Protein AF-0000000084809986 (afdb_homodimer)

Sequence (394 aa):
MKTVLFVLLDQFADWESAFLAPALRGGVMPGRPGRHAVRYATPGGVPVRSIGGMTLTPDCDTETLPDDCAGLILVGGMSWATPETERIVPLVREALSHGILVGAICNAASFLAAHGFLNGVRHTGNGLEMLREWGGANYTGEKLYQERQAVRDGNVVTANGSGYLEFTRECLLALEADTPEQIAASYAFNKHGFYQEMKTVLFVLLDQFADWESAFLAPALRGGVMPGRPGRHAVRYATPGGVPVRSIGGMTLTPDCDTETLPDDCAGLILVGGMSWATPETERIVPLVREALSHGILVGAICNAASFLAAHGFLNGVRHTGNGLEMLREWGGANYTGEKLYQERQAVRDGNVVTANGSGYLEFTRECLLALEADTPEQIAASYAFNKHGFYQE

Radius of gyration: 20.47 Å; Cα contacts (8 Å, |Δi|>4): 1001; chains: 2; bounding box: 41×59×49 Å

Foldseek 3Di:
DFEAEEEDEAQFAPLQCVQQQCCQCDNLDPPHHHDHHYFYEYAVQQWHAHVVGDTDRGPYYQQDDDPRHQYYEYTDGDPLLDPSVVSNVVVVVVCVVVQHAYEYEEVRVLSCQLQLVCQPWQWEEQDLVSSCVNNPVSHNNSVNYDPDQWDDGRRYIYGYPVSSLVSSLRNCVNSVRDDNVSSVVSSCCVVCHPDRD/DFEAEEEDEAQFAPLQCVQQQCCQCANLDPPHRHDHHYFYEYAVQQWHAHVVGDTDRGPYYQQDDDPRHQYYEYTDGDPLLDPSVVSNVVVVVVCVVVQHAYEYEEVRVLSCQLQLVCQPWQWEEQDLVSSCVNNPVSHNNSVNYDPDQWDDGRRYIYGYPVSSLVSSLRNCVNSVRDDNVSSVVSSCCVVCHPDRD

Structure (mmCIF, N/CA/C/O backbone):
data_AF-0000000084809986-model_v1
#
loop_
_entity.id
_entity.type
_entity.pdbx_description
1 polymer 'Transcriptional regulator containing an amidase domain and an AraC-type DNA-binding HTH domain'
#
loop_
_atom_site.group_PDB
_atom_site.id
_atom_site.type_symbol
_atom_site.label_atom_id
_atom_site.label_alt_id
_atom_site.label_comp_id
_atom_site.label_asym_id
_atom_site.label_entity_id
_atom_site.label_seq_id
_atom_site.pdbx_PDB_ins_code
_atom_site.Cartn_x
_atom_site.Cartn_y
_atom_site.Cartn_z
_atom_site.occupancy
_atom_site.B_iso_or_equiv
_atom_site.auth_seq_id
_atom_site.auth_comp_id
_atom_site.auth_asym_id
_atom_site.auth_atom_id
_atom_site.pdbx_PDB_model_num
ATOM 1 N N . MET A 1 1 ? -18.188 -16.516 5.375 1 89 1 MET A N 1
ATOM 2 C CA . MET A 1 1 ? -17.312 -15.672 4.562 1 89 1 MET A CA 1
ATOM 3 C C . MET A 1 1 ? -16 -16.391 4.25 1 89 1 MET A C 1
ATOM 5 O O . MET A 1 1 ? -15.352 -16.922 5.148 1 89 1 MET A O 1
ATOM 9 N N . LYS A 1 2 ? -15.664 -16.625 3.006 1 97.56 2 LYS A N 1
ATOM 10 C CA . LYS A 1 2 ? -14.469 -17.344 2.58 1 97.56 2 LYS A CA 1
ATOM 11 C C . LYS A 1 2 ? -13.219 -16.5 2.785 1 97.56 2 LYS A C 1
ATOM 13 O O . LYS A 1 2 ? -13.297 -15.281 2.867 1 97.56 2 LYS A O 1
ATOM 18 N N . THR A 1 3 ? -12.117 -17.234 2.926 1 98.69 3 THR A N 1
ATOM 19 C CA . THR A 1 3 ? -10.867 -16.578 3.287 1 98.69 3 THR A CA 1
ATOM 20 C C . THR A 1 3 ? -9.953 -16.453 2.07 1 98.69 3 THR A C 1
ATOM 22 O O . THR A 1 3 ? -9.836 -17.391 1.275 1 98.69 3 THR A O 1
ATOM 25 N N . VAL A 1 4 ? -9.43 -15.273 1.895 1 98.88 4 VAL A N 1
ATOM 26 C CA . VAL A 1 4 ? -8.305 -15.094 0.981 1 98.88 4 VAL A CA 1
ATOM 27 C C . VAL A 1 4 ? -7.008 -14.984 1.775 1 98.88 4 VAL A C 1
ATOM 29 O O . VAL A 1 4 ? -6.875 -14.133 2.654 1 98.88 4 VAL A O 1
ATOM 32 N N . LEU A 1 5 ? -6.078 -15.859 1.506 1 98.88 5 LEU A N 1
ATOM 33 C CA . LEU A 1 5 ? -4.797 -15.938 2.197 1 98.88 5 LEU A CA 1
ATOM 34 C C . LEU A 1 5 ? -3.713 -15.188 1.429 1 98.88 5 LEU A C 1
ATOM 36 O O . LEU A 1 5 ? -3.449 -15.5 0.264 1 98.88 5 LEU A O 1
ATOM 40 N N . PHE A 1 6 ? -3.162 -14.227 2.062 1 98.94 6 PHE A N 1
ATOM 41 C CA . PHE A 1 6 ? -2.031 -13.492 1.506 1 98.94 6 PHE A CA 1
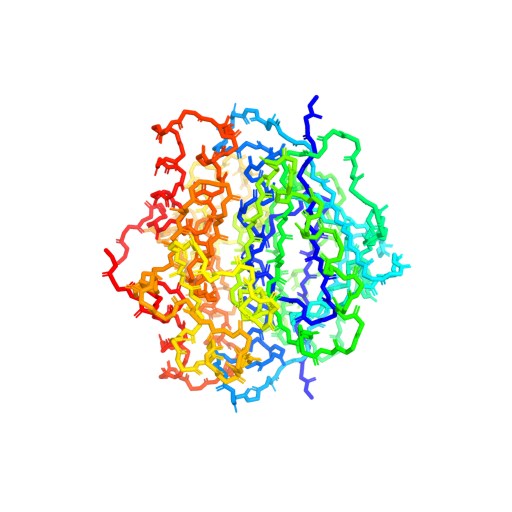ATOM 42 C C . PHE A 1 6 ? -0.715 -14.023 2.055 1 98.94 6 PHE A C 1
ATOM 44 O O . PHE A 1 6 ? -0.51 -14.055 3.271 1 98.94 6 PHE A O 1
ATOM 51 N N . VAL A 1 7 ? 0.161 -14.406 1.181 1 98.88 7 VAL A N 1
ATOM 52 C CA . VAL A 1 7 ? 1.485 -14.875 1.567 1 98.88 7 VAL A CA 1
ATOM 53 C C . VAL A 1 7 ? 2.498 -13.742 1.441 1 98.88 7 VAL A C 1
ATOM 55 O O . VAL A 1 7 ? 2.654 -13.156 0.366 1 98.88 7 VAL A O 1
ATOM 58 N N . LEU A 1 8 ? 3.107 -13.469 2.521 1 98.62 8 LEU A N 1
ATOM 59 C CA . LEU A 1 8 ? 4.148 -12.445 2.576 1 98.62 8 LEU A CA 1
ATOM 60 C C . LEU A 1 8 ? 5.488 -13.055 2.971 1 98.62 8 LEU A C 1
ATOM 62 O O . LEU A 1 8 ? 5.547 -13.914 3.848 1 98.62 8 LEU A O 1
ATOM 66 N N . LEU A 1 9 ? 6.543 -12.609 2.297 1 98.56 9 LEU A N 1
ATOM 67 C CA . LEU A 1 9 ? 7.914 -12.93 2.668 1 98.56 9 LEU A CA 1
ATOM 68 C C . LEU A 1 9 ? 8.633 -11.695 3.201 1 98.56 9 LEU A C 1
ATOM 70 O O . LEU A 1 9 ? 8.133 -10.578 3.082 1 98.56 9 LEU A O 1
ATOM 74 N N . ASP A 1 10 ? 9.797 -11.914 3.832 1 98.31 10 ASP A N 1
ATOM 75 C CA . ASP A 1 10 ? 10.617 -10.766 4.195 1 98.31 10 ASP A CA 1
ATOM 76 C C . ASP A 1 10 ? 10.898 -9.883 2.982 1 98.31 10 ASP A C 1
ATOM 78 O O . ASP A 1 10 ? 11.102 -10.383 1.876 1 98.31 10 ASP A O 1
ATOM 82 N N . GLN A 1 11 ? 10.852 -8.555 3.186 1 98 11 GLN A N 1
ATOM 83 C CA . GLN A 1 11 ? 11.031 -7.566 2.129 1 98 11 GLN A CA 1
ATOM 84 C C . GLN A 1 11 ? 9.93 -7.672 1.082 1 98 11 GLN A C 1
ATOM 86 O O . GLN A 1 11 ? 10.195 -7.578 -0.119 1 98 11 GLN A O 1
ATOM 91 N N . PHE A 1 12 ? 8.695 -7.926 1.554 1 98.69 12 PHE A N 1
ATOM 92 C CA . PHE A 1 12 ? 7.582 -7.906 0.615 1 98.69 12 PHE A CA 1
ATOM 93 C C . PHE A 1 12 ? 7.301 -6.484 0.142 1 98.69 12 PHE A C 1
ATOM 95 O O . PHE A 1 12 ? 7.637 -5.516 0.828 1 98.69 12 PHE A O 1
ATOM 102 N N . ALA A 1 13 ? 6.77 -6.367 -1.04 1 98.69 13 ALA A N 1
ATOM 103 C CA . ALA A 1 13 ? 6.426 -5.078 -1.636 1 98.69 13 ALA A CA 1
ATOM 104 C C . ALA A 1 13 ? 5.168 -4.496 -1 1 98.69 13 ALA A C 1
ATOM 106 O O . ALA A 1 13 ? 4.078 -5.055 -1.142 1 98.69 13 ALA A O 1
ATOM 107 N N . ASP A 1 14 ? 5.207 -3.361 -0.423 1 98.81 14 ASP A N 1
ATOM 108 C CA . ASP A 1 14 ? 4.16 -2.73 0.376 1 98.81 14 ASP A CA 1
ATOM 109 C C . ASP A 1 14 ? 2.9 -2.496 -0.454 1 98.81 14 ASP A C 1
ATOM 111 O O . ASP A 1 14 ? 1.783 -2.627 0.052 1 98.81 14 ASP A O 1
ATOM 115 N N . TRP A 1 15 ? 3.023 -2.209 -1.727 1 98.75 15 TRP A N 1
ATOM 116 C CA . TRP A 1 15 ? 1.929 -1.678 -2.531 1 98.75 15 TRP A CA 1
ATOM 117 C C . TRP A 1 15 ? 1.142 -2.805 -3.191 1 98.75 15 TRP A C 1
ATOM 119 O O . TRP A 1 15 ? 0.031 -2.59 -3.684 1 98.75 15 TRP A O 1
ATOM 129 N N . GLU A 1 16 ? 1.655 -3.969 -3.117 1 98.88 16 GLU A N 1
ATOM 130 C CA . GLU A 1 16 ? 1.11 -5.016 -3.975 1 98.88 16 GLU A CA 1
ATOM 131 C C . GLU A 1 16 ? -0.103 -5.68 -3.332 1 98.88 16 GLU A C 1
ATOM 133 O O . GLU A 1 16 ? -0.884 -6.352 -4.012 1 98.88 16 GLU A O 1
ATOM 138 N N . SER A 1 17 ? -0.303 -5.586 -2.068 1 98.81 17 SER A N 1
ATOM 139 C CA . SER A 1 17 ? -1.526 -6.051 -1.424 1 98.81 17 SER A CA 1
ATOM 140 C C . SER A 1 17 ? -2.404 -4.883 -0.991 1 98.81 17 SER A C 1
ATOM 142 O O . SER A 1 17 ? -3.545 -5.078 -0.567 1 98.81 17 SER A O 1
ATOM 144 N N . ALA A 1 18 ? -1.941 -3.715 -1.15 1 98.81 18 ALA A N 1
ATOM 145 C CA . ALA A 1 18 ? -2.432 -2.541 -0.435 1 98.81 18 ALA A CA 1
ATOM 146 C C . ALA A 1 18 ? -3.828 -2.148 -0.915 1 98.81 18 ALA A C 1
ATOM 148 O O . ALA A 1 18 ? -4.551 -1.428 -0.222 1 98.81 18 ALA A O 1
ATOM 149 N N . PHE A 1 19 ? -4.223 -2.555 -2.104 1 98.75 19 PHE A N 1
ATOM 150 C CA . PHE A 1 19 ? -5.543 -2.221 -2.629 1 98.75 19 PHE A CA 1
ATOM 151 C C . PHE A 1 19 ? -6.461 -3.436 -2.602 1 98.75 19 PHE A C 1
ATOM 153 O O . PHE A 1 19 ? -7.648 -3.314 -2.297 1 98.75 19 PHE A O 1
ATOM 160 N N . LEU A 1 20 ? -5.867 -4.578 -2.867 1 98.88 20 LEU A N 1
ATOM 161 C CA . LEU A 1 20 ? -6.668 -5.793 -2.951 1 98.88 20 LEU A CA 1
ATOM 162 C C . LEU A 1 20 ? -7.219 -6.18 -1.582 1 98.88 20 LEU A C 1
ATOM 164 O O . LEU A 1 20 ? -8.414 -6.441 -1.44 1 98.88 20 LEU A O 1
ATOM 168 N N . ALA A 1 21 ? -6.383 -6.164 -0.554 1 98.88 21 ALA A N 1
ATOM 169 C CA . ALA A 1 21 ? -6.793 -6.621 0.772 1 98.88 21 ALA A CA 1
ATOM 170 C C . ALA A 1 21 ? -7.902 -5.734 1.338 1 98.88 21 ALA A C 1
ATOM 172 O O . ALA A 1 21 ? -8.945 -6.234 1.759 1 98.88 21 ALA A O 1
ATOM 173 N N . PRO A 1 22 ? -7.762 -4.391 1.326 1 98.62 22 PRO A N 1
ATOM 174 C CA . PRO A 1 22 ? -8.859 -3.551 1.816 1 98.62 22 PRO A CA 1
ATOM 175 C C . PRO A 1 22 ? -10.148 -3.74 1.021 1 98.62 22 PRO A C 1
ATOM 177 O O . PRO A 1 22 ? -11.242 -3.688 1.589 1 98.62 22 PRO A O 1
ATOM 180 N N . ALA A 1 23 ? -10.039 -3.893 -0.293 1 98.62 23 ALA A N 1
ATOM 181 C CA . ALA A 1 23 ? -11.234 -4.09 -1.104 1 98.62 23 ALA A CA 1
ATOM 182 C C . ALA A 1 23 ? -11.969 -5.363 -0.7 1 98.62 23 ALA A C 1
ATOM 184 O O . ALA A 1 23 ? -13.203 -5.383 -0.628 1 98.62 23 ALA A O 1
ATOM 185 N N . LEU A 1 24 ? -11.234 -6.426 -0.451 1 98.69 24 LEU A N 1
ATOM 186 C CA . LEU A 1 24 ? -11.812 -7.707 -0.061 1 98.69 24 LEU A CA 1
ATOM 187 C C . LEU A 1 24 ? -12.461 -7.613 1.318 1 98.69 24 LEU A C 1
ATOM 189 O O . LEU A 1 24 ? -13.57 -8.094 1.521 1 98.69 24 LEU A O 1
ATOM 193 N N . ARG A 1 25 ? -11.75 -6.984 2.221 1 97.44 25 ARG A N 1
ATOM 194 C CA . ARG A 1 25 ? -12.141 -6.973 3.627 1 97.44 25 ARG A CA 1
ATOM 195 C C . ARG A 1 25 ? -13.148 -5.863 3.908 1 97.44 25 ARG A C 1
ATOM 197 O O . ARG A 1 25 ? -14.117 -6.074 4.641 1 97.44 25 ARG A O 1
ATOM 204 N N . GLY A 1 26 ? -12.914 -4.719 3.328 1 96 26 GLY A N 1
ATOM 205 C CA . GLY A 1 26 ? -13.703 -3.537 3.658 1 96 26 GLY A CA 1
ATOM 206 C C . GLY A 1 26 ? -14.695 -3.158 2.576 1 96 26 GLY A C 1
ATOM 207 O O . GLY A 1 26 ? -15.531 -2.275 2.775 1 96 26 GLY A O 1
ATOM 208 N N . GLY A 1 27 ? -14.586 -3.787 1.438 1 96.94 27 GLY A N 1
ATOM 209 C CA . GLY A 1 27 ? -15.422 -3.455 0.298 1 96.94 27 GLY A CA 1
ATOM 210 C C . GLY A 1 27 ? -14.68 -2.713 -0.796 1 96.94 27 GLY A C 1
ATOM 211 O O . GLY A 1 27 ? -13.703 -2.016 -0.525 1 96.94 27 GLY A O 1
ATOM 212 N N . VAL A 1 28 ? -15.164 -2.826 -2.041 1 96 28 VAL A N 1
ATOM 213 C CA . VAL A 1 28 ? -14.484 -2.301 -3.219 1 96 28 VAL A CA 1
ATOM 214 C C . VAL A 1 28 ? -14.617 -0.782 -3.262 1 96 28 VAL A C 1
ATOM 216 O O . VAL A 1 28 ? -13.758 -0.089 -3.809 1 96 28 VAL A O 1
ATOM 219 N N . MET A 1 29 ? -15.719 -0.261 -2.676 1 89.38 29 MET A N 1
ATOM 220 C CA . MET A 1 29 ? -15.977 1.172 -2.561 1 89.38 29 MET A CA 1
ATOM 221 C C . MET A 1 29 ? -16.562 1.511 -1.199 1 89.38 29 MET A C 1
ATOM 223 O O . MET A 1 29 ? -17.156 0.649 -0.543 1 89.38 29 MET A O 1
ATOM 227 N N . PRO A 1 30 ? -16.328 2.82 -0.795 1 83.38 30 PRO A N 1
ATOM 228 C CA . PRO A 1 30 ? -16.969 3.209 0.46 1 83.38 30 PRO A CA 1
ATOM 229 C C . PRO A 1 30 ? -18.453 2.854 0.496 1 83.38 30 PRO A C 1
ATOM 231 O O . PRO A 1 30 ? -19.156 3.035 -0.499 1 83.38 30 PRO A O 1
ATOM 234 N N . GLY A 1 31 ? -18.891 2.346 1.603 1 85 31 GLY A N 1
ATOM 235 C CA . GLY A 1 31 ? -20.297 2.008 1.792 1 85 31 GLY A CA 1
ATOM 236 C C . GLY A 1 31 ? -20.625 0.591 1.365 1 85 31 GLY A C 1
ATOM 237 O O . GLY A 1 31 ? -21.703 0.085 1.668 1 85 31 GLY A O 1
ATOM 238 N N . ARG A 1 32 ? -19.781 -0.079 0.62 1 88.69 32 ARG A N 1
ATOM 239 C CA . ARG A 1 32 ? -19.984 -1.47 0.222 1 88.69 32 ARG A CA 1
ATOM 240 C C . ARG A 1 32 ? -19.375 -2.422 1.253 1 88.69 32 ARG A C 1
ATOM 242 O O . ARG A 1 32 ? -18.359 -2.119 1.866 1 88.69 32 ARG A O 1
ATOM 249 N N . PRO A 1 33 ? -20.031 -3.484 1.39 1 91.81 33 PRO A N 1
ATOM 250 C CA . PRO A 1 33 ? -19.516 -4.426 2.387 1 91.81 33 PRO A CA 1
ATOM 251 C C . PRO A 1 33 ? -18.328 -5.238 1.872 1 91.81 33 PRO A C 1
ATOM 253 O O . PRO A 1 33 ? -18.25 -5.527 0.676 1 91.81 33 PRO A O 1
ATOM 256 N N . GLY A 1 34 ? -17.484 -5.613 2.787 1 94.81 34 GLY A N 1
ATOM 257 C CA . GLY A 1 34 ? -16.484 -6.625 2.473 1 94.81 34 GLY A CA 1
ATOM 258 C C . GLY A 1 34 ? -17.078 -8.016 2.322 1 94.81 34 GLY A C 1
ATOM 259 O O . GLY A 1 34 ? -18.031 -8.367 3.014 1 94.81 34 GLY A O 1
ATOM 260 N N . ARG A 1 35 ? -16.453 -8.773 1.407 1 95.94 35 ARG A N 1
ATOM 261 C CA . ARG A 1 35 ? -17.094 -10.062 1.11 1 95.94 35 ARG A CA 1
ATOM 262 C C . ARG A 1 35 ? -16.141 -11.219 1.425 1 95.94 35 ARG A C 1
ATOM 264 O O . ARG A 1 35 ? -16.5 -12.383 1.225 1 95.94 35 ARG A O 1
ATOM 271 N N . HIS A 1 36 ? -14.992 -10.945 1.875 1 98.38 36 HIS A N 1
ATOM 272 C CA . HIS A 1 36 ? -14.008 -11.977 2.184 1 98.38 36 HIS A CA 1
ATOM 273 C C . HIS A 1 36 ? -13.273 -11.672 3.486 1 98.38 36 HIS A C 1
ATOM 275 O O . HIS A 1 36 ? -13.125 -10.508 3.859 1 98.38 36 HIS A O 1
ATOM 281 N N . ALA A 1 37 ? -12.969 -12.727 4.184 1 98.25 37 ALA A N 1
ATOM 282 C CA . ALA A 1 37 ? -11.938 -12.594 5.215 1 98.25 37 ALA A CA 1
ATOM 283 C C . ALA A 1 37 ? -10.547 -12.562 4.598 1 98.25 37 ALA A C 1
ATOM 285 O O . ALA A 1 37 ? -10.312 -13.148 3.531 1 98.25 37 ALA A O 1
ATOM 286 N N . VAL A 1 38 ? -9.695 -11.844 5.246 1 98.69 38 VAL A N 1
ATOM 287 C CA . VAL A 1 38 ? -8.312 -11.758 4.797 1 98.69 38 VAL A CA 1
ATOM 288 C C . VAL A 1 38 ? -7.379 -12.242 5.906 1 98.69 38 VAL A C 1
ATOM 290 O O . VAL A 1 38 ? -7.535 -11.867 7.066 1 98.69 38 VAL A O 1
ATOM 293 N N . ARG A 1 39 ? -6.477 -13.094 5.594 1 98.69 39 ARG A N 1
ATOM 294 C CA . ARG A 1 39 ? -5.418 -13.531 6.496 1 98.69 39 ARG A CA 1
ATOM 295 C C . ARG A 1 39 ? -4.047 -13.398 5.84 1 98.69 39 ARG A C 1
ATOM 297 O O . ARG A 1 39 ? -3.912 -13.594 4.629 1 98.69 39 ARG A O 1
ATOM 304 N N . TYR A 1 40 ? -3.131 -13.125 6.672 1 98.88 40 TYR A N 1
ATOM 305 C CA . TYR A 1 40 ? -1.747 -13.031 6.223 1 98.88 40 TYR A CA 1
ATOM 306 C C . TYR A 1 40 ? -0.919 -14.188 6.762 1 98.88 40 TYR A C 1
ATOM 308 O O . TYR A 1 40 ? -0.954 -14.484 7.957 1 98.88 40 TYR A O 1
ATOM 316 N N . ALA A 1 41 ? -0.232 -14.82 5.887 1 98.69 41 ALA A N 1
ATOM 317 C CA . ALA A 1 41 ? 0.63 -15.945 6.242 1 98.69 41 ALA A CA 1
ATOM 318 C C . ALA A 1 41 ? 2.086 -15.656 5.883 1 98.69 41 ALA A C 1
ATOM 320 O O . ALA A 1 41 ? 2.367 -15.047 4.848 1 98.69 41 ALA A O 1
ATOM 321 N N . THR A 1 42 ? 2.975 -16.031 6.707 1 98.06 42 THR A N 1
ATOM 322 C CA . THR A 1 42 ? 4.41 -15.984 6.445 1 98.06 42 THR A CA 1
ATOM 323 C C . THR A 1 42 ? 5.055 -17.344 6.715 1 98.06 42 THR A C 1
ATOM 325 O O . THR A 1 42 ? 4.508 -18.156 7.465 1 98.06 42 THR A O 1
ATOM 328 N N . PRO A 1 43 ? 6.234 -17.594 5.992 1 95.81 43 PRO A N 1
ATOM 329 C CA . PRO A 1 43 ? 6.938 -18.844 6.328 1 95.81 43 PRO A CA 1
ATOM 330 C C . PRO A 1 43 ? 7.27 -18.938 7.816 1 95.81 43 PRO A C 1
ATOM 332 O O . PRO A 1 43 ? 7.895 -18.047 8.375 1 95.81 43 PRO A O 1
ATOM 335 N N . GLY A 1 44 ? 6.812 -20.031 8.469 1 95.12 44 GLY A N 1
ATOM 336 C CA . GLY A 1 44 ? 7.078 -20.25 9.883 1 95.12 44 GLY A CA 1
ATOM 337 C C . GLY A 1 44 ? 6.184 -19.422 10.789 1 95.12 44 GLY A C 1
ATOM 338 O O . GLY A 1 44 ? 6.289 -19.5 12.016 1 95.12 44 GLY A O 1
ATOM 339 N N . GLY A 1 45 ? 5.301 -18.641 10.297 1 97.25 45 GLY A N 1
ATOM 340 C CA . GLY A 1 45 ? 4.383 -17.844 11.102 1 97.25 45 GLY A CA 1
ATOM 341 C C . GLY A 1 45 ? 5.082 -16.781 11.922 1 97.25 45 GLY A C 1
ATOM 342 O O . GLY A 1 45 ? 4.641 -16.453 13.023 1 97.25 45 GLY A O 1
ATOM 343 N N . VAL A 1 46 ? 6.211 -16.266 11.391 1 97.81 46 VAL A N 1
ATOM 344 C CA . VAL A 1 46 ? 6.98 -15.266 12.125 1 97.81 46 VAL A CA 1
ATOM 345 C C . VAL A 1 46 ? 6.805 -13.898 11.469 1 97.81 46 VAL A C 1
ATOM 347 O O . VAL A 1 46 ? 6.488 -13.805 10.281 1 97.81 46 VAL A O 1
ATOM 350 N N . PRO A 1 47 ? 6.973 -12.844 12.219 1 98.69 47 PRO A N 1
ATOM 351 C CA . PRO A 1 47 ? 6.863 -11.5 11.641 1 98.69 47 PRO A CA 1
ATOM 352 C C . PRO A 1 47 ? 7.863 -11.266 10.508 1 98.69 47 PRO A C 1
ATOM 354 O O . PRO A 1 47 ? 8.984 -11.789 10.547 1 98.69 47 PRO A O 1
ATOM 357 N N . VAL A 1 48 ? 7.469 -10.531 9.516 1 98.62 48 VAL A N 1
ATOM 358 C CA . VAL A 1 48 ? 8.344 -10.133 8.422 1 98.62 48 VAL A CA 1
ATOM 359 C C . VAL A 1 48 ? 8.305 -8.617 8.25 1 98.62 48 VAL A C 1
ATOM 361 O O . VAL A 1 48 ? 7.391 -7.953 8.742 1 98.62 48 VAL A O 1
ATOM 364 N N . ARG A 1 49 ? 9.305 -8.094 7.609 1 98.69 49 ARG A N 1
ATOM 365 C CA . ARG A 1 49 ? 9.422 -6.656 7.375 1 98.69 49 ARG A CA 1
ATOM 366 C C . ARG A 1 49 ? 9.305 -6.336 5.891 1 98.69 49 ARG A C 1
ATOM 368 O O . ARG A 1 49 ? 9.891 -7.02 5.051 1 98.69 49 ARG A O 1
ATOM 375 N N . SER A 1 50 ? 8.484 -5.344 5.516 1 98.75 50 SER A N 1
ATOM 376 C CA . SER A 1 50 ? 8.281 -4.941 4.125 1 98.75 50 SER A CA 1
ATOM 377 C C . SER A 1 50 ? 9.477 -4.164 3.592 1 98.75 50 SER A C 1
ATOM 379 O O . SER A 1 50 ? 10.391 -3.824 4.348 1 98.75 50 SER A O 1
ATOM 381 N N . ILE A 1 51 ? 9.523 -3.896 2.307 1 98.12 51 ILE A N 1
ATOM 382 C CA . ILE A 1 51 ? 10.523 -3.029 1.689 1 98.12 51 ILE A CA 1
ATOM 383 C C . ILE A 1 51 ? 10.492 -1.654 2.354 1 98.12 51 ILE A C 1
ATOM 385 O O . ILE A 1 51 ? 11.539 -1.062 2.615 1 98.12 51 ILE A O 1
ATOM 389 N N . GLY A 1 52 ? 9.281 -1.153 2.691 1 98.38 52 GLY A N 1
ATOM 390 C CA . GLY A 1 52 ? 9.102 0.144 3.322 1 98.38 52 GLY A CA 1
ATOM 391 C C . GLY A 1 52 ? 9.398 0.132 4.809 1 98.38 52 GLY A C 1
ATOM 392 O O . GLY A 1 52 ? 9.32 1.168 5.473 1 98.38 52 GLY A O 1
ATOM 393 N N . GLY A 1 53 ? 9.641 -1.002 5.367 1 98.62 53 GLY A N 1
ATOM 394 C CA . GLY A 1 53 ? 10.086 -1.08 6.746 1 98.62 53 GLY A CA 1
ATOM 395 C C . GLY A 1 53 ? 8.977 -1.432 7.715 1 98.62 53 GLY A C 1
ATOM 396 O O . GLY A 1 53 ? 9.172 -1.392 8.93 1 98.62 53 GLY A O 1
ATOM 397 N N . MET A 1 54 ? 7.828 -1.723 7.25 1 98.62 54 MET A N 1
ATOM 398 C CA . MET A 1 54 ? 6.719 -2.117 8.117 1 98.62 54 MET A CA 1
ATOM 399 C C . MET A 1 54 ? 6.906 -3.541 8.625 1 98.62 54 MET A C 1
ATOM 401 O O . MET A 1 54 ? 7.152 -4.461 7.84 1 98.62 54 MET A O 1
ATOM 405 N N . THR A 1 55 ? 6.824 -3.73 9.914 1 98.81 55 THR A N 1
ATOM 406 C CA . THR A 1 55 ? 6.855 -5.07 10.484 1 98.81 55 THR A CA 1
ATOM 407 C C . THR A 1 55 ? 5.445 -5.641 10.609 1 98.81 55 THR A C 1
ATOM 409 O O . THR A 1 55 ? 4.605 -5.094 11.328 1 98.81 55 THR A O 1
ATOM 412 N N . LEU A 1 56 ? 5.203 -6.727 9.938 1 98.75 56 LEU A N 1
ATOM 413 C CA . LEU A 1 56 ? 3.893 -7.371 9.906 1 98.75 56 LEU A CA 1
ATOM 414 C C . LEU A 1 56 ? 3.883 -8.633 10.766 1 98.75 56 LEU A C 1
ATOM 416 O O . LEU A 1 56 ? 4.766 -9.484 10.641 1 98.75 56 LEU A O 1
ATOM 420 N N . THR A 1 57 ? 2.928 -8.711 11.656 1 98.75 57 THR A N 1
ATOM 421 C CA . THR A 1 57 ? 2.641 -9.945 12.383 1 98.75 57 THR A CA 1
ATOM 422 C C . THR A 1 57 ? 1.64 -10.805 11.617 1 98.75 57 THR A C 1
ATOM 424 O O . THR A 1 57 ? 0.502 -10.391 11.391 1 98.75 57 THR A O 1
ATOM 427 N N . PRO A 1 58 ? 2.066 -12.008 11.266 1 98.62 58 PRO A N 1
ATOM 428 C CA . PRO A 1 58 ? 1.155 -12.828 10.469 1 98.62 58 PRO A CA 1
ATOM 429 C C . PRO A 1 58 ? 0.042 -13.461 11.297 1 98.62 58 PRO A C 1
ATOM 431 O O . PRO A 1 58 ? 0.148 -13.523 12.531 1 98.62 58 PRO A O 1
ATOM 434 N N . ASP A 1 59 ? -1.031 -13.852 10.648 1 98.56 59 ASP A N 1
ATOM 435 C CA . ASP A 1 59 ? -2.131 -14.578 11.273 1 98.56 59 ASP A CA 1
ATOM 436 C C . ASP A 1 59 ? -1.801 -16.062 11.414 1 98.56 59 ASP A C 1
ATOM 438 O O . ASP A 1 59 ? -2.314 -16.734 12.305 1 98.56 59 ASP A O 1
ATOM 442 N N . CYS A 1 60 ? -0.985 -16.562 10.539 1 98 60 CYS A N 1
ATOM 443 C CA . CYS A 1 60 ? -0.67 -17.984 10.5 1 98 60 CYS A CA 1
ATOM 444 C C . CYS A 1 60 ? 0.592 -18.234 9.688 1 98 60 CYS A C 1
ATOM 446 O O . CYS A 1 60 ? 1.269 -17.297 9.266 1 98 60 CYS A O 1
ATOM 448 N N . ASP A 1 61 ? 0.964 -19.5 9.617 1 97.25 61 ASP A N 1
ATOM 449 C CA . ASP A 1 61 ? 2.098 -19.891 8.789 1 97.25 61 ASP A CA 1
ATOM 450 C C . ASP A 1 61 ? 1.638 -20.328 7.398 1 97.25 61 ASP A C 1
ATOM 452 O O . ASP A 1 61 ? 0.462 -20.172 7.055 1 97.25 61 ASP A O 1
ATOM 456 N N . THR A 1 62 ? 2.531 -20.703 6.57 1 96.62 62 THR A N 1
ATOM 457 C CA . THR A 1 62 ? 2.246 -21.062 5.188 1 96.62 62 THR A CA 1
ATOM 458 C C . THR A 1 62 ? 2.18 -22.578 5.023 1 96.62 62 THR A C 1
ATOM 460 O O . THR A 1 62 ? 2.615 -23.125 4.004 1 96.62 62 THR A O 1
ATOM 463 N N . GLU A 1 63 ? 1.766 -23.297 5.984 1 94.69 63 GLU A N 1
ATOM 464 C CA . GLU A 1 63 ? 1.818 -24.75 5.926 1 94.69 63 GLU A CA 1
ATOM 465 C C . GLU A 1 63 ? 0.527 -25.328 5.352 1 94.69 63 GLU A C 1
ATOM 467 O O . GLU A 1 63 ? 0.545 -26.375 4.699 1 94.69 63 GLU A O 1
ATOM 472 N N . THR A 1 64 ? -0.542 -24.672 5.691 1 94.81 64 THR A N 1
ATOM 473 C CA . THR A 1 64 ? -1.833 -25.219 5.289 1 94.81 64 THR A CA 1
ATOM 474 C C . THR A 1 64 ? -2.756 -24.109 4.785 1 94.81 64 THR A C 1
ATOM 476 O O . THR A 1 64 ? -2.699 -22.984 5.266 1 94.81 64 THR A O 1
ATOM 479 N N . LEU A 1 65 ? -3.527 -24.453 3.758 1 97.31 65 LEU A N 1
ATOM 480 C CA . LEU A 1 65 ? -4.613 -23.578 3.342 1 97.31 65 LEU A CA 1
ATOM 481 C C . LEU A 1 65 ? -5.762 -23.609 4.344 1 97.31 65 LEU A C 1
ATOM 483 O O . LEU A 1 65 ? -6.078 -24.672 4.887 1 97.31 65 LEU A O 1
ATOM 487 N N . PRO A 1 66 ? -6.316 -22.453 4.57 1 96.94 66 PRO A N 1
ATOM 488 C CA . PRO A 1 66 ? -7.566 -22.516 5.328 1 96.94 66 PRO A CA 1
ATOM 489 C C . PRO A 1 66 ? -8.617 -23.406 4.668 1 96.94 66 PRO A C 1
ATOM 491 O O . PRO A 1 66 ? -8.688 -23.469 3.439 1 96.94 66 PRO A O 1
ATOM 494 N N . ASP A 1 67 ? -9.5 -23.984 5.449 1 96 67 ASP A N 1
ATOM 495 C CA . ASP A 1 67 ? -10.539 -24.875 4.938 1 96 67 ASP A CA 1
ATOM 496 C C . ASP A 1 67 ? -11.477 -24.125 3.996 1 96 67 ASP A C 1
ATOM 498 O O . ASP A 1 67 ? -11.992 -24.703 3.035 1 96 67 ASP A O 1
ATOM 502 N N . ASP A 1 68 ? -11.672 -22.922 4.266 1 97.75 68 ASP A N 1
ATOM 503 C CA . ASP A 1 68 ? -12.594 -22.109 3.479 1 97.75 68 ASP A CA 1
ATOM 504 C C . ASP A 1 68 ? -11.852 -21.188 2.521 1 97.75 68 ASP A C 1
ATOM 506 O O . ASP A 1 68 ? -12.336 -20.109 2.182 1 97.75 68 ASP A O 1
ATOM 510 N N . CYS A 1 69 ? -10.688 -21.594 2.072 1 98.56 69 CYS A N 1
ATOM 511 C CA . CYS A 1 69 ? -9.844 -20.734 1.257 1 98.56 69 CYS A CA 1
ATOM 512 C C . CYS A 1 69 ? -10.453 -20.5 -0.118 1 98.56 69 CYS A C 1
ATOM 514 O O . CYS A 1 69 ? -10.734 -21.453 -0.846 1 98.56 69 CYS A O 1
ATOM 516 N N . ALA A 1 70 ? -10.625 -19.203 -0.416 1 98.75 70 ALA A N 1
ATOM 517 C CA . ALA A 1 70 ? -11.172 -18.828 -1.717 1 98.75 70 ALA A CA 1
ATOM 518 C C . ALA A 1 70 ? -10.07 -18.328 -2.65 1 98.75 70 ALA A C 1
ATOM 520 O O . ALA A 1 70 ? -10.25 -18.312 -3.871 1 98.75 70 ALA A O 1
ATOM 521 N N . GLY A 1 71 ? -9 -17.922 -2.104 1 98.88 71 GLY A N 1
ATOM 522 C CA . GLY A 1 71 ? -7.891 -17.375 -2.875 1 98.88 71 GLY A CA 1
ATOM 523 C C . GLY A 1 71 ? -6.566 -17.422 -2.137 1 98.88 71 GLY A C 1
ATOM 524 O O . GLY A 1 71 ? -6.523 -17.266 -0.914 1 98.88 71 GLY A O 1
ATOM 525 N N . LEU A 1 72 ? -5.543 -17.719 -2.828 1 98.94 72 LEU A N 1
ATOM 526 C CA . LEU A 1 72 ? -4.148 -17.641 -2.404 1 98.94 72 LEU A CA 1
ATOM 527 C C . LEU A 1 72 ? -3.404 -16.547 -3.176 1 98.94 72 LEU A C 1
ATOM 529 O O . LEU A 1 72 ? -3.205 -16.672 -4.387 1 98.94 72 LEU A O 1
ATOM 533 N N . ILE A 1 73 ? -3.061 -15.5 -2.49 1 99 73 ILE A N 1
ATOM 534 C CA . ILE A 1 73 ? -2.385 -14.367 -3.115 1 99 73 ILE A CA 1
ATOM 535 C C . ILE A 1 73 ? -0.915 -14.359 -2.701 1 99 73 ILE A C 1
ATOM 537 O O . ILE A 1 73 ? -0.598 -14.273 -1.513 1 99 73 ILE A O 1
ATOM 541 N N . LEU A 1 74 ? -0.039 -14.484 -3.674 1 98.94 74 LEU A N 1
ATOM 542 C CA . LEU A 1 74 ? 1.401 -14.383 -3.465 1 98.94 74 LEU A CA 1
ATOM 543 C C . LEU A 1 74 ? 1.897 -12.969 -3.76 1 98.94 74 LEU A C 1
ATOM 545 O O . LEU A 1 74 ? 1.93 -12.547 -4.918 1 98.94 74 LEU A O 1
ATOM 549 N N . VAL A 1 75 ? 2.252 -12.258 -2.68 1 98.94 75 VAL A N 1
ATOM 550 C CA . VAL A 1 75 ? 2.688 -10.875 -2.773 1 98.94 75 VAL A CA 1
ATOM 551 C C . VAL A 1 75 ? 4.176 -10.82 -3.115 1 98.94 75 VAL A C 1
ATOM 553 O O . VAL A 1 75 ? 4.988 -11.5 -2.49 1 98.94 75 VAL A O 1
ATOM 556 N N . GLY A 1 76 ? 4.551 -10.023 -4.098 1 98.75 76 GLY A N 1
ATOM 557 C CA . GLY A 1 76 ? 5.938 -9.938 -4.535 1 98.75 76 GLY A CA 1
ATOM 558 C C . GLY A 1 76 ? 6.859 -9.359 -3.477 1 98.75 76 GLY A C 1
ATOM 559 O O . GLY A 1 76 ? 6.453 -9.164 -2.33 1 98.75 76 GLY A O 1
ATOM 560 N N . GLY A 1 77 ? 8.047 -9.125 -3.865 1 97.88 77 GLY A N 1
ATOM 561 C CA . GLY A 1 77 ? 9.109 -8.656 -2.99 1 97.88 77 GLY A CA 1
ATOM 562 C C . GLY A 1 77 ? 10.477 -9.211 -3.369 1 97.88 77 GLY A C 1
ATOM 563 O O . GLY A 1 77 ? 10.695 -9.602 -4.516 1 97.88 77 GLY A O 1
ATOM 564 N N . MET A 1 78 ? 11.352 -9.234 -2.389 1 97.06 78 MET A N 1
ATOM 565 C CA . MET A 1 78 ? 12.75 -9.461 -2.723 1 97.06 78 MET A CA 1
ATOM 566 C C . MET A 1 78 ? 13.203 -10.844 -2.277 1 97.06 78 MET A C 1
ATOM 568 O O . MET A 1 78 ? 14.359 -11.219 -2.475 1 97.06 78 MET A O 1
ATOM 572 N N . SER A 1 79 ? 12.297 -11.625 -1.768 1 98.12 79 SER A N 1
ATOM 573 C CA . SER A 1 79 ? 12.773 -12.828 -1.091 1 98.12 79 SER A CA 1
ATOM 574 C C . SER A 1 79 ? 12.242 -14.086 -1.758 1 98.12 79 SER A C 1
ATOM 576 O O . SER A 1 79 ? 12.312 -15.18 -1.182 1 98.12 79 SER A O 1
ATOM 578 N N . TRP A 1 80 ? 11.742 -14.008 -2.973 1 98.19 80 TRP A N 1
ATOM 579 C CA . TRP A 1 80 ? 11.078 -15.148 -3.604 1 98.19 80 TRP A CA 1
ATOM 580 C C . TRP A 1 80 ? 12.094 -16.109 -4.199 1 98.19 80 TRP A C 1
ATOM 582 O O . TRP A 1 80 ? 11.742 -17.219 -4.598 1 98.19 80 TRP A O 1
ATOM 592 N N . ALA A 1 81 ? 13.398 -15.758 -4.219 1 95.56 81 ALA A N 1
ATOM 593 C CA . ALA A 1 81 ? 14.43 -16.656 -4.73 1 95.56 81 ALA A CA 1
ATOM 594 C C . ALA A 1 81 ? 15.172 -17.344 -3.588 1 95.56 81 ALA A C 1
ATOM 596 O O . ALA A 1 81 ? 16.234 -17.922 -3.795 1 95.56 81 ALA A O 1
ATOM 597 N N . THR A 1 82 ? 14.617 -17.297 -2.414 1 95.25 82 THR A N 1
ATOM 598 C CA . THR A 1 82 ? 15.266 -17.906 -1.259 1 95.25 82 THR A CA 1
ATOM 599 C C . THR A 1 82 ? 14.766 -19.344 -1.062 1 95.25 82 THR A C 1
ATOM 601 O O . THR A 1 82 ? 13.648 -19.672 -1.441 1 95.25 82 THR A O 1
ATOM 604 N N . PRO A 1 83 ? 15.539 -20.203 -0.39 1 92 83 PRO A N 1
ATOM 605 C CA . PRO A 1 83 ? 15.18 -21.609 -0.205 1 92 83 PRO A CA 1
ATOM 606 C C . PRO A 1 83 ? 13.891 -21.781 0.592 1 92 83 PRO A C 1
ATOM 608 O O . PRO A 1 83 ? 13.172 -22.766 0.398 1 92 83 PRO A O 1
ATOM 611 N N . GLU A 1 84 ? 13.586 -20.844 1.404 1 90.81 84 GLU A N 1
ATOM 612 C CA . GLU A 1 84 ? 12.414 -20.969 2.27 1 90.81 84 GLU A CA 1
ATOM 613 C C . GLU A 1 84 ? 11.125 -20.953 1.458 1 90.81 84 GLU A C 1
ATOM 615 O O . GLU A 1 84 ? 10.086 -21.422 1.932 1 90.81 84 GLU A O 1
ATOM 620 N N . THR A 1 85 ? 11.203 -20.5 0.242 1 94.44 85 THR A N 1
ATOM 621 C CA . THR A 1 85 ? 9.992 -20.375 -0.567 1 94.44 85 THR A CA 1
ATOM 622 C C . THR A 1 85 ? 9.539 -21.734 -1.081 1 94.44 85 THR A C 1
ATOM 624 O O . THR A 1 85 ? 8.398 -21.891 -1.524 1 94.44 85 THR A O 1
ATOM 627 N N . GLU A 1 86 ? 10.43 -22.75 -1.006 1 94 86 GLU A N 1
ATOM 628 C CA . GLU A 1 86 ? 10.047 -24.094 -1.432 1 94 86 GLU A CA 1
ATOM 629 C C . GLU A 1 86 ? 8.867 -24.625 -0.618 1 94 86 GLU A C 1
ATOM 631 O O . GLU A 1 86 ? 8.078 -25.422 -1.11 1 94 86 GLU A O 1
ATOM 636 N N . ARG A 1 87 ? 8.711 -24.062 0.565 1 92.31 87 ARG A N 1
ATOM 637 C CA . ARG A 1 87 ? 7.609 -24.453 1.438 1 92.31 87 ARG A CA 1
ATOM 638 C C . ARG A 1 87 ? 6.273 -23.984 0.874 1 92.31 87 ARG A C 1
ATOM 640 O O . ARG A 1 87 ? 5.219 -24.469 1.275 1 92.31 87 ARG A O 1
ATOM 647 N N . ILE A 1 88 ? 6.293 -23.109 -0.047 1 97.12 88 ILE A N 1
ATOM 648 C CA . ILE A 1 88 ? 5.086 -22.516 -0.599 1 97.12 88 ILE A CA 1
ATOM 649 C C . ILE A 1 88 ? 4.586 -23.344 -1.779 1 97.12 88 ILE A C 1
ATOM 651 O O . ILE A 1 88 ? 3.41 -23.281 -2.141 1 97.12 88 ILE A O 1
ATOM 655 N N . VAL A 1 89 ? 5.438 -24.188 -2.389 1 97.56 89 VAL A N 1
ATOM 656 C CA . VAL A 1 89 ? 5.137 -24.938 -3.6 1 97.56 89 VAL A CA 1
ATOM 657 C C . VAL A 1 89 ? 3.939 -25.859 -3.352 1 97.56 89 VAL A C 1
ATOM 659 O O . VAL A 1 89 ? 2.969 -25.844 -4.113 1 97.56 89 VAL A O 1
ATOM 662 N N . PRO A 1 90 ? 3.939 -26.641 -2.23 1 97.44 90 PRO A N 1
ATOM 663 C CA . PRO A 1 90 ? 2.777 -27.516 -2 1 97.44 90 PRO A CA 1
ATOM 664 C C . PRO A 1 90 ? 1.484 -26.719 -1.816 1 97.44 90 PRO A C 1
ATOM 666 O O . PRO A 1 90 ? 0.407 -27.188 -2.184 1 97.44 90 PRO A O 1
ATOM 669 N N . LEU A 1 91 ? 1.562 -25.562 -1.209 1 97.94 91 LEU A N 1
ATOM 670 C CA . LEU A 1 91 ? 0.401 -24.719 -0.999 1 97.94 91 LEU A CA 1
ATOM 671 C C . LEU A 1 91 ? -0.204 -24.281 -2.33 1 97.94 91 LEU A C 1
ATOM 673 O O . LEU A 1 91 ? -1.424 -24.328 -2.506 1 97.94 91 LEU A O 1
ATOM 677 N N . VAL A 1 92 ? 0.619 -23.859 -3.277 1 98.69 92 VAL A N 1
ATOM 678 C CA . VAL A 1 92 ? 0.187 -23.422 -4.602 1 98.69 92 VAL A CA 1
ATOM 679 C C . VAL A 1 92 ? -0.438 -24.594 -5.352 1 98.69 92 VAL A C 1
ATOM 681 O O . VAL A 1 92 ? -1.511 -24.469 -5.945 1 98.69 92 VAL A O 1
ATOM 684 N N . ARG A 1 93 ? 0.22 -25.719 -5.32 1 98.38 93 ARG A N 1
ATOM 685 C CA . ARG A 1 93 ? -0.281 -26.906 -5.996 1 98.38 93 ARG A CA 1
ATOM 686 C C . ARG A 1 93 ? -1.665 -27.297 -5.477 1 98.38 93 ARG A C 1
ATOM 688 O O . ARG A 1 93 ? -2.561 -27.609 -6.266 1 98.38 93 ARG A O 1
ATOM 695 N N . GLU A 1 94 ? -1.768 -27.281 -4.168 1 98.38 94 GLU A N 1
ATOM 696 C CA . GLU A 1 94 ? -3.051 -27.609 -3.553 1 98.38 94 GLU A CA 1
ATOM 697 C C . GLU A 1 94 ? -4.133 -26.625 -3.982 1 98.38 94 GLU A C 1
ATOM 699 O O . GLU A 1 94 ? -5.246 -27.031 -4.336 1 98.38 94 GLU A O 1
ATOM 704 N N . ALA A 1 95 ? -3.869 -25.359 -3.932 1 98.75 95 ALA A N 1
ATOM 705 C CA . ALA A 1 95 ? -4.836 -24.344 -4.328 1 98.75 95 ALA A CA 1
ATOM 706 C C . ALA A 1 95 ? -5.297 -24.547 -5.766 1 98.75 95 ALA A C 1
ATOM 708 O O . ALA A 1 95 ? -6.496 -24.562 -6.047 1 98.75 95 ALA A O 1
ATOM 709 N N . LEU A 1 96 ? -4.348 -24.766 -6.656 1 98.38 96 LEU A N 1
ATOM 710 C CA . LEU A 1 96 ? -4.664 -24.953 -8.062 1 98.38 96 LEU A CA 1
ATOM 711 C C . LEU A 1 96 ? -5.516 -26.203 -8.266 1 98.38 96 LEU A C 1
ATOM 713 O O . LEU A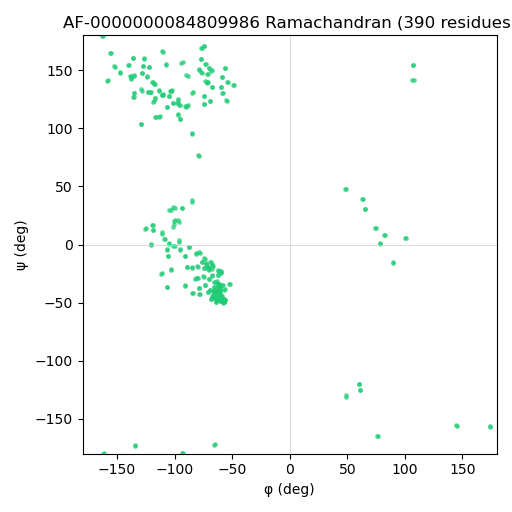 1 96 ? -6.48 -26.188 -9.039 1 98.38 96 LEU A O 1
ATOM 717 N N . SER A 1 97 ? -5.18 -27.234 -7.543 1 97.62 97 SER A N 1
ATOM 718 C CA . SER A 1 97 ? -5.898 -28.5 -7.695 1 97.62 97 SER A CA 1
ATOM 719 C C . SER A 1 97 ? -7.336 -28.375 -7.203 1 97.62 97 SER A C 1
ATOM 721 O O . SER A 1 97 ? -8.219 -29.094 -7.672 1 97.62 97 SER A O 1
ATOM 723 N N . HIS A 1 98 ? -7.582 -27.484 -6.312 1 97.69 98 HIS A N 1
ATOM 724 C CA . HIS A 1 98 ? -8.914 -27.312 -5.738 1 97.69 98 HIS A CA 1
ATOM 725 C C . HIS A 1 98 ? -9.68 -26.203 -6.441 1 97.69 98 HIS A C 1
ATOM 727 O O . HIS A 1 98 ? -10.781 -25.844 -6.035 1 97.69 98 HIS A O 1
ATOM 733 N N . GLY A 1 99 ? -9.086 -25.625 -7.438 1 97.81 99 GLY A N 1
ATOM 734 C CA . GLY A 1 99 ? -9.742 -24.562 -8.172 1 97.81 99 GLY A CA 1
ATOM 735 C C . GLY A 1 99 ? -9.773 -23.25 -7.41 1 97.81 99 GLY A C 1
ATOM 736 O O . GLY A 1 99 ? -10.578 -22.375 -7.715 1 97.81 99 GLY A O 1
ATOM 737 N N . ILE A 1 100 ? -8.969 -23.172 -6.363 1 98.75 100 ILE A N 1
ATOM 738 C CA . ILE A 1 100 ? -8.82 -21.953 -5.586 1 98.75 100 ILE A CA 1
ATOM 739 C C . ILE A 1 100 ? -8.039 -20.922 -6.398 1 98.75 100 ILE A C 1
ATOM 741 O O . ILE A 1 100 ? -7.082 -21.266 -7.098 1 98.75 100 ILE A O 1
ATOM 745 N N . LEU A 1 101 ? -8.461 -19.625 -6.344 1 98.94 101 LEU A N 1
ATOM 746 C CA . LEU A 1 101 ? -7.746 -18.562 -7.043 1 98.94 101 LEU A CA 1
ATOM 747 C C . LEU A 1 101 ? -6.297 -18.5 -6.574 1 98.94 101 LEU A C 1
ATOM 749 O O . LEU A 1 101 ? -6.027 -18.5 -5.371 1 98.94 101 LEU A O 1
ATOM 753 N N . VAL A 1 102 ? -5.398 -18.469 -7.516 1 98.94 102 VAL A N 1
ATOM 754 C CA . VAL A 1 102 ? -3.998 -18.188 -7.223 1 98.94 102 VAL A CA 1
ATOM 755 C C . VAL A 1 102 ? -3.574 -16.891 -7.922 1 98.94 102 VAL A C 1
ATOM 757 O O . VAL A 1 102 ? -3.561 -16.828 -9.156 1 98.94 102 VAL A O 1
ATOM 760 N N . GLY A 1 103 ? -3.354 -15.883 -7.152 1 98.94 103 GLY A N 1
ATOM 761 C CA . GLY A 1 103 ? -2.791 -14.633 -7.645 1 98.94 103 GLY A CA 1
ATOM 762 C C . GLY A 1 103 ? -1.319 -14.477 -7.312 1 98.94 103 GLY A C 1
ATOM 763 O O . GLY A 1 103 ? -0.899 -14.734 -6.184 1 98.94 103 GLY A O 1
ATOM 764 N N . ALA A 1 104 ? -0.505 -14.102 -8.25 1 98.94 104 ALA A N 1
ATOM 765 C CA . ALA A 1 104 ? 0.925 -13.867 -8.062 1 98.94 104 ALA A CA 1
ATOM 766 C C . ALA A 1 104 ? 1.367 -12.586 -8.773 1 98.94 104 ALA A C 1
ATOM 768 O O . ALA A 1 104 ? 1.129 -12.422 -9.969 1 98.94 104 ALA A O 1
ATOM 769 N N . ILE A 1 105 ? 2 -11.734 -8.047 1 98.94 105 ILE A N 1
ATOM 770 C CA . ILE A 1 105 ? 2.404 -10.453 -8.609 1 98.94 105 ILE A CA 1
ATOM 771 C C . ILE A 1 105 ? 3.91 -10.266 -8.445 1 98.94 105 ILE A C 1
ATOM 773 O O . ILE A 1 105 ? 4.477 -10.648 -7.414 1 98.94 105 ILE A O 1
ATOM 777 N N . CYS A 1 106 ? 4.59 -9.586 -9.484 1 98.62 106 CYS A N 1
ATOM 778 C CA . CYS A 1 106 ? 6.004 -9.234 -9.438 1 98.62 106 CYS A CA 1
ATOM 779 C C . CYS A 1 106 ? 6.871 -10.484 -9.312 1 98.62 106 CYS A C 1
ATOM 781 O O . CYS A 1 106 ? 6.758 -11.406 -10.125 1 98.62 106 CYS A O 1
ATOM 783 N N . ASN A 1 107 ? 7.723 -10.578 -8.328 1 98.69 107 ASN A N 1
ATOM 784 C CA . ASN A 1 107 ? 8.641 -11.703 -8.219 1 98.69 107 ASN A CA 1
ATOM 785 C C . ASN A 1 107 ? 7.902 -12.984 -7.816 1 98.69 107 ASN A C 1
ATOM 787 O O . ASN A 1 107 ? 8.414 -14.086 -8.016 1 98.69 107 ASN A O 1
ATOM 791 N N . ALA A 1 108 ? 6.75 -12.883 -7.293 1 98.88 108 ALA A N 1
ATOM 792 C CA . ALA A 1 108 ? 5.945 -14.07 -7.023 1 98.88 108 ALA A CA 1
ATOM 793 C C . ALA A 1 108 ? 5.539 -14.766 -8.32 1 98.88 108 ALA A C 1
ATOM 795 O O . ALA A 1 108 ? 5.438 -16 -8.367 1 98.88 108 ALA A O 1
ATOM 796 N N . ALA A 1 109 ? 5.266 -13.969 -9.359 1 98.88 109 ALA A N 1
ATOM 797 C CA . ALA A 1 109 ? 5 -14.555 -10.672 1 98.88 109 ALA A CA 1
ATOM 798 C C . ALA A 1 109 ? 6.223 -15.312 -11.188 1 98.88 109 ALA A C 1
ATOM 800 O O . ALA A 1 109 ? 6.094 -16.406 -11.758 1 98.88 109 ALA A O 1
ATOM 801 N N . SER A 1 110 ? 7.418 -14.742 -10.977 1 98.75 110 SER A N 1
ATOM 802 C CA . SER A 1 110 ? 8.641 -15.422 -11.383 1 98.75 110 SER A CA 1
ATOM 803 C C . SER A 1 110 ? 8.82 -16.734 -10.625 1 98.75 110 SER A C 1
ATOM 805 O O . SER A 1 110 ? 9.297 -17.719 -11.195 1 98.75 110 SER A O 1
ATOM 807 N N . PHE A 1 111 ? 8.445 -16.719 -9.344 1 98.81 111 PHE A N 1
ATOM 808 C CA . PHE A 1 111 ? 8.461 -17.938 -8.547 1 98.81 111 PHE A CA 1
ATOM 809 C C . PHE A 1 111 ? 7.555 -19 -9.148 1 98.81 111 PHE A C 1
ATOM 811 O O . PHE A 1 111 ? 7.934 -20.172 -9.242 1 98.81 111 PHE A O 1
ATOM 818 N N . LEU A 1 112 ? 6.312 -18.625 -9.602 1 98.81 112 LEU A N 1
ATOM 819 C CA . LEU A 1 112 ? 5.41 -19.578 -10.258 1 98.81 112 LEU A CA 1
ATOM 820 C C . LEU A 1 112 ? 6.035 -20.141 -11.531 1 98.81 112 LEU A C 1
ATOM 822 O O . LEU A 1 112 ? 5.934 -21.328 -11.797 1 98.81 112 LEU A O 1
ATOM 826 N N . ALA A 1 113 ? 6.684 -19.25 -12.281 1 98.69 113 ALA A N 1
ATOM 827 C CA . ALA A 1 113 ? 7.359 -19.688 -13.508 1 98.69 113 ALA A CA 1
ATOM 828 C C . ALA A 1 113 ? 8.453 -20.719 -13.195 1 98.69 113 ALA A C 1
ATOM 830 O O . ALA A 1 113 ? 8.562 -21.734 -13.867 1 98.69 113 ALA A O 1
ATOM 831 N N . ALA A 1 114 ? 9.234 -20.484 -12.188 1 98.38 114 ALA A N 1
ATOM 832 C CA . ALA A 1 114 ? 10.352 -21.328 -11.805 1 98.38 114 ALA A CA 1
ATOM 833 C C . ALA A 1 114 ? 9.875 -22.75 -11.477 1 98.38 114 ALA A C 1
ATOM 835 O O . ALA A 1 114 ? 10.641 -23.719 -11.602 1 98.38 114 ALA A O 1
ATOM 836 N N . HIS A 1 115 ? 8.633 -22.875 -11.102 1 98.44 115 HIS A N 1
ATOM 837 C CA . HIS A 1 115 ? 8.125 -24.188 -10.68 1 98.44 115 HIS A CA 1
ATOM 838 C C . HIS A 1 115 ? 7.125 -24.734 -11.688 1 98.44 115 HIS A C 1
ATOM 840 O O . HIS A 1 115 ? 6.375 -25.672 -11.375 1 98.44 115 HIS A O 1
ATOM 846 N N . GLY A 1 116 ? 7.02 -24.094 -12.852 1 98.5 116 GLY A N 1
ATOM 847 C CA . GLY A 1 116 ? 6.27 -24.641 -13.969 1 98.5 116 GLY A CA 1
ATOM 848 C C . GLY A 1 116 ? 4.777 -24.391 -13.867 1 98.5 116 GLY A C 1
ATOM 849 O O . GLY A 1 116 ? 4 -24.891 -14.688 1 98.5 116 GLY A O 1
ATOM 850 N N . PHE A 1 117 ? 4.328 -23.562 -12.883 1 98.69 117 PHE A N 1
ATOM 851 C CA . PHE A 1 117 ? 2.904 -23.359 -12.633 1 98.69 117 PHE A CA 1
ATOM 852 C C . PHE A 1 117 ? 2.287 -22.484 -13.719 1 98.69 117 PHE A C 1
ATOM 854 O O . PHE A 1 117 ? 1.063 -22.391 -13.828 1 98.69 117 PHE A O 1
ATOM 861 N N . LEU A 1 118 ? 3.125 -21.828 -14.57 1 98.75 118 LEU A N 1
ATOM 862 C CA . LEU A 1 118 ? 2.609 -20.891 -15.562 1 98.75 118 LEU A CA 1
ATOM 863 C C . LEU A 1 118 ? 2.641 -21.516 -16.953 1 98.75 118 LEU A C 1
ATOM 865 O O . LEU A 1 118 ? 2.207 -20.891 -17.922 1 98.75 118 LEU A O 1
ATOM 869 N N . ASN A 1 119 ? 3.09 -22.75 -17.109 1 98.75 119 ASN A N 1
ATOM 870 C CA . ASN A 1 119 ? 3.395 -23.344 -18.422 1 98.75 119 ASN A CA 1
ATOM 871 C C . ASN A 1 119 ? 2.125 -23.609 -19.219 1 98.75 119 ASN A C 1
ATOM 873 O O . ASN A 1 119 ? 2.176 -23.703 -20.453 1 98.75 119 ASN A O 1
ATOM 877 N N . GLY A 1 120 ? 1.012 -23.688 -18.594 1 98.5 120 GLY A N 1
ATOM 878 C CA . GLY A 1 120 ? -0.216 -24.016 -19.297 1 98.5 120 GLY A CA 1
ATOM 879 C C . GLY A 1 120 ? -1.266 -22.922 -19.219 1 98.5 120 GLY A C 1
ATOM 880 O O . GLY A 1 120 ? -2.428 -23.156 -19.562 1 98.5 120 GLY A O 1
ATOM 881 N N . VAL A 1 121 ? -0.883 -21.75 -18.781 1 98.81 121 VAL A N 1
ATOM 882 C CA . VAL A 1 121 ? -1.867 -20.703 -18.594 1 98.81 121 VAL A CA 1
ATOM 883 C C . VAL A 1 121 ? -1.327 -19.391 -19.156 1 98.81 121 VAL A C 1
ATOM 885 O O . VAL A 1 121 ? -0.122 -19.125 -19.109 1 98.81 121 VAL A O 1
ATOM 888 N N . ARG A 1 122 ? -2.244 -18.531 -19.734 1 98.94 122 ARG A N 1
ATOM 889 C CA . ARG A 1 122 ? -1.842 -17.156 -20.062 1 98.94 122 ARG A CA 1
ATOM 890 C C . ARG A 1 122 ? -1.39 -16.422 -18.812 1 98.94 122 ARG A C 1
ATOM 892 O O . ARG A 1 122 ? -1.996 -16.562 -17.75 1 98.94 122 ARG A O 1
ATOM 899 N N . HIS A 1 123 ? -0.287 -15.727 -18.953 1 98.94 123 HIS A N 1
ATOM 900 C CA . HIS A 1 123 ? 0.295 -15.086 -17.781 1 98.94 123 HIS A CA 1
ATOM 901 C C . HIS A 1 123 ? 1.151 -13.883 -18.172 1 98.94 123 HIS A C 1
ATOM 903 O O . HIS A 1 123 ? 1.39 -13.656 -19.359 1 98.94 123 HIS A O 1
ATOM 909 N N . THR A 1 124 ? 1.481 -13.039 -17.234 1 98.88 124 THR A N 1
ATOM 910 C CA . THR A 1 124 ? 2.465 -11.969 -17.328 1 98.88 124 THR A CA 1
ATOM 911 C C . THR A 1 124 ? 3.373 -11.945 -16.109 1 98.88 124 THR A C 1
ATOM 913 O O . THR A 1 124 ? 3.43 -12.922 -15.359 1 98.88 124 THR A O 1
ATOM 916 N N . GLY A 1 125 ? 4.211 -11 -15.938 1 98.44 125 GLY A N 1
ATOM 917 C CA . GLY A 1 125 ? 5.199 -10.805 -14.891 1 98.44 125 GLY A CA 1
ATOM 918 C C . GLY A 1 125 ? 6.109 -9.617 -15.141 1 98.44 125 GLY A C 1
ATOM 919 O O . GLY A 1 125 ? 5.738 -8.688 -15.867 1 98.44 125 GLY A O 1
ATOM 920 N N . ASN A 1 126 ? 7.27 -9.695 -14.508 1 97.81 126 ASN A N 1
ATOM 921 C CA . ASN A 1 126 ? 8.203 -8.578 -14.617 1 97.81 126 ASN A CA 1
ATOM 922 C C . ASN A 1 126 ? 9.062 -8.688 -15.867 1 97.81 126 ASN A C 1
ATOM 924 O O . ASN A 1 126 ? 10.258 -8.391 -15.836 1 97.81 126 ASN A O 1
ATOM 928 N N . GLY A 1 127 ? 8.453 -9.148 -16.953 1 97.94 127 GLY A N 1
ATOM 929 C CA . GLY A 1 127 ? 9.172 -9.32 -18.203 1 97.94 127 GLY A CA 1
ATOM 930 C C . GLY A 1 127 ? 9.461 -10.773 -18.531 1 97.94 127 GLY A C 1
ATOM 931 O O . GLY A 1 127 ? 9.758 -11.57 -17.641 1 97.94 127 GLY A O 1
ATOM 932 N N . LEU A 1 128 ? 9.352 -11.078 -19.812 1 98.19 128 LEU A N 1
ATOM 933 C CA . LEU A 1 128 ? 9.562 -12.445 -20.281 1 98.19 128 LEU A CA 1
ATOM 934 C C . LEU A 1 128 ? 10.977 -12.914 -19.969 1 98.19 128 LEU A C 1
ATOM 936 O O . LEU A 1 128 ? 11.18 -14.062 -19.562 1 98.19 128 LEU A O 1
ATOM 940 N N . GLU A 1 129 ? 11.922 -12.047 -20.062 1 98.19 129 GLU A N 1
ATOM 941 C CA . GLU A 1 129 ? 13.312 -12.398 -19.812 1 98.19 129 GLU A CA 1
ATOM 942 C C . GLU A 1 129 ? 13.523 -12.812 -18.359 1 98.19 129 GLU A C 1
ATOM 944 O O . GLU A 1 129 ? 14.273 -13.758 -18.078 1 98.19 129 GLU A O 1
ATOM 949 N N . MET A 1 130 ? 12.914 -12.148 -17.484 1 97.88 130 MET A N 1
ATOM 950 C CA . MET A 1 130 ? 13.039 -12.5 -16.078 1 97.88 130 MET A CA 1
ATOM 951 C C . MET A 1 130 ? 12.422 -13.859 -15.789 1 97.88 130 MET A C 1
ATOM 953 O O . MET A 1 130 ? 12.977 -14.664 -15.039 1 97.88 130 MET A O 1
ATOM 957 N N . LEU A 1 131 ? 11.242 -14.094 -16.391 1 98.5 131 LEU A N 1
ATOM 958 C CA . LEU A 1 131 ? 10.617 -15.398 -16.219 1 98.5 131 LEU A CA 1
ATOM 959 C C . LEU A 1 131 ? 11.508 -16.5 -16.766 1 98.5 131 LEU A C 1
ATOM 961 O O . LEU A 1 131 ? 11.625 -17.578 -16.156 1 98.5 131 LEU A O 1
ATOM 965 N N . ARG A 1 132 ? 12.164 -16.25 -17.812 1 98.25 132 ARG A N 1
ATOM 966 C CA . ARG A 1 132 ? 13.102 -17.219 -18.391 1 98.25 132 ARG A CA 1
ATOM 967 C C . ARG A 1 132 ? 14.281 -17.453 -17.453 1 98.25 132 ARG A C 1
ATOM 969 O O . ARG A 1 132 ? 14.68 -18.609 -17.234 1 98.25 132 ARG A O 1
ATOM 976 N N . GLU A 1 133 ? 14.766 -16.375 -16.984 1 98.12 133 GLU A N 1
ATOM 977 C CA . GLU A 1 133 ? 15.922 -16.469 -16.094 1 98.12 133 GLU A CA 1
ATOM 978 C C . GLU A 1 133 ? 15.586 -17.25 -14.828 1 98.12 133 GLU A C 1
ATOM 980 O O . GLU A 1 133 ? 16.328 -18.156 -14.43 1 98.12 133 GLU A O 1
ATOM 985 N N . TRP A 1 134 ? 14.5 -17.016 -14.219 1 97.5 134 TRP A N 1
ATOM 986 C CA . TRP A 1 134 ? 14.086 -17.688 -12.992 1 97.5 134 TRP A CA 1
ATOM 987 C C . TRP A 1 134 ? 13.703 -19.141 -13.273 1 97.5 134 TRP A C 1
ATOM 989 O O . TRP A 1 134 ? 14.031 -20.031 -12.492 1 97.5 134 TRP A O 1
ATOM 999 N N . GLY A 1 135 ? 13.016 -19.312 -14.367 1 97.5 135 GLY A N 1
ATOM 1000 C CA . GLY A 1 135 ? 12.406 -20.609 -14.648 1 97.5 135 GLY A CA 1
ATOM 1001 C C . GLY A 1 135 ? 13.367 -21.609 -15.25 1 97.5 135 GLY A C 1
ATOM 1002 O O . GLY A 1 135 ? 13.188 -22.812 -15.109 1 97.5 135 GLY A O 1
ATOM 1003 N N . GLY A 1 136 ? 14.367 -21.062 -15.984 1 97 136 GLY A N 1
ATOM 1004 C CA . GLY A 1 136 ? 15.219 -21.969 -16.719 1 97 136 GLY A CA 1
ATOM 1005 C C . GLY A 1 136 ? 14.438 -22.984 -17.531 1 97 136 GLY A C 1
ATOM 1006 O O . GLY A 1 136 ? 13.531 -22.625 -18.281 1 97 136 GLY A O 1
ATOM 1007 N N . ALA A 1 137 ? 14.828 -24.297 -17.391 1 97.38 137 ALA A N 1
ATOM 1008 C CA . ALA A 1 137 ? 14.203 -25.375 -18.156 1 97.38 137 ALA A CA 1
ATOM 1009 C C . ALA A 1 137 ? 12.789 -25.672 -17.641 1 97.38 137 ALA A C 1
ATOM 1011 O O . ALA A 1 137 ? 11.984 -26.281 -18.344 1 97.38 137 ALA A O 1
ATOM 1012 N N . ASN A 1 138 ? 12.477 -25.219 -16.484 1 97.88 138 ASN A N 1
ATOM 1013 C CA . ASN A 1 138 ? 11.172 -25.484 -15.891 1 97.88 138 ASN A CA 1
ATOM 1014 C C . ASN A 1 138 ? 10.102 -24.547 -16.453 1 97.88 138 ASN A C 1
ATOM 1016 O O . ASN A 1 138 ? 8.906 -24.797 -16.281 1 97.88 138 ASN A O 1
ATOM 1020 N N . TYR A 1 139 ? 10.492 -23.484 -17.031 1 98.56 139 TYR A N 1
ATOM 1021 C CA . TYR A 1 139 ? 9.555 -22.547 -17.641 1 98.56 139 TYR A CA 1
ATOM 1022 C C . TYR A 1 139 ? 9.43 -22.797 -19.141 1 98.56 139 TYR A C 1
ATOM 1024 O O . TYR A 1 139 ? 10.344 -22.469 -19.906 1 98.56 139 TYR A O 1
ATOM 1032 N N . THR A 1 140 ? 8.258 -23.281 -19.547 1 98.62 140 THR A N 1
ATOM 1033 C CA . THR A 1 140 ? 8.023 -23.594 -20.938 1 98.62 140 THR A CA 1
ATOM 1034 C C . THR A 1 140 ? 6.789 -22.875 -21.469 1 98.62 140 THR A C 1
ATOM 1036 O O . THR A 1 140 ? 6.238 -23.234 -22.5 1 98.62 140 THR A O 1
ATOM 1039 N N . GLY A 1 141 ? 6.34 -21.922 -20.719 1 98.19 141 GLY A N 1
ATOM 1040 C CA . GLY A 1 141 ? 5.078 -21.281 -21.047 1 98.19 141 GLY A CA 1
ATOM 1041 C C . GLY A 1 141 ? 5.258 -19.984 -21.812 1 98.19 141 GLY A C 1
ATOM 1042 O O . GLY A 1 141 ? 4.348 -19.156 -21.875 1 98.19 141 GLY A O 1
ATOM 1043 N N . GLU A 1 142 ? 6.379 -19.734 -22.484 1 98.25 142 GLU A N 1
ATOM 1044 C CA . GLU A 1 142 ? 6.715 -18.453 -23.109 1 98.25 142 GLU A CA 1
ATOM 1045 C C . GLU A 1 142 ? 5.66 -18.062 -24.141 1 98.25 142 GLU A C 1
ATOM 1047 O O . GLU A 1 142 ? 5.359 -16.875 -24.297 1 98.25 142 GLU A O 1
ATOM 1052 N N . LYS A 1 143 ? 5.082 -18.953 -24.844 1 98.31 143 LYS A N 1
ATOM 1053 C CA . LYS A 1 143 ? 4.121 -18.656 -25.891 1 98.31 143 LYS A CA 1
ATOM 1054 C C . LYS A 1 143 ? 2.832 -18.078 -25.328 1 98.31 143 LYS A C 1
ATOM 1056 O O . LYS A 1 143 ? 2.039 -17.469 -26.047 1 98.31 143 LYS A O 1
ATOM 1061 N N . LEU A 1 144 ? 2.57 -18.25 -24.062 1 98.81 144 LEU A N 1
ATOM 1062 C CA . LEU A 1 144 ? 1.34 -17.797 -23.406 1 98.81 144 LEU A CA 1
ATOM 1063 C C . LEU A 1 144 ? 1.575 -16.516 -22.641 1 98.81 144 LEU A C 1
ATOM 1065 O O . LEU A 1 144 ? 0.645 -15.961 -22.047 1 98.81 144 LEU A O 1
ATOM 1069 N N . TYR A 1 145 ? 2.826 -16.016 -22.641 1 98.69 145 TYR A N 1
ATOM 1070 C CA . TYR A 1 145 ? 3.146 -14.758 -21.984 1 98.69 145 TYR A CA 1
ATOM 1071 C C . TYR A 1 145 ? 2.488 -13.586 -22.688 1 98.69 145 TYR A C 1
ATOM 1073 O O . TYR A 1 145 ? 2.473 -13.531 -23.922 1 98.69 145 TYR A O 1
ATOM 1081 N N . GLN A 1 146 ? 1.904 -12.68 -21.938 1 98.56 146 GLN A N 1
ATOM 1082 C CA . GLN A 1 146 ? 1.292 -11.477 -22.484 1 98.56 146 GLN A CA 1
ATOM 1083 C C . GLN A 1 146 ? 1.892 -10.219 -21.859 1 98.56 146 GLN A C 1
ATOM 1085 O O . GLN A 1 146 ? 2.031 -10.133 -20.641 1 98.56 146 GLN A O 1
ATOM 1090 N N . GLU A 1 147 ? 2.271 -9.266 -22.688 1 97.62 147 GLU A N 1
ATOM 1091 C CA . GLU A 1 147 ? 2.783 -7.98 -22.234 1 97.62 147 GLU A CA 1
ATOM 1092 C C . GLU A 1 147 ? 1.648 -7.059 -21.797 1 97.62 147 GLU A C 1
ATOM 1094 O O . GLU A 1 147 ? 1.267 -6.148 -22.531 1 97.62 147 GLU A O 1
ATOM 1099 N N . ARG A 1 148 ? 1.128 -7.316 -20.641 1 98.19 148 ARG A N 1
ATOM 1100 C CA . ARG A 1 148 ? 0.052 -6.582 -19.984 1 98.19 148 ARG A CA 1
ATOM 1101 C C . ARG A 1 148 ? 0.361 -6.359 -18.516 1 98.19 148 ARG A C 1
ATOM 1103 O O . ARG A 1 148 ? 1.222 -7.039 -17.953 1 98.19 148 ARG A O 1
ATOM 1110 N N . GLN A 1 149 ? -0.322 -5.402 -17.969 1 98.5 149 GLN A N 1
ATOM 1111 C CA . GLN A 1 149 ? -0.116 -5.137 -16.547 1 98.5 149 GLN A CA 1
ATOM 1112 C C . GLN A 1 149 ? -0.52 -6.34 -15.703 1 98.5 149 GLN A C 1
ATOM 1114 O O . GLN A 1 149 ? 0.161 -6.676 -14.734 1 98.5 149 GLN A O 1
ATOM 1119 N N . ALA A 1 150 ? -1.585 -6.953 -16 1 98.81 150 ALA A N 1
ATOM 1120 C CA . ALA A 1 150 ? -2.109 -8.141 -15.336 1 98.81 150 ALA A CA 1
ATOM 1121 C C . ALA A 1 150 ? -2.846 -9.047 -16.312 1 98.81 150 ALA A C 1
ATOM 1123 O O . ALA A 1 150 ? -3.422 -8.562 -17.297 1 98.81 150 ALA A O 1
ATOM 1124 N N . VAL A 1 151 ? -2.803 -10.297 -16.094 1 98.88 151 VAL A N 1
ATOM 1125 C CA . VAL A 1 151 ? -3.463 -11.297 -16.922 1 98.88 151 VAL A CA 1
ATOM 1126 C C . VAL A 1 151 ? -4.18 -12.32 -16.047 1 98.88 151 VAL A C 1
ATOM 1128 O O . VAL A 1 151 ? -3.611 -12.812 -15.07 1 98.88 151 VAL A O 1
ATOM 1131 N N . ARG A 1 152 ? -5.426 -12.609 -16.312 1 98.88 152 ARG A N 1
ATOM 1132 C CA . ARG A 1 152 ? -6.168 -13.695 -15.664 1 98.88 152 ARG A CA 1
ATOM 1133 C C . ARG A 1 152 ? -6.465 -14.812 -16.656 1 98.88 152 ARG A C 1
ATOM 1135 O O . ARG A 1 152 ? -6.91 -14.555 -17.781 1 98.88 152 ARG A O 1
ATOM 1142 N N . ASP A 1 153 ? -6.148 -15.961 -16.297 1 98.88 153 ASP A N 1
ATOM 1143 C CA . ASP A 1 153 ? -6.551 -17.172 -17.016 1 98.88 153 ASP A CA 1
ATOM 1144 C C . ASP A 1 153 ? -7.18 -18.188 -16.062 1 98.88 153 ASP A C 1
ATOM 1146 O O . ASP A 1 153 ? -6.473 -18.875 -15.328 1 98.88 153 ASP A O 1
ATOM 1150 N N . GLY A 1 154 ? -8.516 -18.281 -16.125 1 97.69 154 GLY A N 1
ATOM 1151 C CA . GLY A 1 154 ? -9.203 -19.094 -15.141 1 97.69 154 GLY A CA 1
ATOM 1152 C C . GLY A 1 154 ? -8.977 -18.609 -13.719 1 97.69 154 GLY A C 1
ATOM 1153 O O . GLY A 1 154 ? -9.273 -17.453 -13.391 1 97.69 154 GLY A O 1
ATOM 1154 N N . ASN A 1 155 ? -8.398 -19.531 -12.922 1 98.12 155 ASN A N 1
ATOM 1155 C CA . ASN A 1 155 ? -8.203 -19.203 -11.508 1 98.12 155 ASN A CA 1
ATOM 1156 C C . ASN A 1 155 ? -6.77 -18.766 -11.234 1 98.12 155 ASN A C 1
ATOM 1158 O O . ASN A 1 155 ? -6.309 -18.797 -10.094 1 98.12 155 ASN A O 1
ATOM 1162 N N . VAL A 1 156 ? -6.055 -18.344 -12.219 1 98.94 156 VAL A N 1
ATOM 1163 C CA . VAL A 1 156 ? -4.699 -17.844 -12.047 1 98.94 156 VAL A CA 1
ATOM 1164 C C . VAL A 1 156 ? -4.637 -16.375 -12.492 1 98.94 156 VAL A C 1
ATOM 1166 O O . VAL A 1 156 ? -5.066 -16.047 -13.602 1 98.94 156 VAL A O 1
ATOM 1169 N N . VAL A 1 157 ? -4.238 -15.516 -11.641 1 99 157 VAL A N 1
ATOM 1170 C CA . VAL A 1 157 ? -4 -14.109 -11.961 1 99 157 VAL A CA 1
ATOM 1171 C C . VAL A 1 157 ? -2.525 -13.773 -11.75 1 99 157 VAL A C 1
ATOM 1173 O O . VAL A 1 157 ? -1.957 -14.086 -10.695 1 99 157 VAL A O 1
ATOM 1176 N N . THR A 1 158 ? -1.848 -13.227 -12.742 1 98.94 158 THR A N 1
ATOM 1177 C CA . THR A 1 158 ? -0.472 -12.758 -12.633 1 98.94 158 THR A CA 1
ATOM 1178 C C . THR A 1 158 ? -0.375 -11.281 -12.992 1 98.94 158 THR A C 1
ATOM 1180 O O . THR A 1 158 ? -1.198 -10.766 -13.75 1 98.94 158 THR A O 1
ATOM 1183 N N . ALA A 1 159 ? 0.554 -10.586 -12.477 1 98.88 159 ALA A N 1
ATOM 1184 C CA . ALA A 1 159 ? 0.804 -9.188 -12.789 1 98.88 159 ALA A CA 1
ATOM 1185 C C . ALA A 1 159 ? 2.277 -8.836 -12.594 1 98.88 159 ALA A C 1
ATOM 1187 O O . ALA A 1 159 ? 3 -9.531 -11.883 1 98.88 159 ALA A O 1
ATOM 1188 N N . ASN A 1 160 ? 2.738 -7.836 -13.336 1 98.5 160 ASN A N 1
ATOM 1189 C CA . ASN A 1 160 ? 4.027 -7.23 -13.031 1 98.5 160 ASN A CA 1
ATOM 1190 C C . ASN A 1 160 ? 3.938 -6.301 -11.82 1 98.5 160 ASN A C 1
ATOM 1192 O O . ASN A 1 160 ? 2.84 -5.992 -11.352 1 98.5 160 ASN A O 1
ATOM 1196 N N . GLY A 1 161 ? 5.09 -5.867 -11.312 1 98 161 GLY A N 1
ATOM 1197 C CA . GLY A 1 161 ? 5.156 -5.113 -10.07 1 98 161 GLY A CA 1
ATOM 1198 C C . GLY A 1 161 ? 4.414 -3.789 -10.133 1 98 161 GLY A C 1
ATOM 1199 O O . GLY A 1 161 ? 4.016 -3.248 -9.102 1 98 161 GLY A O 1
ATOM 1200 N N . SER A 1 162 ? 4.203 -3.223 -11.336 1 97.38 162 SER A N 1
ATOM 1201 C CA . SER A 1 162 ? 3.51 -1.948 -11.5 1 97.38 162 SER A CA 1
ATOM 1202 C C . SER A 1 162 ? 2.029 -2.158 -11.789 1 97.38 162 SER A C 1
ATOM 1204 O O . SER A 1 162 ? 1.267 -1.194 -11.883 1 97.38 162 SER A O 1
ATOM 1206 N N . GLY A 1 163 ? 1.619 -3.393 -11.93 1 98.31 163 GLY A N 1
ATOM 1207 C CA . GLY A 1 163 ? 0.245 -3.709 -12.281 1 98.31 163 GLY A CA 1
ATOM 1208 C C . GLY A 1 163 ? -0.638 -3.965 -11.078 1 98.31 163 GLY A C 1
ATOM 1209 O O . GLY A 1 163 ? -1.541 -4.801 -11.125 1 98.31 163 GLY A O 1
ATOM 1210 N N . TYR A 1 164 ? -0.382 -3.312 -9.938 1 98.69 164 TYR A N 1
ATOM 1211 C CA . TYR A 1 164 ? -1.024 -3.615 -8.664 1 98.69 164 TYR A CA 1
ATOM 1212 C C . TYR A 1 164 ? -2.516 -3.307 -8.719 1 98.69 164 TYR A C 1
ATOM 1214 O O . TYR A 1 164 ? -3.322 -3.992 -8.086 1 98.69 164 TYR A O 1
ATOM 1222 N N . LEU A 1 165 ? -2.98 -2.266 -9.516 1 98.5 165 LEU A N 1
ATOM 1223 C CA . LEU A 1 165 ? -4.41 -1.983 -9.617 1 98.5 165 LEU A CA 1
ATOM 1224 C C . LEU A 1 165 ? -5.094 -2.971 -10.562 1 98.5 165 LEU A C 1
ATOM 1226 O O . LEU A 1 165 ? -6.199 -3.434 -10.281 1 98.5 165 LEU A O 1
ATOM 1230 N N . GLU A 1 166 ? -4.465 -3.266 -11.688 1 98.69 166 GLU A N 1
ATOM 1231 C CA . GLU A 1 166 ? -4.992 -4.27 -12.609 1 98.69 166 GLU A CA 1
ATOM 1232 C C . GLU A 1 166 ? -5.055 -5.645 -11.945 1 98.69 166 GLU A C 1
ATOM 1234 O O . GLU A 1 166 ? -6.016 -6.391 -12.141 1 98.69 166 GLU A O 1
ATOM 1239 N N . PHE A 1 167 ? -3.977 -5.949 -11.188 1 98.94 167 PHE A N 1
ATOM 1240 C CA . PHE A 1 167 ? -3.963 -7.176 -10.398 1 98.94 167 PHE A CA 1
ATOM 1241 C C . PHE A 1 167 ? -5.16 -7.23 -9.461 1 98.94 167 PHE A C 1
ATOM 1243 O O . PHE A 1 167 ? -5.859 -8.242 -9.391 1 98.94 167 PHE A O 1
ATOM 1250 N N . THR A 1 168 ? -5.395 -6.137 -8.75 1 98.94 168 THR A N 1
ATOM 1251 C CA . THR A 1 168 ? -6.531 -6.012 -7.844 1 98.94 168 THR A CA 1
ATOM 1252 C C . THR A 1 168 ? -7.844 -6.254 -8.586 1 98.94 168 THR A C 1
ATOM 1254 O O . THR A 1 168 ? -8.664 -7.07 -8.156 1 98.94 168 THR A O 1
ATOM 1257 N N . ARG A 1 169 ? -8.016 -5.59 -9.695 1 98.75 169 ARG A N 1
ATOM 1258 C CA . ARG A 1 169 ? -9.234 -5.707 -10.492 1 98.75 169 ARG A CA 1
ATOM 1259 C C . ARG A 1 169 ? -9.484 -7.156 -10.891 1 98.75 169 ARG A C 1
ATOM 1261 O O . ARG A 1 169 ? -10.57 -7.688 -10.672 1 98.75 169 ARG A O 1
ATOM 1268 N N . GLU A 1 170 ? -8.477 -7.844 -11.43 1 98.88 170 GLU A N 1
ATOM 1269 C CA . GLU A 1 170 ? -8.633 -9.211 -11.922 1 98.88 170 GLU A CA 1
ATOM 1270 C C . GLU A 1 170 ? -8.93 -10.18 -10.773 1 98.88 170 GLU A C 1
ATOM 1272 O O . GLU A 1 170 ? -9.742 -11.102 -10.93 1 98.88 170 GLU A O 1
ATOM 1277 N N . CYS A 1 171 ? -8.273 -9.992 -9.641 1 98.94 171 CYS A N 1
ATOM 1278 C CA . CYS A 1 171 ? -8.523 -10.859 -8.492 1 98.94 171 CYS A CA 1
ATOM 1279 C C . CYS A 1 171 ? -9.945 -10.672 -7.973 1 98.94 171 CYS A C 1
ATOM 1281 O O . CYS A 1 171 ? -10.625 -11.648 -7.652 1 98.94 171 CYS A O 1
ATOM 1283 N N . LEU A 1 172 ? -10.391 -9.414 -7.871 1 98.88 172 LEU A N 1
ATOM 1284 C CA . LEU A 1 172 ? -11.742 -9.141 -7.391 1 98.88 172 LEU A CA 1
ATOM 1285 C C . LEU A 1 172 ? -12.789 -9.75 -8.32 1 98.88 172 LEU A C 1
ATOM 1287 O O . LEU A 1 172 ? -13.797 -10.273 -7.855 1 98.88 172 LEU A O 1
ATOM 1291 N N . LEU A 1 173 ? -12.547 -9.617 -9.633 1 98.81 173 LEU A N 1
ATOM 1292 C CA . LEU A 1 173 ? -13.453 -10.219 -10.602 1 98.81 173 LEU A CA 1
ATOM 1293 C C . LEU A 1 173 ? -13.484 -11.734 -10.445 1 98.81 173 LEU A C 1
ATOM 1295 O O . LEU A 1 173 ? -14.555 -12.336 -10.422 1 98.81 173 LEU A O 1
ATOM 1299 N N . ALA A 1 174 ? -12.352 -12.352 -10.328 1 98.81 174 ALA A N 1
ATOM 1300 C CA . ALA A 1 174 ? -12.258 -13.805 -10.203 1 98.81 174 ALA A CA 1
ATOM 1301 C C . ALA A 1 174 ? -12.984 -14.297 -8.953 1 98.81 174 ALA A C 1
ATOM 1303 O O . ALA A 1 174 ? -13.609 -15.359 -8.969 1 98.81 174 ALA A O 1
ATOM 1304 N N . LEU A 1 175 ? -12.914 -13.508 -7.879 1 98.69 175 LEU A N 1
ATOM 1305 C CA . LEU A 1 175 ? -13.5 -13.883 -6.598 1 98.69 175 LEU A CA 1
ATOM 1306 C C . LEU A 1 175 ? -14.961 -13.461 -6.516 1 98.69 175 LEU A C 1
ATOM 1308 O O . LEU A 1 175 ? -15.625 -13.703 -5.508 1 98.69 175 LEU A O 1
ATOM 1312 N N . GLU A 1 176 ? -15.414 -12.797 -7.578 1 97.56 176 GLU A N 1
ATOM 1313 C CA . GLU A 1 176 ? -16.766 -12.242 -7.57 1 97.56 176 GLU A CA 1
ATOM 1314 C C . GLU A 1 176 ? -17.031 -11.461 -6.285 1 97.56 176 GLU A C 1
ATOM 1316 O O . GLU A 1 176 ? -18.062 -11.664 -5.633 1 97.56 176 GLU A O 1
ATOM 1321 N N . ALA A 1 177 ? -16.062 -10.609 -5.957 1 98.12 177 ALA A N 1
ATOM 1322 C CA . ALA A 1 177 ? -16.109 -9.883 -4.691 1 98.12 177 ALA A CA 1
ATOM 1323 C C . ALA A 1 177 ? -17.141 -8.766 -4.734 1 98.12 177 ALA A C 1
ATOM 1325 O O . ALA A 1 177 ? -17.516 -8.211 -3.697 1 98.12 177 ALA A O 1
ATOM 1326 N N . ASP A 1 178 ? -17.578 -8.281 -5.84 1 98.19 178 ASP A N 1
ATOM 1327 C CA . ASP A 1 178 ? -18.641 -7.312 -6.133 1 98.19 178 ASP A CA 1
ATOM 1328 C C . ASP A 1 178 ? -19.062 -7.406 -7.598 1 98.19 178 ASP A C 1
ATOM 1330 O O . ASP A 1 178 ? -18.594 -8.273 -8.336 1 98.19 178 ASP A O 1
ATOM 1334 N N . THR A 1 179 ? -20.016 -6.59 -8.016 1 97.5 179 THR A N 1
ATOM 1335 C CA . THR A 1 179 ? -20.391 -6.602 -9.422 1 97.5 179 THR A CA 1
ATOM 1336 C C . THR A 1 179 ? -19.25 -6.055 -10.281 1 97.5 179 THR A C 1
ATOM 1338 O O . THR A 1 179 ? -18.453 -5.246 -9.82 1 97.5 179 THR A O 1
ATOM 1341 N N . PRO A 1 180 ? -19.172 -6.566 -11.555 1 98.06 180 PRO A N 1
ATOM 1342 C CA . PRO A 1 180 ? -18.141 -6.051 -12.461 1 98.06 180 PRO A CA 1
ATOM 1343 C C . PRO A 1 180 ? -18.172 -4.531 -12.578 1 98.06 180 PRO A C 1
ATOM 1345 O O . PRO A 1 180 ? -17.109 -3.895 -12.695 1 98.06 180 PRO A O 1
ATOM 1348 N N . GLU A 1 181 ? -19.344 -3.963 -12.508 1 97.69 181 GLU A N 1
ATOM 1349 C CA . GLU A 1 181 ? -19.484 -2.514 -12.625 1 97.69 181 GLU A CA 1
ATOM 1350 C C . GLU A 1 181 ? -18.828 -1.798 -11.445 1 97.69 181 GLU A C 1
ATOM 1352 O O . GLU A 1 181 ? -18.141 -0.797 -11.617 1 97.69 181 GLU A O 1
ATOM 1357 N N . GLN A 1 182 ? -19.062 -2.307 -10.258 1 97.75 182 GLN A N 1
ATOM 1358 C CA . GLN A 1 182 ? -18.5 -1.696 -9.062 1 97.75 182 GLN A CA 1
ATOM 1359 C C . GLN A 1 182 ? -16.984 -1.885 -9.016 1 97.75 182 GLN A C 1
ATOM 1361 O O . GLN A 1 182 ? -16.266 -0.988 -8.586 1 97.75 182 GLN A O 1
ATOM 1366 N N . ILE A 1 183 ? -16.531 -3.039 -9.414 1 98.44 183 ILE A N 1
ATOM 1367 C CA . ILE A 1 183 ? -15.102 -3.312 -9.453 1 98.44 183 ILE A CA 1
ATOM 1368 C C . ILE A 1 183 ? -14.43 -2.375 -10.453 1 98.44 183 ILE A C 1
ATOM 1370 O O . ILE A 1 183 ? -13.359 -1.82 -10.172 1 98.44 183 ILE A O 1
ATOM 1374 N N . ALA A 1 184 ? -15.055 -2.162 -11.609 1 98 184 ALA A N 1
ATOM 1375 C CA . ALA A 1 184 ? -14.531 -1.229 -12.602 1 98 184 ALA A CA 1
ATOM 1376 C C . ALA A 1 184 ? -14.508 0.195 -12.062 1 98 184 ALA A C 1
ATOM 1378 O O . ALA A 1 184 ? -13.57 0.948 -12.312 1 98 184 ALA A O 1
ATOM 1379 N N . ALA A 1 185 ? -15.531 0.569 -11.344 1 97 185 ALA A N 1
ATOM 1380 C CA . ALA A 1 185 ? -15.602 1.899 -10.75 1 97 185 ALA A CA 1
ATOM 1381 C C . ALA A 1 185 ? -14.484 2.098 -9.727 1 97 185 ALA A C 1
ATOM 1383 O O . ALA A 1 185 ? -13.859 3.158 -9.68 1 97 185 ALA A O 1
ATOM 1384 N N . SER A 1 186 ? -14.273 1.079 -8.93 1 97.62 186 SER A N 1
ATOM 1385 C CA . SER A 1 186 ? -13.195 1.13 -7.945 1 97.62 186 SER A CA 1
ATOM 1386 C C . SER A 1 186 ? -11.836 1.272 -8.609 1 97.62 186 SER A C 1
ATOM 1388 O O . SER A 1 186 ? -11 2.064 -8.172 1 97.62 186 SER A O 1
ATOM 1390 N N . TYR A 1 187 ? -11.633 0.519 -9.641 1 97.75 187 TYR A N 1
ATOM 1391 C CA . TYR A 1 187 ? -10.398 0.611 -10.406 1 97.75 187 TYR A CA 1
ATOM 1392 C C . TYR A 1 187 ? -10.195 2.023 -10.945 1 97.75 187 TYR A C 1
ATOM 1394 O O . TYR A 1 187 ? -9.109 2.6 -10.797 1 97.75 187 TYR A O 1
ATOM 1402 N N . ALA A 1 188 ? -11.219 2.559 -11.562 1 96.06 188 ALA A N 1
ATOM 1403 C CA . ALA A 1 188 ? -11.133 3.896 -12.148 1 96.06 188 ALA A CA 1
ATOM 1404 C C . ALA A 1 188 ? -10.867 4.945 -11.07 1 96.06 188 ALA A C 1
ATOM 1406 O O . ALA A 1 188 ? -10.062 5.863 -11.273 1 96.06 188 ALA A O 1
ATOM 1407 N N . PHE A 1 189 ? -11.484 4.777 -9.977 1 95.88 189 PHE A N 1
ATOM 1408 C CA . PHE A 1 189 ? -11.312 5.719 -8.875 1 95.88 189 PHE A CA 1
ATOM 1409 C C . PHE A 1 189 ? -9.875 5.719 -8.375 1 95.88 189 PHE A C 1
ATOM 1411 O O . PHE A 1 189 ? -9.266 6.777 -8.195 1 95.88 189 PHE A O 1
ATOM 1418 N N . ASN A 1 190 ? -9.305 4.559 -8.141 1 96.81 190 ASN A N 1
ATOM 1419 C CA . ASN A 1 190 ? -7.949 4.457 -7.621 1 96.81 190 ASN A CA 1
ATOM 1420 C C . ASN A 1 190 ? -6.918 4.887 -8.664 1 96.81 190 ASN A C 1
ATOM 1422 O O . ASN A 1 190 ? -5.863 5.418 -8.312 1 96.81 190 ASN A O 1
ATOM 1426 N N . LYS A 1 191 ? -7.266 4.68 -9.922 1 95.12 191 LYS A N 1
ATOM 1427 C CA . LYS A 1 191 ? -6.348 4.98 -11.023 1 95.12 191 LYS A CA 1
ATOM 1428 C C . LYS A 1 191 ? -6.332 6.477 -11.328 1 95.12 191 LYS A C 1
ATOM 1430 O O . LYS A 1 191 ? -5.27 7.055 -11.57 1 95.12 191 LYS A O 1
ATOM 1435 N N . HIS A 1 192 ? -7.523 7.129 -11.234 1 94.25 192 HIS A N 1
ATOM 1436 C CA . HIS A 1 192 ? -7.617 8.5 -11.734 1 94.25 192 HIS A CA 1
ATOM 1437 C C . HIS A 1 192 ? -7.801 9.492 -10.586 1 94.25 192 HIS A C 1
ATOM 1439 O O . HIS A 1 192 ? -7.465 10.672 -10.727 1 94.25 192 HIS A O 1
ATOM 1445 N N . GLY A 1 193 ? -8.328 8.992 -9.531 1 94.56 193 GLY A N 1
ATOM 1446 C CA . GLY A 1 193 ? -8.461 9.812 -8.336 1 94.56 193 GLY A CA 1
ATOM 1447 C C . GLY A 1 193 ? -9.602 10.812 -8.43 1 94.56 193 GLY A C 1
ATOM 1448 O O . GLY A 1 193 ? -10.508 10.648 -9.242 1 94.56 193 GLY A O 1
ATOM 1449 N N . PHE A 1 194 ? -9.562 11.789 -7.504 1 92.94 194 PHE A N 1
ATOM 1450 C CA . PHE A 1 194 ? -10.602 12.805 -7.391 1 92.94 194 PHE A CA 1
ATOM 1451 C C . PHE A 1 194 ? -10.492 13.812 -8.531 1 92.94 194 PHE A C 1
ATOM 1453 O O . PHE A 1 194 ? -11.508 14.352 -8.984 1 92.94 194 PHE A O 1
ATOM 1460 N N . TYR A 1 195 ? -9.203 14 -8.836 1 91.38 195 TYR A N 1
ATOM 1461 C CA . TYR A 1 195 ? -8.961 15.055 -9.82 1 91.38 195 TYR A CA 1
ATOM 1462 C C . TYR A 1 195 ? -8.078 14.539 -10.953 1 91.38 195 TYR A C 1
ATOM 1464 O O . TYR A 1 195 ? -7.164 13.75 -10.727 1 91.38 195 TYR A O 1
ATOM 1472 N N . GLN A 1 196 ? -8.453 14.789 -12.211 1 77.06 196 GLN A N 1
ATOM 1473 C CA . GLN A 1 196 ? -7.609 14.414 -13.344 1 77.06 196 GLN A CA 1
ATOM 1474 C C . GLN A 1 196 ? -6.57 15.5 -13.633 1 77.06 196 GLN A C 1
ATOM 1476 O O . GLN A 1 196 ? -6.922 16.641 -13.906 1 77.06 196 GLN A O 1
ATOM 1481 N N . GLU A 1 197 ? -5.391 15.281 -13.062 1 61.84 197 GLU A N 1
ATOM 1482 C CA . GLU A 1 197 ? -4.344 16.266 -13.32 1 61.84 197 GLU A CA 1
ATOM 1483 C C . GLU A 1 197 ? -3.615 15.969 -14.625 1 61.84 197 GLU A C 1
ATOM 1485 O O . GLU A 1 197 ? -3.527 14.812 -15.047 1 61.84 197 GLU A O 1
ATOM 1490 N N . MET B 1 1 ? 21.797 9.398 8.43 1 89.12 1 MET B N 1
ATOM 1491 C CA . MET B 1 1 ? 20.547 9.297 7.68 1 89.12 1 MET B CA 1
ATOM 1492 C C . MET B 1 1 ? 19.359 9.758 8.523 1 89.12 1 MET B C 1
ATOM 1494 O O . MET B 1 1 ? 19.203 9.312 9.664 1 89.12 1 MET B O 1
ATOM 1498 N N . LYS B 1 2 ? 18.641 10.773 8.141 1 97.56 2 LYS B N 1
ATOM 1499 C CA . LYS B 1 2 ? 17.531 11.344 8.883 1 97.56 2 LYS B CA 1
ATOM 1500 C C . LYS B 1 2 ? 16.297 10.438 8.82 1 97.56 2 LYS B C 1
ATOM 1502 O O . LYS B 1 2 ? 16.188 9.602 7.918 1 97.56 2 LYS B O 1
ATOM 1507 N N . THR B 1 3 ? 15.477 10.609 9.844 1 98.69 3 THR B N 1
ATOM 1508 C CA . THR B 1 3 ? 14.344 9.703 10.008 1 98.69 3 THR B CA 1
ATOM 1509 C C . THR B 1 3 ? 13.047 10.375 9.555 1 98.69 3 THR B C 1
ATOM 1511 O O . THR B 1 3 ? 12.812 11.547 9.852 1 98.69 3 THR B O 1
ATOM 1514 N N . VAL B 1 4 ? 12.305 9.656 8.773 1 98.94 4 VAL B N 1
ATOM 1515 C CA . VAL B 1 4 ? 10.906 10.023 8.531 1 98.94 4 VAL B CA 1
ATOM 1516 C C . VAL B 1 4 ? 9.984 9.133 9.367 1 98.94 4 VAL B C 1
ATOM 1518 O O . VAL B 1 4 ? 10.039 7.91 9.273 1 98.94 4 VAL B O 1
ATOM 1521 N N . LEU B 1 5 ? 9.188 9.734 10.203 1 98.88 5 LEU B N 1
ATOM 1522 C CA . LEU B 1 5 ? 8.281 9.055 11.117 1 98.88 5 LEU B CA 1
ATOM 1523 C C . LEU B 1 5 ? 6.879 8.953 10.516 1 98.88 5 LEU B C 1
ATOM 1525 O O . LEU B 1 5 ? 6.266 9.977 10.188 1 98.88 5 LEU B O 1
ATOM 1529 N N . PHE B 1 6 ? 6.43 7.766 10.352 1 98.94 6 PHE B N 1
ATOM 1530 C CA . PHE B 1 6 ? 5.062 7.512 9.906 1 98.94 6 PHE B CA 1
ATOM 1531 C C . PHE B 1 6 ? 4.148 7.227 11.094 1 98.94 6 PHE B C 1
ATOM 1533 O O . PHE B 1 6 ? 4.41 6.309 11.875 1 98.94 6 PHE B O 1
ATOM 1540 N N . VAL B 1 7 ? 3.094 7.969 11.203 1 98.88 7 VAL B N 1
ATOM 1541 C CA . VAL B 1 7 ? 2.102 7.758 12.25 1 98.88 7 VAL B CA 1
ATOM 1542 C C . VAL B 1 7 ? 0.929 6.949 11.695 1 98.88 7 VAL B C 1
ATOM 1544 O O . VAL B 1 7 ? 0.293 7.352 10.719 1 98.88 7 VAL B O 1
ATOM 1547 N N . LEU B 1 8 ? 0.715 5.852 12.312 1 98.62 8 LEU B N 1
ATOM 1548 C CA . LEU B 1 8 ? -0.396 4.977 11.961 1 98.62 8 LEU B CA 1
ATOM 1549 C C . LEU B 1 8 ? -1.375 4.84 13.117 1 98.62 8 LEU B C 1
ATOM 1551 O O . LEU B 1 8 ? -0.962 4.73 14.273 1 98.62 8 LEU B O 1
ATOM 1555 N N . LEU B 1 9 ? -2.654 4.883 12.789 1 98.56 9 LEU B N 1
ATOM 1556 C CA . LEU B 1 9 ? -3.725 4.574 13.734 1 98.56 9 LEU B CA 1
ATOM 1557 C C . LEU B 1 9 ? -4.402 3.256 13.367 1 98.56 9 LEU B C 1
ATOM 1559 O O . LEU B 1 9 ? -4.176 2.715 12.281 1 98.56 9 LEU B O 1
ATOM 1563 N N . ASP B 1 10 ? -5.195 2.721 14.312 1 98.31 10 ASP B N 1
ATOM 1564 C CA . ASP B 1 10 ? -6.012 1.563 13.953 1 98.31 10 ASP B CA 1
ATOM 1565 C C . ASP B 1 10 ? -6.863 1.852 12.719 1 98.31 10 ASP B C 1
ATOM 1567 O O . ASP B 1 10 ? -7.371 2.963 12.555 1 98.31 10 ASP B O 1
ATOM 1571 N N . GLN B 1 11 ? -6.98 0.849 11.828 1 98.06 11 GLN B N 1
ATOM 1572 C CA . GLN B 1 11 ? -7.699 0.97 10.57 1 98.06 11 GLN B CA 1
ATOM 1573 C C . GLN B 1 11 ? -7.051 2.012 9.664 1 98.06 11 GLN B C 1
ATOM 1575 O O . GLN B 1 11 ? -7.746 2.799 9.016 1 98.06 11 GLN B O 1
ATOM 1580 N N . PHE B 1 12 ? -5.711 2.035 9.664 1 98.69 12 PHE B N 1
ATOM 1581 C CA . PHE B 1 12 ? -5.035 2.916 8.719 1 98.69 12 PHE B CA 1
ATOM 1582 C C . PHE B 1 12 ? -5.191 2.406 7.293 1 98.69 12 PHE B C 1
ATOM 1584 O O . PHE B 1 12 ? -5.422 1.215 7.074 1 98.69 12 PHE B O 1
ATOM 1591 N N . ALA B 1 13 ? -5.164 3.311 6.352 1 98.69 13 ALA B N 1
ATOM 1592 C CA . ALA B 1 13 ? -5.289 2.986 4.934 1 98.69 13 ALA B CA 1
ATOM 1593 C C . ALA B 1 13 ? -4.008 2.355 4.398 1 98.69 13 ALA B C 1
ATOM 1595 O O . ALA B 1 13 ? -2.963 3.01 4.34 1 98.69 13 ALA B O 1
ATOM 1596 N N . ASP B 1 14 ? -4.031 1.188 3.887 1 98.81 14 ASP B N 1
ATOM 1597 C CA . ASP B 1 14 ? -2.895 0.364 3.484 1 98.81 14 ASP B CA 1
ATOM 1598 C C . ASP B 1 14 ? -2.078 1.051 2.391 1 98.81 14 ASP B C 1
ATOM 1600 O O . ASP B 1 14 ? -0.851 0.945 2.365 1 98.81 14 ASP B O 1
ATOM 1604 N N . TRP B 1 15 ? -2.699 1.794 1.512 1 98.75 15 TRP B N 1
ATOM 1605 C CA . TRP B 1 15 ? -2.076 2.24 0.269 1 98.75 15 TRP B CA 1
ATOM 1606 C C . TRP B 1 15 ? -1.396 3.592 0.456 1 98.75 15 TRP B C 1
ATOM 1608 O O . TRP B 1 15 ? -0.59 4.008 -0.38 1 98.75 15 TRP B O 1
ATOM 1618 N N . GLU B 1 16 ? -1.637 4.199 1.555 1 98.88 16 GLU B N 1
ATOM 1619 C CA . GLU B 1 16 ? -1.263 5.605 1.659 1 98.88 16 GLU B CA 1
ATOM 1620 C C . GLU B 1 16 ? 0.198 5.762 2.07 1 98.88 16 GLU B C 1
ATOM 1622 O O . GLU B 1 16 ? 0.787 6.832 1.901 1 98.88 16 GLU B O 1
ATOM 1627 N N . SER B 1 17 ? 0.818 4.785 2.641 1 98.81 17 SER B N 1
ATOM 1628 C CA . SER B 1 17 ? 2.252 4.816 2.906 1 98.81 17 SER B CA 1
ATOM 1629 C C . SER B 1 17 ? 3.008 3.889 1.96 1 98.81 17 SER B C 1
ATOM 1631 O O . SER B 1 17 ? 4.242 3.891 1.933 1 98.81 17 SER B O 1
ATOM 1633 N N . ALA B 1 18 ? 2.318 3.188 1.168 1 98.81 18 ALA B N 1
ATOM 1634 C CA . ALA B 1 18 ? 2.82 1.979 0.516 1 98.81 18 ALA B CA 1
ATOM 1635 C C . ALA B 1 18 ? 3.857 2.322 -0.55 1 98.81 18 ALA B C 1
ATOM 1637 O O . ALA B 1 18 ? 4.633 1.461 -0.97 1 98.81 18 ALA B O 1
ATOM 1638 N N . PHE B 1 19 ? 3.867 3.541 -1.053 1 98.75 19 PHE B N 1
ATOM 1639 C CA . PHE B 1 19 ? 4.828 3.939 -2.074 1 98.75 19 PHE B CA 1
ATOM 1640 C C . PHE B 1 19 ? 5.891 4.863 -1.485 1 98.75 19 PHE B C 1
ATOM 1642 O O . PHE B 1 19 ? 7.066 4.762 -1.834 1 98.75 19 PHE B O 1
ATOM 1649 N N . LEU B 1 20 ? 5.449 5.699 -0.568 1 98.94 20 LEU B N 1
ATOM 1650 C CA . LEU B 1 20 ? 6.363 6.684 -0 1 98.94 20 LEU B CA 1
ATOM 1651 C C . LEU B 1 20 ? 7.43 6.004 0.853 1 98.94 20 LEU B C 1
ATOM 1653 O O . LEU B 1 20 ? 8.625 6.273 0.692 1 98.94 20 LEU B O 1
ATOM 1657 N N . ALA B 1 21 ? 7.035 5.082 1.719 1 98.88 21 ALA B N 1
ATOM 1658 C CA . ALA B 1 21 ? 7.969 4.457 2.65 1 98.88 21 ALA B CA 1
ATOM 1659 C C . ALA B 1 21 ? 9.031 3.654 1.904 1 98.88 21 ALA B C 1
ATOM 1661 O O . ALA B 1 21 ? 10.227 3.842 2.131 1 98.88 21 ALA B O 1
ATOM 1662 N N . PRO B 1 22 ? 8.664 2.775 0.94 1 98.62 22 PRO B N 1
ATOM 1663 C CA . PRO B 1 22 ? 9.695 2.057 0.188 1 98.62 22 PRO B CA 1
ATOM 1664 C C . PRO B 1 22 ? 10.625 2.994 -0.584 1 98.62 22 PRO B C 1
ATOM 1666 O O . PRO B 1 22 ? 11.82 2.723 -0.703 1 98.62 22 PRO B O 1
ATOM 1669 N N . ALA B 1 23 ? 10.078 4.051 -1.156 1 98.62 23 ALA B N 1
ATOM 1670 C CA . ALA B 1 23 ? 10.914 4.988 -1.9 1 98.62 23 ALA B CA 1
ATOM 1671 C C . ALA B 1 23 ? 11.961 5.637 -0.99 1 98.62 23 ALA B C 1
ATOM 1673 O O . ALA B 1 23 ? 13.117 5.809 -1.385 1 98.62 23 ALA B O 1
ATOM 1674 N N . LEU B 1 24 ? 11.555 6.008 0.21 1 98.69 24 LEU B N 1
ATOM 1675 C CA . LEU B 1 24 ? 12.453 6.641 1.17 1 98.69 24 LEU B CA 1
ATOM 1676 C C . LEU B 1 24 ? 13.523 5.664 1.64 1 98.69 24 LEU B C 1
ATOM 1678 O O . LEU B 1 24 ? 14.703 6.012 1.704 1 98.69 24 LEU B O 1
ATOM 1682 N N . ARG B 1 25 ? 13.086 4.465 1.938 1 97.5 25 ARG B N 1
ATOM 1683 C CA . ARG B 1 25 ? 13.945 3.473 2.576 1 97.5 25 ARG B CA 1
ATOM 1684 C C . ARG B 1 25 ? 14.781 2.725 1.541 1 97.5 25 ARG B C 1
ATOM 1686 O O . ARG B 1 25 ? 15.969 2.484 1.753 1 97.5 25 ARG B O 1
ATOM 1693 N N . GLY B 1 26 ? 14.164 2.381 0.448 1 96 26 GLY B N 1
ATOM 1694 C CA . GLY B 1 26 ? 14.797 1.513 -0.531 1 96 26 GLY B CA 1
ATOM 1695 C C . GLY B 1 26 ? 15.25 2.248 -1.777 1 96 26 GLY B C 1
ATOM 1696 O O . GLY B 1 26 ? 15.945 1.679 -2.621 1 96 26 GLY B O 1
ATOM 1697 N N . GLY B 1 27 ? 14.844 3.482 -1.91 1 96.94 27 GLY B N 1
ATOM 1698 C CA . GLY B 1 27 ? 15.141 4.266 -3.1 1 96.94 27 GLY B CA 1
ATOM 1699 C C . GLY B 1 27 ? 13.938 4.465 -3.998 1 96.94 27 GLY B C 1
ATOM 1700 O O . GLY B 1 27 ? 13.023 3.639 -4.016 1 96.94 27 GLY B O 1
ATOM 1701 N N . VAL B 1 28 ? 13.945 5.547 -4.789 1 96.06 28 VAL B N 1
ATOM 1702 C CA . VAL B 1 28 ? 12.797 5.953 -5.586 1 96.06 28 VAL B CA 1
ATOM 1703 C C . VAL B 1 28 ? 12.648 5.035 -6.797 1 96.06 28 VAL B C 1
ATOM 1705 O O . VAL B 1 28 ? 11.547 4.848 -7.316 1 96.06 28 VAL B O 1
ATOM 1708 N N . MET B 1 29 ? 13.781 4.453 -7.246 1 89.62 29 MET B N 1
ATOM 1709 C CA . MET B 1 29 ? 13.812 3.492 -8.344 1 89.62 29 MET B CA 1
ATOM 1710 C C . MET B 1 29 ? 14.805 2.369 -8.062 1 89.62 29 MET B C 1
ATOM 1712 O O . MET B 1 29 ? 15.734 2.539 -7.262 1 89.62 29 MET B O 1
ATOM 1716 N N . PRO B 1 30 ? 14.508 1.174 -8.719 1 83.5 30 PRO B N 1
ATOM 1717 C CA . PRO B 1 30 ? 15.492 0.104 -8.547 1 83.5 30 PRO B CA 1
ATOM 1718 C C . PRO B 1 30 ? 16.922 0.573 -8.797 1 83.5 30 PRO B C 1
ATOM 1720 O O . PRO B 1 30 ? 17.172 1.326 -9.742 1 83.5 30 PRO B O 1
ATOM 1723 N N . GLY B 1 31 ? 17.812 0.164 -7.969 1 85.12 31 GLY B N 1
ATOM 1724 C CA . GLY B 1 31 ? 19.219 0.491 -8.117 1 85.12 31 GLY B CA 1
ATOM 1725 C C . GLY B 1 31 ? 19.609 1.777 -7.414 1 85.12 31 GLY B C 1
ATOM 1726 O O . GLY B 1 31 ? 20.797 2.066 -7.25 1 85.12 31 GLY B O 1
ATOM 1727 N N . ARG B 1 32 ? 18.672 2.615 -7.035 1 88.69 32 ARG B N 1
ATOM 1728 C CA . ARG B 1 32 ? 18.938 3.84 -6.281 1 88.69 32 ARG B CA 1
ATOM 1729 C C . ARG B 1 32 ? 18.938 3.572 -4.781 1 88.69 32 ARG B C 1
ATOM 1731 O O . ARG B 1 32 ? 18.156 2.74 -4.297 1 88.69 32 ARG B O 1
ATOM 1738 N N . PRO B 1 33 ? 19.766 4.254 -4.129 1 91.94 33 PRO B N 1
ATOM 1739 C CA . PRO B 1 33 ? 19.812 4.023 -2.686 1 91.94 33 PRO B CA 1
ATOM 1740 C C . PRO B 1 33 ? 18.688 4.727 -1.938 1 91.94 33 PRO B C 1
ATOM 1742 O O . PRO B 1 33 ? 18.234 5.797 -2.355 1 91.94 33 PRO B O 1
ATOM 1745 N N . GLY B 1 34 ? 18.297 4.137 -0.843 1 94.81 34 GLY B N 1
ATOM 1746 C CA . GLY B 1 34 ? 17.453 4.855 0.096 1 94.81 34 GLY B CA 1
ATOM 1747 C C . GLY B 1 34 ? 18.188 5.961 0.834 1 94.81 34 GLY B C 1
ATOM 1748 O O . GLY B 1 34 ? 19.375 5.832 1.135 1 94.81 34 GLY B O 1
ATOM 1749 N N . ARG B 1 35 ? 17.422 7.023 1.114 1 95.88 35 ARG B N 1
ATOM 1750 C CA . ARG B 1 35 ? 18.125 8.18 1.673 1 95.88 35 ARG B CA 1
ATOM 1751 C C . ARG B 1 35 ? 17.578 8.531 3.053 1 95.88 35 ARG B C 1
ATOM 1753 O O . ARG B 1 35 ? 18.031 9.492 3.68 1 95.88 35 ARG B O 1
ATOM 1760 N N . HIS B 1 36 ? 16.625 7.828 3.529 1 98.44 36 HIS B N 1
ATOM 1761 C CA . HIS B 1 36 ? 16.016 8.094 4.828 1 98.44 36 HIS B CA 1
ATOM 1762 C C . HIS B 1 36 ? 15.758 6.801 5.594 1 98.44 36 HIS B C 1
ATOM 1764 O O . HIS B 1 36 ? 15.555 5.746 4.988 1 98.44 36 HIS B O 1
ATOM 1770 N N . ALA B 1 37 ? 15.922 6.91 6.883 1 98.25 37 ALA B N 1
ATOM 1771 C CA . ALA B 1 37 ? 15.328 5.879 7.727 1 98.25 37 ALA B CA 1
ATOM 1772 C C . ALA B 1 37 ? 13.82 6.078 7.863 1 98.25 37 ALA B C 1
ATOM 1774 O O . ALA B 1 37 ? 13.328 7.207 7.785 1 98.25 37 ALA B O 1
ATOM 177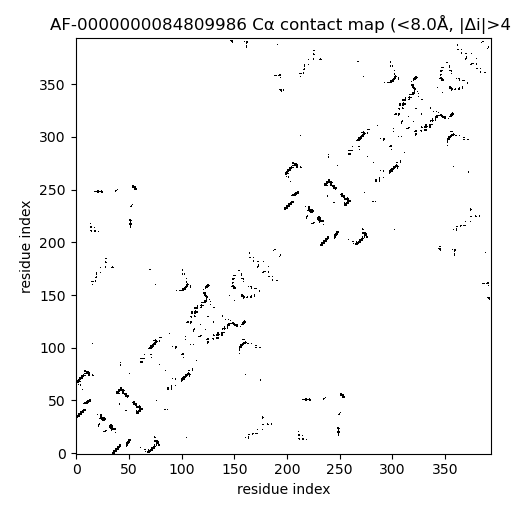5 N N . VAL B 1 38 ? 13.148 4.988 7.988 1 98.69 38 VAL B N 1
ATOM 1776 C CA . VAL B 1 38 ? 11.703 5.027 8.172 1 98.69 38 VAL B CA 1
ATOM 1777 C C . VAL B 1 38 ? 11.336 4.348 9.492 1 98.69 38 VAL B C 1
ATOM 1779 O O . VAL B 1 38 ? 11.836 3.266 9.805 1 98.69 38 VAL B O 1
ATOM 1782 N N . ARG B 1 39 ? 10.547 4.973 10.281 1 98.69 39 ARG B N 1
ATOM 1783 C CA . ARG B 1 39 ? 9.984 4.402 11.5 1 98.69 39 ARG B CA 1
ATOM 1784 C C . ARG B 1 39 ? 8.469 4.566 11.531 1 98.69 39 ARG B C 1
ATOM 1786 O O . ARG B 1 39 ? 7.938 5.57 11.047 1 98.69 39 ARG B O 1
ATOM 1793 N N . TYR B 1 40 ? 7.875 3.605 12.125 1 98.88 40 TYR B N 1
ATOM 1794 C CA . TYR B 1 40 ? 6.43 3.643 12.305 1 98.88 40 TYR B CA 1
ATOM 1795 C C . TYR B 1 40 ? 6.066 3.844 13.773 1 98.88 40 TYR B C 1
ATOM 1797 O O . TYR B 1 40 ? 6.578 3.141 14.641 1 98.88 40 TYR B O 1
ATOM 1805 N N . ALA B 1 41 ? 5.234 4.793 14.008 1 98.69 41 ALA B N 1
ATOM 1806 C CA . ALA B 1 41 ? 4.766 5.098 15.352 1 98.69 41 ALA B CA 1
ATOM 1807 C C . ALA B 1 41 ? 3.252 4.93 15.461 1 98.69 41 ALA B C 1
ATOM 1809 O O . ALA B 1 41 ? 2.516 5.258 14.531 1 98.69 41 ALA B O 1
ATOM 1810 N N . THR B 1 42 ? 2.795 4.398 16.531 1 98.06 42 THR B N 1
ATOM 1811 C CA . THR B 1 42 ? 1.378 4.316 16.859 1 98.06 42 THR B CA 1
ATOM 1812 C C . THR B 1 42 ? 1.12 4.879 18.25 1 98.06 42 THR B C 1
ATOM 1814 O O . THR B 1 42 ? 2.031 4.938 19.078 1 98.06 42 THR B O 1
ATOM 1817 N N . PRO B 1 43 ? -0.172 5.383 18.469 1 95.81 43 PRO B N 1
ATOM 1818 C CA . PRO B 1 43 ? -0.483 5.805 19.828 1 95.81 43 PRO B CA 1
ATOM 1819 C C . PRO B 1 43 ? -0.229 4.703 20.859 1 95.81 43 PRO B C 1
ATOM 1821 O O . PRO B 1 43 ? -0.755 3.598 20.734 1 95.81 43 PRO B O 1
ATOM 1824 N N . GLY B 1 44 ? 0.613 4.98 21.875 1 95.19 44 GLY B N 1
ATOM 1825 C CA . GLY B 1 44 ? 0.918 4.02 22.922 1 95.19 44 GLY B CA 1
ATOM 1826 C C . GLY B 1 44 ? 1.921 2.967 22.484 1 95.19 44 GLY B C 1
ATOM 1827 O O . GLY B 1 44 ? 2.289 2.092 23.281 1 95.19 44 GLY B O 1
ATOM 1828 N N . GLY B 1 45 ? 2.408 2.998 21.328 1 97.25 45 GLY B N 1
ATOM 1829 C CA . GLY B 1 45 ? 3.398 2.049 20.844 1 97.25 45 GLY B CA 1
ATOM 1830 C C . GLY B 1 45 ? 2.873 0.629 20.75 1 97.25 45 GLY B C 1
ATOM 1831 O O . GLY B 1 45 ? 3.617 -0.329 20.984 1 97.25 45 GLY B O 1
ATOM 1832 N N . VAL B 1 46 ? 1.566 0.499 20.484 1 97.81 46 VAL B N 1
ATOM 1833 C CA . VAL B 1 46 ? 0.953 -0.824 20.422 1 97.81 46 VAL B CA 1
ATOM 1834 C C . VAL B 1 46 ? 0.638 -1.186 18.969 1 97.81 46 VAL B C 1
ATOM 1836 O O . VAL B 1 46 ? 0.487 -0.303 18.125 1 97.81 46 VAL B O 1
ATOM 1839 N N . PRO B 1 47 ? 0.567 -2.455 18.672 1 98.75 47 PRO B N 1
ATOM 1840 C CA . PRO B 1 47 ? 0.222 -2.863 17.312 1 98.75 47 PRO B CA 1
ATOM 1841 C C . PRO B 1 47 ? -1.142 -2.342 16.859 1 98.75 47 PRO B C 1
ATOM 1843 O O . PRO B 1 47 ? -2.059 -2.227 17.672 1 98.75 47 PRO B O 1
ATOM 1846 N N . VAL B 1 48 ? -1.263 -2.008 15.617 1 98.62 48 VAL B N 1
ATOM 1847 C CA . VAL B 1 48 ? -2.529 -1.594 15.023 1 98.62 48 VAL B CA 1
ATOM 1848 C C . VAL B 1 48 ? -2.814 -2.434 13.781 1 98.62 48 VAL B C 1
ATOM 1850 O O . VAL B 1 48 ? -1.911 -3.072 13.234 1 98.62 48 VAL B O 1
ATOM 1853 N N . ARG B 1 49 ? -4.051 -2.467 13.391 1 98.69 49 ARG B N 1
ATOM 1854 C CA 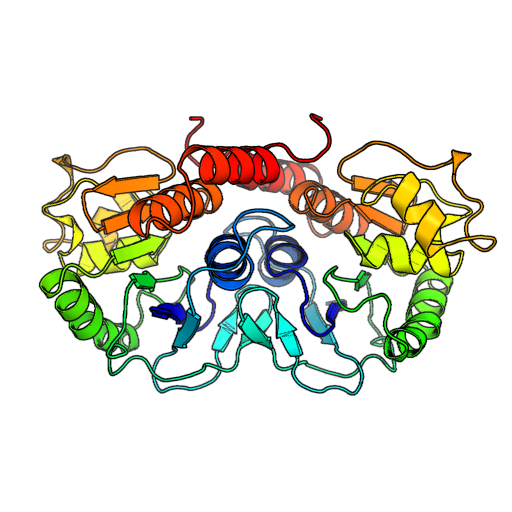. ARG B 1 49 ? -4.484 -3.236 12.227 1 98.69 49 ARG B CA 1
ATOM 1855 C C . ARG B 1 49 ? -4.973 -2.318 11.109 1 98.69 49 ARG B C 1
ATOM 1857 O O . ARG B 1 49 ? -5.695 -1.354 11.367 1 98.69 49 ARG B O 1
ATOM 1864 N N . SER B 1 50 ? -4.531 -2.537 9.875 1 98.75 50 SER B N 1
ATOM 1865 C CA . SER B 1 50 ? -4.918 -1.724 8.727 1 98.75 50 SER B CA 1
ATOM 1866 C C . SER B 1 50 ? -6.344 -2.033 8.281 1 98.75 50 SER B C 1
ATOM 1868 O O . SER B 1 50 ? -6.965 -2.971 8.781 1 98.75 50 SER B O 1
ATOM 1870 N N . ILE B 1 51 ? -6.895 -1.258 7.375 1 98.06 51 ILE B N 1
ATOM 1871 C CA . ILE B 1 51 ? -8.18 -1.527 6.75 1 98.06 51 ILE B CA 1
ATOM 1872 C C . ILE B 1 51 ? -8.156 -2.9 6.082 1 98.06 51 ILE B C 1
ATOM 1874 O O . ILE B 1 51 ? -9.125 -3.66 6.172 1 98.06 51 ILE B O 1
ATOM 1878 N N . GLY B 1 52 ? -7.016 -3.266 5.449 1 98.38 52 GLY B N 1
ATOM 1879 C CA . GLY B 1 52 ? -6.848 -4.543 4.77 1 98.38 52 GLY B CA 1
ATOM 1880 C C . GLY B 1 52 ? -6.582 -5.691 5.723 1 98.38 52 GLY B C 1
ATOM 1881 O O . GLY B 1 52 ? -6.461 -6.844 5.293 1 98.38 52 GLY B O 1
ATOM 1882 N N . GLY B 1 53 ? -6.395 -5.426 6.969 1 98.62 53 GLY B N 1
ATOM 1883 C CA . GLY B 1 53 ? -6.293 -6.48 7.965 1 98.62 53 GLY B CA 1
ATOM 1884 C C . GLY B 1 53 ? -4.863 -6.785 8.367 1 98.62 53 GLY B C 1
ATOM 1885 O O . GLY B 1 53 ? -4.605 -7.754 9.086 1 98.62 53 GLY B O 1
ATOM 1886 N N . MET B 1 54 ? -3.928 -6.051 7.906 1 98.62 54 MET B N 1
ATOM 1887 C CA . MET B 1 54 ? -2.531 -6.254 8.281 1 98.62 54 MET B CA 1
ATOM 1888 C C . MET B 1 54 ? -2.266 -5.75 9.695 1 98.62 54 MET B C 1
ATOM 1890 O O . MET B 1 54 ? -2.609 -4.613 10.023 1 98.62 54 MET B O 1
ATOM 1894 N N . THR B 1 55 ? -1.696 -6.566 10.523 1 98.81 55 THR B N 1
ATOM 1895 C CA . THR B 1 55 ? -1.284 -6.141 11.859 1 98.81 55 THR B CA 1
ATOM 1896 C C . THR B 1 55 ? 0.149 -5.617 11.836 1 98.81 55 THR B C 1
ATOM 1898 O O . THR B 1 55 ? 1.083 -6.359 11.531 1 98.81 55 THR B O 1
ATOM 1901 N N . LEU B 1 56 ? 0.315 -4.379 12.18 1 98.75 56 LEU B N 1
ATOM 1902 C CA . LEU B 1 56 ? 1.613 -3.715 12.172 1 98.75 56 LEU B CA 1
ATOM 1903 C C . LEU B 1 56 ? 2.15 -3.549 13.594 1 98.75 56 LEU B C 1
ATOM 1905 O O . LEU B 1 56 ? 1.441 -3.062 14.477 1 98.75 56 LEU B O 1
ATOM 1909 N N . THR B 1 57 ? 3.359 -3.986 13.812 1 98.81 57 THR B N 1
ATOM 1910 C CA . THR B 1 57 ? 4.098 -3.693 15.031 1 98.81 57 THR B CA 1
ATOM 1911 C C . THR B 1 57 ? 4.887 -2.395 14.891 1 98.81 57 THR B C 1
ATOM 1913 O O . THR B 1 57 ? 5.777 -2.295 14.039 1 98.81 57 THR B O 1
ATOM 1916 N N . PRO B 1 58 ? 4.57 -1.433 15.742 1 98.62 58 PRO B N 1
ATOM 1917 C CA . PRO B 1 58 ? 5.258 -0.15 15.578 1 98.62 58 PRO B CA 1
ATOM 1918 C C . PRO B 1 58 ? 6.688 -0.176 16.109 1 98.62 58 PRO B C 1
ATOM 1920 O O . PRO B 1 58 ? 7.043 -1.066 16.891 1 98.62 58 PRO B O 1
ATOM 1923 N N . ASP B 1 59 ? 7.508 0.747 15.648 1 98.56 59 ASP B N 1
ATOM 1924 C CA . ASP B 1 59 ? 8.867 0.935 16.141 1 98.56 59 ASP B CA 1
ATOM 1925 C C . ASP B 1 59 ? 8.867 1.727 17.453 1 98.56 59 ASP B C 1
ATOM 1927 O O . ASP B 1 59 ? 9.781 1.581 18.266 1 98.56 59 ASP B O 1
ATOM 1931 N N . CYS B 1 60 ? 7.895 2.566 17.625 1 98 60 CYS B N 1
ATOM 1932 C CA . CYS B 1 60 ? 7.836 3.455 18.781 1 98 60 CYS B CA 1
ATOM 1933 C C . CYS B 1 60 ? 6.43 4.008 18.984 1 98 60 CYS B C 1
ATOM 1935 O O . CYS B 1 60 ? 5.496 3.596 18.281 1 98 60 CYS B O 1
ATOM 1937 N N . ASP B 1 61 ? 6.273 4.805 20 1 97.25 61 ASP B N 1
ATOM 1938 C CA . ASP B 1 61 ? 5.004 5.488 20.25 1 97.25 61 ASP B CA 1
ATOM 1939 C C . ASP B 1 61 ? 5 6.879 19.609 1 97.25 61 ASP B C 1
ATOM 1941 O O . ASP B 1 61 ? 5.93 7.242 18.891 1 97.25 61 ASP B O 1
ATOM 1945 N N . THR B 1 62 ? 3.943 7.586 19.766 1 96.62 62 THR B N 1
ATOM 1946 C CA . THR B 1 62 ? 3.77 8.898 19.141 1 96.62 62 THR B CA 1
ATOM 1947 C C . THR B 1 62 ? 4.031 10.008 20.156 1 96.62 62 THR B C 1
ATOM 1949 O O . THR B 1 62 ? 3.369 11.047 20.141 1 96.62 62 THR B O 1
ATOM 1952 N N . GLU B 1 63 ? 4.887 9.828 21.094 1 94.75 63 GLU B N 1
ATOM 1953 C CA . GLU B 1 63 ? 5.066 10.805 22.156 1 94.75 63 GLU B CA 1
ATOM 1954 C C . GLU B 1 63 ? 6.141 11.82 21.812 1 94.75 63 GLU B C 1
ATOM 1956 O O . GLU B 1 63 ? 6.07 12.977 22.234 1 94.75 63 GLU B O 1
ATOM 1961 N N . THR B 1 64 ? 7.129 11.328 21.125 1 94.88 64 THR B N 1
ATOM 1962 C CA . THR B 1 64 ? 8.266 12.203 20.844 1 94.88 64 THR B CA 1
ATOM 1963 C C . THR B 1 64 ? 8.742 12.031 19.406 1 94.88 64 THR B C 1
ATOM 1965 O O . THR B 1 64 ? 8.664 10.93 18.844 1 94.88 64 THR B O 1
ATOM 1968 N N . LEU B 1 65 ? 9.148 13.148 18.812 1 97.38 65 LEU B N 1
ATOM 1969 C CA . LEU B 1 65 ? 9.836 13.078 17.531 1 97.38 65 LEU B CA 1
ATOM 1970 C C . LEU B 1 65 ? 11.258 12.562 17.703 1 97.38 65 LEU B C 1
ATOM 1972 O O . LEU B 1 65 ? 11.93 12.898 18.688 1 97.38 65 LEU B O 1
ATOM 1976 N N . PRO B 1 66 ? 11.648 11.742 16.766 1 97 66 PRO B N 1
ATOM 1977 C CA . PRO B 1 66 ? 13.086 11.43 16.781 1 97 66 PRO B CA 1
ATOM 1978 C C . PRO B 1 66 ? 13.961 12.68 16.703 1 97 66 PRO B C 1
ATOM 1980 O O . PRO B 1 66 ? 13.586 13.648 16.031 1 97 66 PRO B O 1
ATOM 1983 N N . ASP B 1 67 ? 15.156 12.617 17.25 1 96.12 67 ASP B N 1
ATOM 1984 C CA . ASP B 1 67 ? 16.078 13.758 17.25 1 96.12 67 ASP B CA 1
ATOM 1985 C C . ASP B 1 67 ? 16.469 14.141 15.828 1 96.12 67 ASP B C 1
ATOM 1987 O O . ASP B 1 67 ? 16.688 15.32 15.531 1 96.12 67 ASP B O 1
ATOM 1991 N N . ASP B 1 68 ? 16.516 13.18 15 1 97.81 68 ASP B N 1
ATOM 1992 C CA . ASP B 1 68 ? 16.953 13.406 13.625 1 97.81 68 ASP B CA 1
ATOM 1993 C C . ASP B 1 68 ? 15.758 13.398 12.672 1 97.81 68 ASP B C 1
ATOM 1995 O O . ASP B 1 68 ? 15.891 13.039 11.5 1 97.81 68 ASP B O 1
ATOM 1999 N N . CYS B 1 69 ? 14.602 13.797 13.141 1 98.56 69 CYS B N 1
ATOM 2000 C CA . CYS B 1 69 ? 13.383 13.711 12.352 1 98.56 69 CYS B CA 1
ATOM 2001 C C . CYS B 1 69 ? 13.414 14.695 11.188 1 98.56 69 CYS B C 1
ATOM 2003 O O . CYS B 1 69 ? 13.57 15.898 11.398 1 98.56 69 CYS B O 1
ATOM 2005 N N . ALA B 1 70 ? 13.234 14.109 9.984 1 98.75 70 ALA B N 1
ATOM 2006 C CA . ALA B 1 70 ? 13.195 14.938 8.781 1 98.75 70 ALA B CA 1
ATOM 2007 C C . ALA B 1 70 ? 11.766 15.125 8.289 1 98.75 70 ALA B C 1
ATOM 2009 O O . ALA B 1 70 ? 11.484 16.062 7.527 1 98.75 70 ALA B O 1
ATOM 2010 N N . GLY B 1 71 ? 10.914 14.258 8.664 1 98.88 71 GLY B N 1
ATOM 2011 C CA . GLY B 1 71 ? 9.531 14.289 8.234 1 98.88 71 GLY B CA 1
ATOM 2012 C C . GLY B 1 71 ? 8.594 13.547 9.164 1 98.88 71 GLY B C 1
ATOM 2013 O O . GLY B 1 71 ? 8.969 12.523 9.742 1 98.88 71 GLY B O 1
ATOM 2014 N N . LEU B 1 72 ? 7.445 14.07 9.352 1 98.94 72 LEU B N 1
ATOM 2015 C CA . LEU B 1 72 ? 6.309 13.469 10.039 1 98.94 72 LEU B CA 1
ATOM 2016 C C . LEU B 1 72 ? 5.16 13.211 9.07 1 98.94 72 LEU B C 1
ATOM 2018 O O . LEU B 1 72 ? 4.562 14.156 8.555 1 98.94 72 LEU B O 1
ATOM 2022 N N . ILE B 1 73 ? 4.914 11.969 8.797 1 99 73 ILE B N 1
ATOM 2023 C CA . ILE B 1 73 ? 3.871 11.586 7.852 1 99 73 ILE B CA 1
ATOM 2024 C C . ILE B 1 73 ? 2.674 11.016 8.602 1 99 73 ILE B C 1
ATOM 2026 O O . ILE B 1 73 ? 2.801 10.016 9.32 1 99 73 ILE B O 1
ATOM 2030 N N . LEU B 1 74 ? 1.541 11.68 8.469 1 98.94 74 LEU B N 1
ATOM 2031 C CA . LEU B 1 74 ? 0.281 11.211 9.031 1 98.94 74 LEU B CA 1
ATOM 2032 C C . LEU B 1 74 ? -0.526 10.438 7.996 1 98.94 74 LEU B C 1
ATOM 2034 O O . LEU B 1 74 ? -1.045 11.023 7.043 1 98.94 74 LEU B O 1
ATOM 2038 N N . VAL B 1 75 ? -0.596 9.117 8.195 1 98.94 75 VAL B N 1
ATOM 2039 C CA . VAL B 1 75 ? -1.269 8.219 7.266 1 98.94 75 VAL B CA 1
ATOM 2040 C C . VAL B 1 75 ? -2.764 8.172 7.574 1 98.94 75 VAL B C 1
ATOM 2042 O O . VAL B 1 75 ? -3.16 7.996 8.727 1 98.94 75 VAL B O 1
ATOM 2045 N N . GLY B 1 76 ? -3.6 8.344 6.574 1 98.75 76 GLY B N 1
ATOM 2046 C CA . GLY B 1 76 ? -5.043 8.367 6.77 1 98.75 76 GLY B CA 1
ATOM 2047 C C . GLY B 1 76 ? -5.602 7.043 7.258 1 98.75 76 GLY B C 1
ATOM 2048 O O . GLY B 1 76 ? -4.844 6.133 7.602 1 98.75 76 GLY B O 1
ATOM 2049 N N . GLY B 1 77 ? -6.875 6.977 7.281 1 97.94 77 GLY B N 1
ATOM 2050 C CA . GLY B 1 77 ? -7.617 5.84 7.805 1 97.94 77 GLY B CA 1
ATOM 2051 C C . GLY B 1 77 ? -8.906 6.234 8.5 1 97.94 77 GLY B C 1
ATOM 2052 O O . GLY B 1 77 ? -9.461 7.305 8.234 1 97.94 77 GLY B O 1
ATOM 2053 N N . MET B 1 78 ? -9.344 5.371 9.398 1 97.12 78 MET B N 1
ATOM 2054 C CA . MET B 1 78 ? -10.711 5.516 9.883 1 97.12 78 MET B CA 1
ATOM 2055 C C . MET B 1 78 ? -10.727 6.004 11.328 1 97.12 78 MET B C 1
ATOM 2057 O O . MET B 1 78 ? -11.789 6.191 11.914 1 97.12 78 MET B O 1
ATOM 2061 N N . SER B 1 79 ? -9.57 6.293 11.859 1 98.12 79 SER B N 1
ATOM 2062 C CA . SER B 1 79 ? -9.562 6.477 13.305 1 98.12 79 SER B CA 1
ATOM 2063 C C . SER B 1 79 ? -9.094 7.879 13.68 1 98.12 79 SER B C 1
ATOM 2065 O O . SER B 1 79 ? -8.758 8.133 14.844 1 98.12 79 SER B O 1
ATOM 2067 N N . TRP B 1 80 ? -9.086 8.812 12.766 1 98.19 80 TRP B N 1
ATOM 2068 C CA . TRP B 1 80 ? -8.508 10.125 13.023 1 98.19 80 TRP B CA 1
ATOM 2069 C C . TRP B 1 80 ? -9.484 11.016 13.781 1 98.19 80 TRP B C 1
ATOM 2071 O O . TRP B 1 80 ? -9.109 12.086 14.266 1 98.19 80 TRP B O 1
ATOM 2081 N N . ALA B 1 81 ? -10.75 10.586 13.961 1 95.69 81 ALA B N 1
ATOM 2082 C CA . ALA B 1 81 ? -11.719 11.367 14.727 1 95.69 81 ALA B CA 1
ATOM 2083 C C . ALA B 1 81 ? -11.883 10.82 16.141 1 95.69 81 ALA B C 1
ATOM 2085 O O . ALA B 1 81 ? -12.852 11.133 16.828 1 95.69 81 ALA B O 1
ATOM 2086 N N . THR B 1 82 ? -10.945 10.031 16.578 1 95.31 82 THR B N 1
ATOM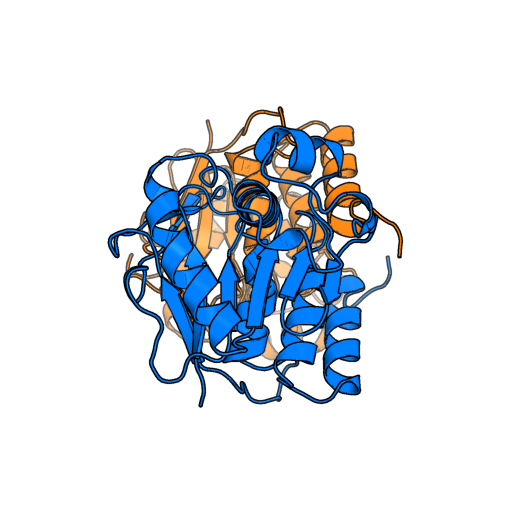 2087 C CA . THR B 1 82 ? -11.016 9.453 17.906 1 95.31 82 THR B CA 1
ATOM 2088 C C . THR B 1 82 ? -10.242 10.305 18.906 1 95.31 82 THR B C 1
ATOM 2090 O O . THR B 1 82 ? -9.297 11 18.547 1 95.31 82 THR B O 1
ATOM 2093 N N . PRO B 1 83 ? -10.562 10.227 20.188 1 92 83 PRO B N 1
ATOM 2094 C CA . PRO B 1 83 ? -9.922 11.062 21.219 1 92 83 PRO B CA 1
ATOM 2095 C C . PRO B 1 83 ? -8.422 10.805 21.344 1 92 83 PRO B C 1
ATOM 2097 O O . PRO B 1 83 ? -7.664 11.711 21.703 1 92 83 PRO B O 1
ATOM 2100 N N . GLU B 1 84 ? -8.016 9.648 20.984 1 90.69 84 GLU B N 1
ATOM 2101 C CA . GLU B 1 84 ? -6.609 9.281 21.141 1 90.69 84 GLU B CA 1
ATOM 2102 C C . GLU B 1 84 ? -5.715 10.102 20.219 1 90.69 84 GLU B C 1
ATOM 2104 O O . GLU B 1 84 ? -4.512 10.227 20.453 1 90.69 84 GLU B O 1
ATOM 2109 N N . THR B 1 85 ? -6.305 10.695 19.219 1 94.5 85 THR B N 1
ATOM 2110 C CA . THR B 1 85 ? -5.512 11.422 18.234 1 94.5 85 THR B CA 1
ATOM 2111 C C . THR B 1 85 ? -5.047 12.766 18.797 1 94.5 85 THR B C 1
ATOM 2113 O O . THR B 1 85 ? -4.133 13.391 18.25 1 94.5 85 THR B O 1
ATOM 2116 N N . GLU B 1 86 ? -5.652 13.211 19.906 1 94.06 86 GLU B N 1
ATOM 2117 C CA . GLU B 1 86 ? -5.23 14.461 20.531 1 94.06 86 GLU B CA 1
ATOM 2118 C C . GLU B 1 86 ? -3.764 14.398 20.953 1 94.06 86 GLU B C 1
ATOM 2120 O O . GLU B 1 86 ? -3.078 15.422 20.984 1 94.06 86 GLU B O 1
ATOM 2125 N N . ARG B 1 87 ? -3.293 13.188 21.156 1 92.38 87 ARG B N 1
ATOM 2126 C CA . ARG B 1 87 ? -1.9 12.977 21.531 1 92.38 87 ARG B CA 1
ATOM 2127 C C . ARG B 1 87 ? -0.96 13.32 20.375 1 92.38 87 ARG B C 1
ATOM 2129 O O . ARG B 1 87 ? 0.238 13.516 20.594 1 92.38 87 ARG B O 1
ATOM 2136 N N . ILE B 1 88 ? -1.456 13.438 19.219 1 97.12 88 ILE B N 1
ATOM 2137 C CA . ILE B 1 88 ? -0.652 13.672 18.031 1 97.12 88 ILE B CA 1
ATOM 2138 C C . ILE B 1 88 ? -0.477 15.172 17.812 1 97.12 88 ILE B C 1
ATOM 2140 O O . ILE B 1 88 ? 0.461 15.594 17.125 1 97.12 88 ILE B O 1
ATOM 2144 N N . VAL B 1 89 ? -1.333 16.016 18.406 1 97.62 89 VAL B N 1
ATOM 2145 C CA . VAL B 1 89 ? -1.36 17.469 18.172 1 97.62 89 VAL B CA 1
ATOM 2146 C C . VAL B 1 89 ? -0.016 18.078 18.562 1 97.62 89 VAL B C 1
ATOM 2148 O O . VAL B 1 89 ? 0.596 18.797 17.781 1 97.62 89 VAL B O 1
ATOM 2151 N N . PRO B 1 90 ? 0.528 17.75 19.781 1 97.5 90 PRO B N 1
ATOM 2152 C CA . PRO B 1 90 ? 1.825 18.328 20.141 1 97.5 90 PRO B CA 1
ATOM 2153 C C . PRO B 1 90 ? 2.941 17.906 19.188 1 97.5 90 PRO B C 1
ATOM 2155 O O . PRO B 1 90 ? 3.879 18.672 18.953 1 97.5 90 PRO B O 1
ATOM 2158 N N . LEU B 1 91 ? 2.883 16.703 18.688 1 97.94 91 LEU B N 1
ATOM 2159 C CA . LEU B 1 91 ? 3.875 16.188 17.75 1 97.94 91 LEU B CA 1
ATOM 2160 C C . LEU B 1 91 ? 3.875 17.016 16.469 1 97.94 91 LEU B C 1
ATOM 2162 O O . LEU B 1 91 ? 4.938 17.375 15.961 1 97.94 91 LEU B O 1
ATOM 2166 N N . VAL B 1 92 ? 2.707 17.297 15.922 1 98.69 92 VAL B N 1
ATOM 2167 C CA . VAL B 1 92 ? 2.549 18.078 14.703 1 98.69 92 VAL B CA 1
ATOM 2168 C C . VAL B 1 92 ? 3.057 19.5 14.93 1 98.69 92 VAL B C 1
ATOM 2170 O O . VAL B 1 92 ? 3.805 20.047 14.109 1 98.69 92 VAL B O 1
ATOM 2173 N N . ARG B 1 93 ? 2.656 20.094 16.016 1 98.38 93 ARG B N 1
ATOM 2174 C CA . ARG B 1 93 ? 3.08 21.438 16.344 1 98.38 93 ARG B CA 1
ATOM 2175 C C . ARG B 1 93 ? 4.598 21.547 16.422 1 98.38 93 ARG B C 1
ATOM 2177 O O . ARG B 1 93 ? 5.191 22.484 15.898 1 98.38 93 ARG B O 1
ATOM 2184 N N . GLU B 1 94 ? 5.172 20.578 17.125 1 98.38 94 GLU B N 1
ATOM 2185 C CA . GLU B 1 94 ? 6.629 20.547 17.25 1 98.38 94 GLU B CA 1
ATOM 2186 C C . GLU B 1 94 ? 7.297 20.422 15.883 1 98.38 94 GLU B C 1
ATOM 2188 O O . GLU B 1 94 ? 8.258 21.125 15.586 1 98.38 94 GLU B O 1
ATOM 2193 N N . ALA B 1 95 ? 6.848 19.531 15.055 1 98.75 95 ALA B N 1
ATOM 2194 C CA . ALA B 1 95 ? 7.414 19.328 13.727 1 98.75 95 ALA B CA 1
ATOM 2195 C C . ALA B 1 95 ? 7.355 20.625 12.906 1 98.75 95 ALA B C 1
ATOM 2197 O O . ALA B 1 95 ? 8.359 21.047 12.328 1 98.75 95 ALA B O 1
ATOM 2198 N N . LEU B 1 96 ? 6.203 21.25 12.914 1 98.44 96 LEU B N 1
ATOM 2199 C CA . LEU B 1 96 ? 6.016 22.484 12.148 1 98.44 96 LEU B CA 1
ATOM 2200 C C . LEU B 1 96 ? 6.938 23.578 12.656 1 98.44 96 LEU B C 1
ATOM 2202 O O . LEU B 1 96 ? 7.539 24.312 11.867 1 98.44 96 LEU B O 1
ATOM 2206 N N . SER B 1 97 ? 7.07 23.641 13.953 1 97.62 97 SER B N 1
ATOM 2207 C CA . SER B 1 97 ? 7.891 24.688 14.555 1 97.62 97 SER B CA 1
ATOM 2208 C C . SER B 1 97 ? 9.367 24.5 14.219 1 97.62 97 SER B C 1
ATOM 2210 O O . SER B 1 97 ? 10.133 25.469 14.18 1 97.62 97 SER B O 1
ATOM 2212 N N . HIS B 1 98 ? 9.766 23.297 13.969 1 97.75 98 HIS B N 1
ATOM 2213 C CA . HIS B 1 98 ? 11.164 23 13.68 1 97.75 98 HIS B CA 1
ATOM 2214 C C . HIS B 1 98 ? 11.414 22.938 12.172 1 97.75 98 HIS B C 1
ATOM 2216 O O . HIS B 1 98 ? 12.516 22.594 11.734 1 97.75 98 HIS B O 1
ATOM 2222 N N . GLY B 1 99 ? 10.414 23.219 11.398 1 97.88 99 GLY B N 1
ATOM 2223 C CA . GLY B 1 99 ? 10.562 23.188 9.953 1 97.88 99 GLY B CA 1
ATOM 2224 C C . GLY B 1 99 ? 10.633 21.781 9.391 1 97.88 99 GLY B C 1
ATOM 2225 O O . GLY B 1 99 ? 11.109 21.578 8.273 1 97.88 99 GLY B O 1
ATOM 2226 N N . ILE B 1 100 ? 10.266 20.812 10.211 1 98.75 100 ILE B N 1
ATOM 2227 C CA . ILE B 1 100 ? 10.195 19.422 9.789 1 98.75 100 ILE B CA 1
ATOM 2228 C C . ILE B 1 100 ? 9.008 19.234 8.844 1 98.75 100 ILE B C 1
ATOM 2230 O O . ILE B 1 100 ? 7.941 19.812 9.055 1 98.75 100 ILE B O 1
ATOM 2234 N N . LEU B 1 101 ? 9.188 18.422 7.77 1 98.94 101 LEU B N 1
ATOM 2235 C CA . LEU B 1 101 ? 8.094 18.141 6.848 1 98.94 101 LEU B CA 1
ATOM 2236 C C . LEU B 1 101 ? 6.922 17.5 7.578 1 98.94 101 LEU B C 1
ATOM 2238 O O . LEU B 1 101 ? 7.109 16.547 8.352 1 98.94 101 LEU B O 1
ATOM 2242 N N . VAL B 1 102 ? 5.754 18.031 7.355 1 98.94 102 VAL B N 1
ATOM 2243 C CA . VAL B 1 102 ? 4.527 17.391 7.812 1 98.94 102 VAL B CA 1
ATOM 2244 C C . VAL B 1 102 ? 3.666 17 6.609 1 98.94 102 VAL B C 1
ATOM 2246 O O . VAL B 1 102 ? 3.199 17.875 5.871 1 98.94 102 VAL B O 1
ATOM 2249 N N . GLY B 1 103 ? 3.559 15.742 6.367 1 98.94 103 GLY B N 1
ATOM 2250 C CA . GLY B 1 103 ? 2.65 15.211 5.367 1 98.94 103 GLY B CA 1
ATOM 2251 C C . GLY B 1 103 ? 1.393 14.609 5.961 1 98.94 103 GLY B C 1
ATOM 2252 O O . GLY B 1 103 ? 1.46 13.859 6.938 1 98.94 103 GLY B O 1
ATOM 2253 N N . ALA B 1 104 ? 0.246 14.93 5.457 1 98.94 104 ALA B N 1
ATOM 2254 C CA . ALA B 1 104 ? -1.039 14.391 5.902 1 98.94 104 ALA B CA 1
ATOM 2255 C C . ALA B 1 104 ? -1.919 14.016 4.715 1 98.94 104 ALA B C 1
ATOM 2257 O O . ALA B 1 104 ? -2.168 14.844 3.834 1 98.94 104 ALA B O 1
ATOM 2258 N N . ILE B 1 105 ? -2.379 12.82 4.707 1 98.94 105 ILE B N 1
ATOM 2259 C CA . ILE B 1 105 ? -3.176 12.344 3.582 1 98.94 105 ILE B CA 1
ATOM 2260 C C . ILE B 1 105 ? -4.527 11.836 4.082 1 98.94 105 ILE B C 1
ATOM 2262 O O . ILE B 1 105 ? -4.609 11.219 5.148 1 98.94 105 ILE B O 1
ATOM 2266 N N . CYS B 1 106 ? -5.641 12.062 3.242 1 98.62 106 CYS B N 1
ATOM 2267 C CA . CYS B 1 106 ? -6.98 11.562 3.52 1 98.62 106 CYS B CA 1
ATOM 2268 C C . CYS B 1 106 ? -7.512 12.117 4.836 1 98.62 106 CYS B C 1
ATOM 2270 O O . CYS B 1 106 ? -7.535 13.336 5.035 1 98.62 106 CYS B O 1
ATOM 2272 N N . ASN B 1 107 ? -7.922 11.297 5.762 1 98.69 107 ASN B N 1
ATOM 2273 C CA . ASN B 1 107 ? -8.523 11.781 6.996 1 98.69 107 ASN B CA 1
ATOM 2274 C C . ASN B 1 107 ? -7.484 12.43 7.91 1 98.69 107 ASN B C 1
ATOM 2276 O O . ASN B 1 107 ? -7.832 13.203 8.805 1 98.69 107 ASN B O 1
ATOM 2280 N N . ALA B 1 108 ? -6.262 12.172 7.711 1 98.88 108 ALA B N 1
ATOM 2281 C CA . ALA B 1 108 ? -5.223 12.875 8.461 1 98.88 108 ALA B CA 1
ATOM 2282 C C . ALA B 1 108 ? -5.199 14.359 8.109 1 98.88 108 ALA B C 1
ATOM 2284 O O . ALA B 1 108 ? -4.906 15.203 8.961 1 98.88 108 ALA B O 1
ATOM 2285 N N . ALA B 1 109 ? -5.461 14.664 6.828 1 98.88 109 ALA B N 1
ATOM 2286 C CA . ALA B 1 109 ? -5.59 16.062 6.438 1 98.88 109 ALA B CA 1
ATOM 2287 C C . ALA B 1 109 ? -6.766 16.734 7.152 1 98.88 109 ALA B C 1
ATOM 2289 O O . ALA B 1 109 ? -6.664 17.875 7.598 1 98.88 109 ALA B O 1
ATOM 2290 N N . SER B 1 110 ? -7.879 16 7.273 1 98.75 110 SER B N 1
ATOM 2291 C CA . SER B 1 110 ? -9.031 16.516 8 1 98.75 110 SER B CA 1
ATOM 2292 C C . SER B 1 110 ? -8.695 16.781 9.461 1 98.75 110 SER B C 1
ATOM 2294 O O . SER B 1 110 ? -9.164 17.75 10.055 1 98.75 110 SER B O 1
ATOM 2296 N N . PHE B 1 111 ? -7.895 15.883 10.039 1 98.81 111 PHE B N 1
ATOM 2297 C CA . PHE B 1 111 ? -7.41 16.062 11.398 1 98.81 111 PHE B CA 1
ATOM 2298 C C . PHE B 1 111 ? -6.613 17.359 11.523 1 98.81 111 PHE B C 1
ATOM 2300 O O . PHE B 1 111 ? -6.793 18.109 12.477 1 98.81 111 PHE B O 1
ATOM 2307 N N . LEU B 1 112 ? -5.703 17.672 10.539 1 98.81 112 LEU B N 1
ATOM 2308 C CA . LEU B 1 112 ? -4.953 18.922 10.555 1 98.81 112 LEU B CA 1
ATOM 2309 C C . LEU B 1 112 ? -5.891 20.125 10.484 1 98.81 112 LEU B C 1
ATOM 2311 O O . LEU B 1 112 ? -5.691 21.109 11.188 1 98.81 112 LEU B O 1
ATOM 2315 N N . ALA B 1 113 ? -6.91 20 9.648 1 98.69 113 ALA B N 1
ATOM 2316 C CA . ALA B 1 113 ? -7.895 21.078 9.539 1 98.69 113 ALA B CA 1
ATOM 2317 C C . ALA B 1 113 ? -8.609 21.312 10.867 1 98.69 113 ALA B C 1
ATOM 2319 O O . ALA B 1 113 ? -8.781 22.453 11.297 1 98.69 113 ALA B O 1
ATOM 2320 N N . ALA B 1 114 ? -8.992 20.281 11.539 1 98.38 114 ALA B N 1
ATOM 2321 C CA . ALA B 1 114 ? -9.734 20.359 12.789 1 98.38 114 ALA B CA 1
ATOM 2322 C C . ALA B 1 114 ? -8.938 21.094 13.859 1 98.38 114 ALA B C 1
ATOM 2324 O O . ALA B 1 114 ? -9.516 21.688 14.781 1 98.38 114 ALA B O 1
ATOM 2325 N N . HIS B 1 115 ? -7.637 21.125 13.719 1 98.44 115 HIS B N 1
ATOM 2326 C CA . HIS B 1 115 ? -6.793 21.734 14.734 1 98.44 115 HIS B CA 1
ATOM 2327 C C . HIS B 1 115 ? -6.148 23.016 14.227 1 98.44 115 HIS B C 1
ATOM 2329 O O . HIS B 1 115 ? -5.195 23.516 14.828 1 98.44 115 HIS B O 1
ATOM 2335 N N . GLY B 1 116 ? -6.578 23.484 13.062 1 98.5 116 GLY B N 1
ATOM 2336 C CA . GLY B 1 116 ? -6.207 24.812 12.57 1 98.5 116 GLY B CA 1
ATOM 2337 C C . GLY B 1 116 ? -4.848 24.828 11.891 1 98.5 116 GLY B C 1
ATOM 2338 O O . GLY B 1 116 ? -4.348 25.891 11.531 1 98.5 116 GLY B O 1
ATOM 2339 N N . PHE B 1 117 ? -4.227 23.641 11.664 1 98.69 117 PHE B N 1
ATOM 2340 C CA . PHE B 1 117 ? -2.867 23.578 11.133 1 98.69 117 PHE B CA 1
ATOM 2341 C C . PHE B 1 117 ? -2.848 23.922 9.648 1 98.69 117 PHE B C 1
ATOM 2343 O O . PHE B 1 117 ? -1.782 24.172 9.078 1 98.69 117 PHE B O 1
ATOM 2350 N N . LEU B 1 118 ? -4.031 23.984 8.992 1 98.75 118 LEU B N 1
ATOM 2351 C CA . LEU B 1 118 ? -4.082 24.203 7.555 1 98.75 118 LEU B CA 1
ATOM 2352 C C . LEU B 1 118 ? -4.508 25.641 7.246 1 98.75 118 LEU B C 1
ATOM 2354 O O . LEU B 1 118 ? -4.57 26.031 6.082 1 98.75 118 LEU B O 1
ATOM 2358 N N . ASN B 1 119 ? -4.75 26.484 8.242 1 98.75 119 ASN B N 1
ATOM 2359 C CA . ASN B 1 119 ? -5.395 27.781 8.062 1 98.75 119 ASN B CA 1
ATOM 2360 C C . ASN B 1 119 ? -4.477 28.766 7.352 1 98.75 119 ASN B C 1
ATOM 2362 O O . ASN B 1 119 ? -4.945 29.734 6.754 1 98.75 119 ASN B O 1
ATOM 2366 N N . GLY B 1 120 ? -3.211 28.547 7.355 1 98.5 120 GLY B N 1
ATOM 2367 C CA . GLY B 1 120 ? -2.279 29.5 6.773 1 98.5 120 GLY B CA 1
ATOM 2368 C C . GLY B 1 120 ? -1.481 28.922 5.617 1 98.5 120 GLY B C 1
ATOM 2369 O O . GLY B 1 120 ? -0.502 29.516 5.172 1 98.5 120 GLY B O 1
ATOM 2370 N N . VAL B 1 121 ? -1.888 27.766 5.133 1 98.81 121 VAL B N 1
ATOM 2371 C CA . VAL B 1 121 ? -1.103 27.109 4.09 1 98.81 121 VAL B CA 1
ATOM 2372 C C . VAL B 1 121 ? -2.029 26.594 2.99 1 98.81 121 VAL B C 1
ATOM 2374 O O . VAL B 1 121 ? -3.158 26.188 3.266 1 98.81 121 VAL B O 1
ATOM 2377 N N . ARG B 1 122 ? -1.549 26.641 1.697 1 98.94 122 ARG B N 1
ATOM 2378 C CA . ARG B 1 122 ? -2.271 25.938 0.645 1 98.94 122 ARG B CA 1
ATOM 2379 C C . ARG B 1 122 ? -2.361 24.453 0.951 1 98.94 122 ARG B C 1
ATOM 2381 O O . ARG B 1 122 ? -1.396 23.844 1.429 1 98.94 122 ARG B O 1
ATOM 2388 N N . HIS B 1 123 ? -3.537 23.906 0.748 1 98.94 123 HIS B N 1
ATOM 2389 C CA . HIS B 1 123 ? -3.756 22.516 1.136 1 98.94 123 HIS B CA 1
ATOM 2390 C C . HIS B 1 123 ? -4.895 21.891 0.334 1 98.94 123 HIS B C 1
ATOM 2392 O O . HIS B 1 123 ? -5.586 22.594 -0.412 1 98.94 123 HIS B O 1
ATOM 2398 N N . THR B 1 124 ? -5.012 20.609 0.353 1 98.88 124 THR B N 1
ATOM 2399 C CA . THR B 1 124 ? -6.137 19.812 -0.144 1 98.88 124 THR B CA 1
ATOM 2400 C C . THR B 1 124 ? -6.523 18.734 0.858 1 98.88 124 THR B C 1
ATOM 2402 O O . THR B 1 124 ? -6.129 18.797 2.023 1 98.88 124 THR B O 1
ATOM 2405 N N . GLY B 1 125 ? -7.395 17.859 0.549 1 98.44 125 GLY B N 1
ATOM 2406 C CA . GLY B 1 125 ? -7.949 16.766 1.342 1 98.44 125 GLY B CA 1
ATOM 2407 C C . GLY B 1 125 ? -9.078 16.031 0.644 1 98.44 125 GLY B C 1
ATOM 2408 O O . GLY B 1 125 ? -9.172 16.047 -0.586 1 98.44 125 GLY B O 1
ATOM 2409 N N . ASN B 1 126 ? -9.898 15.406 1.481 1 97.88 126 ASN B N 1
ATOM 2410 C CA . ASN B 1 126 ? -10.977 14.602 0.922 1 97.88 126 ASN B CA 1
ATOM 2411 C C . ASN B 1 126 ? -12.203 15.461 0.603 1 97.88 126 ASN B C 1
ATOM 2413 O O . ASN B 1 126 ? -13.336 15.023 0.802 1 97.88 126 ASN B O 1
ATOM 2417 N N . GLY B 1 127 ? -11.961 16.672 0.151 1 97.94 127 GLY B N 1
ATOM 2418 C CA . GLY B 1 127 ? -13.047 17.594 -0.165 1 97.94 127 GLY B CA 1
ATOM 2419 C C . GLY B 1 127 ? -13.18 18.719 0.833 1 97.94 127 GLY B C 1
ATOM 2420 O O . GLY B 1 127 ? -13 18.516 2.037 1 97.94 127 GLY B O 1
ATOM 2421 N N . LEU B 1 128 ? -13.484 19.891 0.293 1 98.19 128 LEU B N 1
ATOM 2422 C CA . LEU B 1 128 ? -13.609 21.078 1.127 1 98.19 128 LEU B CA 1
ATOM 2423 C C . LEU B 1 128 ? -14.711 20.922 2.164 1 98.19 128 LEU B C 1
ATOM 2425 O O . LEU B 1 128 ? -14.555 21.312 3.318 1 98.19 128 LEU B O 1
ATOM 2429 N N . GLU B 1 129 ? -15.758 20.266 1.813 1 98.19 129 GLU B N 1
ATOM 2430 C CA . GLU B 1 129 ? -16.891 20.078 2.719 1 98.19 129 GLU B CA 1
ATOM 2431 C C . GLU B 1 129 ? -16.484 19.219 3.92 1 98.19 129 GLU B C 1
ATOM 2433 O O . GLU B 1 129 ? -16.906 19.484 5.047 1 98.19 129 GLU B O 1
ATOM 2438 N N . MET B 1 130 ? -15.727 18.234 3.686 1 97.88 130 MET B N 1
ATOM 2439 C CA . MET B 1 130 ? -15.273 17.391 4.785 1 97.88 130 MET B CA 1
ATOM 2440 C C . MET B 1 130 ? -14.367 18.172 5.734 1 97.88 130 MET B C 1
ATOM 2442 O O . MET B 1 130 ? -14.461 18.031 6.953 1 97.88 130 MET B O 1
ATOM 2446 N N . LEU B 1 131 ? -13.461 18.969 5.152 1 98.5 131 LEU B N 1
ATOM 2447 C CA . LEU B 1 131 ? -12.594 19.781 5.992 1 98.5 131 LEU B CA 1
ATOM 2448 C C . LEU B 1 131 ? -13.422 20.75 6.836 1 98.5 131 LEU B C 1
ATOM 2450 O O . LEU B 1 131 ? -13.117 20.969 8.016 1 98.5 131 LEU B O 1
ATOM 2454 N N . ARG B 1 132 ? -14.445 21.266 6.293 1 98.31 132 ARG B N 1
ATOM 2455 C CA . ARG B 1 132 ? -15.344 22.156 7.023 1 98.31 132 ARG B CA 1
ATOM 2456 C C . ARG B 1 132 ? -16.047 21.406 8.156 1 98.31 132 ARG B C 1
ATOM 2458 O O . ARG B 1 132 ? -16.141 21.922 9.273 1 98.31 132 ARG B O 1
ATOM 2465 N N . GLU B 1 133 ? -16.5 20.281 7.789 1 98.19 133 GLU B N 1
ATOM 2466 C CA . GLU B 1 133 ? -17.219 19.484 8.781 1 98.19 133 GLU B CA 1
ATOM 2467 C C . GLU B 1 133 ? -16.312 19.094 9.945 1 98.19 133 GLU B C 1
ATOM 2469 O O . GLU B 1 133 ? -16.703 19.25 11.109 1 98.19 133 GLU B O 1
ATOM 2474 N N . TRP B 1 134 ? -15.148 18.672 9.719 1 97.56 134 TRP B N 1
ATOM 2475 C CA . TRP B 1 134 ? -14.211 18.25 10.758 1 97.56 134 TRP B CA 1
ATOM 2476 C C . TRP B 1 134 ? -13.703 19.469 11.547 1 97.56 134 TRP B C 1
ATOM 2478 O O . TRP B 1 134 ? -13.562 19.406 12.766 1 97.56 134 TRP B O 1
ATOM 2488 N N . GLY B 1 135 ? -13.445 20.516 10.812 1 97.5 135 GLY B N 1
ATOM 2489 C CA . GLY B 1 135 ? -12.758 21.656 11.406 1 97.5 135 GLY B CA 1
ATOM 2490 C C . GLY B 1 135 ? -13.688 22.578 12.164 1 97.5 135 GLY B C 1
ATOM 2491 O O . GLY B 1 135 ? -13.266 23.297 13.078 1 97.5 135 GLY B O 1
ATOM 2492 N N . GLY B 1 136 ? -14.969 22.609 11.695 1 97 136 GLY B N 1
ATOM 2493 C CA . GLY B 1 136 ? -15.859 23.609 12.266 1 97 136 GLY B CA 1
ATOM 2494 C C . GLY B 1 136 ? -15.258 25 12.297 1 97 136 GLY B C 1
ATOM 2495 O O . GLY B 1 136 ? -14.75 25.484 11.273 1 97 136 GLY B O 1
ATOM 2496 N N . ALA B 1 137 ? -15.328 25.656 13.508 1 97.38 137 ALA B N 1
ATOM 2497 C CA . ALA B 1 137 ? -14.844 27.031 13.664 1 97.38 137 ALA B CA 1
ATOM 2498 C C . ALA B 1 137 ? -13.32 27.078 13.648 1 97.38 137 ALA B C 1
ATOM 2500 O O . ALA B 1 137 ? -12.734 28.141 13.43 1 97.38 137 ALA B O 1
ATOM 2501 N N . ASN B 1 138 ? -12.695 25.969 13.836 1 97.88 138 ASN B N 1
ATOM 2502 C CA . ASN B 1 138 ? -11.234 25.922 13.891 1 97.88 138 ASN B CA 1
ATOM 2503 C C . ASN B 1 138 ? -10.617 25.938 12.5 1 97.88 138 ASN B C 1
ATOM 2505 O O . ASN B 1 138 ? -9.414 26.156 12.352 1 97.88 138 ASN B O 1
ATOM 2509 N N . TYR B 1 139 ? -11.375 25.609 11.523 1 98.56 139 TYR B N 1
ATOM 2510 C CA . TYR B 1 139 ? -10.898 25.625 10.148 1 98.56 139 TYR B CA 1
ATOM 2511 C C . TYR B 1 139 ? -11.289 26.922 9.445 1 98.56 139 TYR B C 1
ATOM 2513 O O . TYR B 1 139 ? -12.461 27.125 9.125 1 98.56 139 TYR B O 1
ATOM 2521 N N . THR B 1 140 ? -10.273 27.734 9.141 1 98.62 140 THR B N 1
ATOM 2522 C CA . THR B 1 140 ? -10.508 29.031 8.508 1 98.62 140 THR B CA 1
ATOM 2523 C C . THR B 1 140 ? -9.695 29.156 7.227 1 98.62 140 THR B C 1
ATOM 2525 O O . THR B 1 140 ? -9.508 30.266 6.715 1 98.62 140 THR B O 1
ATOM 2528 N N . GLY B 1 141 ? -9.172 28.078 6.781 1 98.19 141 GLY B N 1
ATOM 2529 C CA . GLY B 1 141 ? -8.25 28.109 5.66 1 98.19 141 GLY B CA 1
ATOM 2530 C C . GLY B 1 141 ? -8.914 27.828 4.328 1 98.19 141 GLY B C 1
ATOM 2531 O O . GLY B 1 141 ? -8.242 27.484 3.354 1 98.19 141 GLY B O 1
ATOM 2532 N N . GLU B 1 142 ? -10.234 27.969 4.18 1 98.25 142 GLU B N 1
ATOM 2533 C CA . GLU B 1 142 ? -10.984 27.562 2.996 1 98.25 142 GLU B CA 1
ATOM 2534 C C . GLU B 1 142 ? -10.461 28.25 1.742 1 98.25 142 GLU B C 1
ATOM 2536 O O . GLU B 1 142 ? -10.445 27.672 0.661 1 98.25 142 GLU B O 1
ATOM 2541 N N . LYS B 1 143 ? -10.031 29.438 1.812 1 98.31 143 LYS B N 1
ATOM 2542 C CA . LYS B 1 143 ? -9.586 30.219 0.657 1 98.31 143 LYS B CA 1
ATOM 2543 C C . LYS B 1 143 ? -8.297 29.625 0.075 1 98.31 143 LYS B C 1
ATOM 2545 O O . LYS B 1 143 ? -7.938 29.922 -1.066 1 98.31 143 LYS B O 1
ATOM 2550 N N . LEU B 1 144 ? -7.562 28.859 0.816 1 98.81 144 LEU B N 1
ATOM 2551 C CA . LEU B 1 144 ? -6.281 28.297 0.396 1 98.81 144 LEU B CA 1
ATOM 2552 C C . LEU B 1 144 ? -6.438 26.844 -0.05 1 98.81 144 LEU B C 1
ATOM 2554 O O . LEU B 1 144 ? -5.465 26.203 -0.458 1 98.81 144 LEU B O 1
ATOM 2558 N N . TYR B 1 145 ? -7.676 26.312 0.027 1 98.69 145 TYR B N 1
ATOM 2559 C CA . TYR B 1 145 ? -7.949 24.953 -0.424 1 98.69 145 TYR B CA 1
ATOM 2560 C C . TYR B 1 145 ? -7.805 24.844 -1.938 1 98.69 145 TYR B C 1
ATOM 2562 O O . TYR B 1 145 ? -8.25 25.734 -2.676 1 98.69 145 TYR B O 1
ATOM 2570 N N . GLN B 1 146 ? -7.156 23.812 -2.398 1 98.62 146 GLN B N 1
ATOM 2571 C CA . GLN B 1 146 ? -7 23.547 -3.826 1 98.62 146 GLN B CA 1
ATOM 2572 C C . GLN B 1 146 ? -7.539 22.172 -4.195 1 98.62 146 GLN B C 1
ATOM 2574 O O . GLN B 1 146 ? -7.242 21.188 -3.521 1 98.62 146 GLN B O 1
ATOM 2579 N N . GLU B 1 147 ? -8.344 22.109 -5.23 1 97.56 147 GLU B N 1
ATOM 2580 C CA . GLU B 1 147 ? -8.875 20.844 -5.746 1 97.56 147 GLU B CA 1
ATOM 2581 C C . GLU B 1 147 ? -7.84 20.125 -6.602 1 97.56 147 GLU B C 1
ATOM 2583 O O . GLU B 1 147 ? -7.91 20.156 -7.832 1 97.56 147 GLU B O 1
ATOM 2588 N N . ARG B 1 148 ? -6.902 19.516 -5.953 1 98.12 148 ARG B N 1
ATOM 2589 C CA . ARG B 1 148 ? -5.809 18.734 -6.523 1 98.12 148 ARG B CA 1
ATOM 2590 C C . ARG B 1 14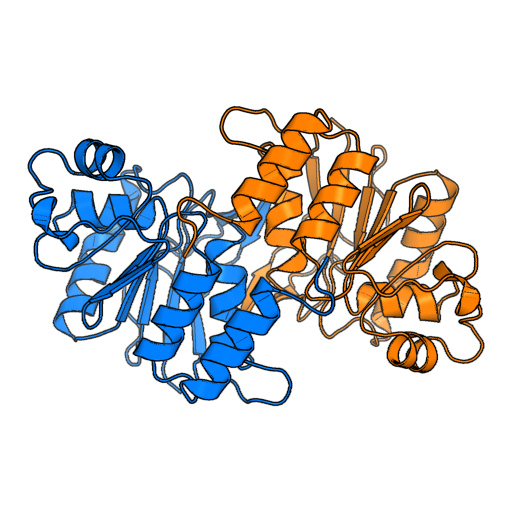8 ? -5.598 17.438 -5.75 1 98.12 148 ARG B C 1
ATOM 2592 O O . ARG B 1 148 ? -6.055 17.312 -4.613 1 98.12 148 ARG B O 1
ATOM 2599 N N . GLN B 1 149 ? -4.941 16.531 -6.41 1 98.5 149 GLN B N 1
ATOM 2600 C CA . GLN B 1 149 ? -4.664 15.273 -5.734 1 98.5 149 GLN B CA 1
ATOM 2601 C C . GLN B 1 149 ? -3.779 15.484 -4.508 1 98.5 149 GLN B C 1
ATOM 2603 O O . GLN B 1 149 ? -3.992 14.859 -3.467 1 98.5 149 GLN B O 1
ATOM 2608 N N . ALA B 1 150 ? -2.799 16.297 -4.605 1 98.81 150 ALA B N 1
ATOM 2609 C CA . ALA B 1 150 ? -1.873 16.656 -3.533 1 98.81 150 ALA B CA 1
ATOM 2610 C C . ALA B 1 150 ? -1.4 18.094 -3.678 1 98.81 150 ALA B C 1
ATOM 2612 O O . ALA B 1 150 ? -1.311 18.609 -4.793 1 98.81 150 ALA B O 1
ATOM 2613 N N . VAL B 1 151 ? -1.142 18.734 -2.604 1 98.88 151 VAL B N 1
ATOM 2614 C CA . VAL B 1 151 ? -0.666 20.109 -2.564 1 98.88 151 VAL B CA 1
ATOM 2615 C C . VAL B 1 151 ? 0.485 20.234 -1.567 1 98.88 151 VAL B C 1
ATOM 2617 O O . VAL B 1 151 ? 0.402 19.719 -0.448 1 98.88 151 VAL B O 1
ATOM 2620 N N . ARG B 1 152 ? 1.586 20.828 -1.94 1 98.88 152 ARG B N 1
ATOM 2621 C CA . ARG B 1 152 ? 2.684 21.172 -1.043 1 98.88 152 ARG B CA 1
ATOM 2622 C C . ARG B 1 152 ? 2.789 22.688 -0.87 1 98.88 152 ARG B C 1
ATOM 2624 O O . ARG B 1 152 ? 2.75 23.438 -1.851 1 98.88 152 ARG B O 1
ATOM 2631 N N . ASP B 1 153 ? 2.828 23.094 0.292 1 98.88 153 ASP B N 1
ATOM 2632 C CA . ASP B 1 153 ? 3.148 24.484 0.65 1 98.88 153 ASP B CA 1
ATOM 2633 C C . ASP B 1 153 ? 4.246 24.531 1.71 1 98.88 153 ASP B C 1
ATOM 2635 O O . ASP B 1 153 ? 3.984 24.312 2.895 1 98.88 153 ASP B O 1
ATOM 2639 N N . GLY B 1 154 ? 5.469 24.875 1.256 1 97.75 154 GLY B N 1
ATOM 2640 C CA . GLY B 1 154 ? 6.598 24.781 2.17 1 97.75 154 GLY B CA 1
ATOM 2641 C C . GLY B 1 154 ? 6.828 23.375 2.689 1 97.75 154 GLY B C 1
ATOM 2642 O O . GLY B 1 154 ? 7.016 22.438 1.907 1 97.75 154 GLY B O 1
ATOM 2643 N N . ASN B 1 155 ? 6.734 23.266 4.035 1 98.19 155 ASN B N 1
ATOM 2644 C CA . ASN B 1 155 ? 7.008 21.969 4.652 1 98.19 155 ASN B CA 1
ATOM 2645 C C . ASN B 1 155 ? 5.715 21.234 4.988 1 98.19 155 ASN B C 1
ATOM 2647 O O . ASN B 1 155 ? 5.715 20.328 5.836 1 98.19 155 ASN B O 1
ATOM 2651 N N . VAL B 1 156 ? 4.637 21.578 4.395 1 98.94 156 VAL B N 1
ATOM 2652 C CA . VAL B 1 156 ? 3.373 20.875 4.602 1 98.94 156 VAL B CA 1
ATOM 2653 C C . VAL B 1 156 ? 2.898 20.266 3.285 1 98.94 156 VAL B C 1
ATOM 2655 O O . VAL B 1 156 ? 2.83 20.953 2.262 1 98.94 156 VAL B O 1
ATOM 2658 N N . VAL B 1 157 ? 2.686 19 3.266 1 99 157 VAL B N 1
ATOM 2659 C CA . VAL B 1 157 ? 2.107 18.297 2.127 1 99 157 VAL B CA 1
ATOM 2660 C C . VAL B 1 157 ? 0.773 17.672 2.533 1 99 157 VAL B C 1
ATOM 2662 O O . VAL B 1 157 ? 0.687 16.984 3.555 1 99 157 VAL B O 1
ATOM 2665 N N . THR B 1 158 ? -0.295 17.953 1.81 1 98.94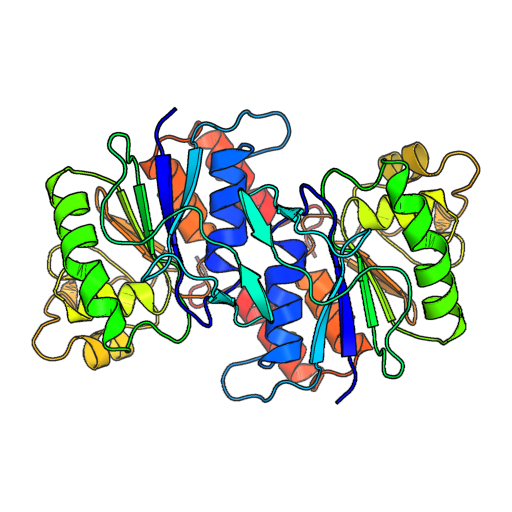 158 THR B N 1
ATOM 2666 C CA . THR B 1 158 ? -1.597 17.328 2.018 1 98.94 158 THR B CA 1
ATOM 2667 C C . THR B 1 158 ? -2.07 16.625 0.747 1 98.94 158 THR B C 1
ATOM 2669 O O . THR B 1 158 ? -1.674 17 -0.359 1 98.94 158 THR B O 1
ATOM 2672 N N . ALA B 1 159 ? -2.857 15.641 0.862 1 98.88 159 ALA B N 1
ATOM 2673 C CA . ALA B 1 159 ? -3.443 14.93 -0.269 1 98.88 159 ALA B CA 1
ATOM 2674 C C . ALA B 1 159 ? -4.785 14.305 0.109 1 98.88 159 ALA B C 1
ATOM 2676 O O . ALA B 1 159 ? -5.07 14.102 1.292 1 98.88 159 ALA B O 1
ATOM 2677 N N . ASN B 1 160 ? -5.648 14.125 -0.884 1 98.5 160 ASN B N 1
ATOM 2678 C CA . ASN B 1 160 ? -6.828 13.289 -0.699 1 98.5 160 ASN B CA 1
ATOM 2679 C C . ASN B 1 160 ? -6.473 11.805 -0.751 1 98.5 160 ASN B C 1
ATOM 2681 O O . ASN B 1 160 ? -5.355 11.438 -1.125 1 98.5 160 ASN B O 1
ATOM 2685 N N . GLY B 1 161 ? -7.418 10.945 -0.376 1 98 161 GLY B N 1
ATOM 2686 C CA . GLY B 1 161 ? -7.164 9.523 -0.221 1 98 161 GLY B CA 1
ATOM 2687 C C . GLY B 1 161 ? -6.742 8.844 -1.512 1 98 161 GLY B C 1
ATOM 2688 O O . GLY B 1 161 ? -6.102 7.793 -1.487 1 98 161 GLY B O 1
ATOM 2689 N N . SER B 1 162 ? -7.07 9.422 -2.682 1 97.31 162 SER B N 1
ATOM 2690 C CA . SER B 1 162 ? -6.715 8.844 -3.975 1 97.31 162 SER B CA 1
ATOM 2691 C C . SER B 1 162 ? -5.426 9.445 -4.516 1 97.31 162 SER B C 1
ATOM 2693 O O . SER B 1 162 ? -4.93 9.031 -5.566 1 97.31 162 SER B O 1
ATOM 2695 N N . GLY B 1 163 ? -4.887 10.414 -3.826 1 98.31 163 GLY B N 1
ATOM 2696 C CA . GLY B 1 163 ? -3.699 11.117 -4.285 1 98.31 163 GLY B CA 1
ATOM 2697 C C . GLY B 1 163 ? -2.41 10.531 -3.74 1 98.31 163 GLY B C 1
ATOM 2698 O O . GLY B 1 163 ? -1.458 11.266 -3.467 1 98.31 163 GLY B O 1
ATOM 2699 N N . TYR B 1 164 ? -2.348 9.219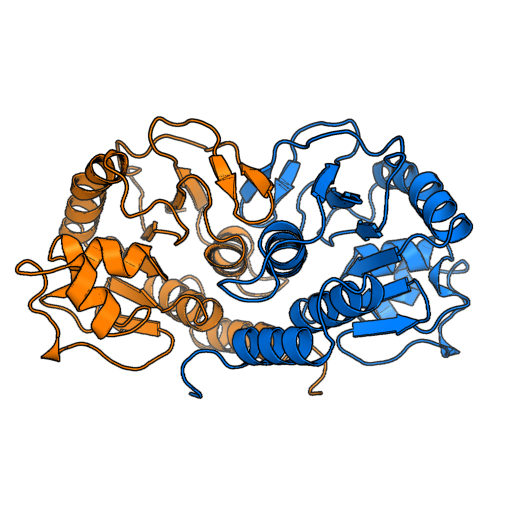 -3.49 1 98.69 164 TYR B N 1
ATOM 2700 C CA . TYR B 1 164 ? -1.247 8.57 -2.781 1 98.69 164 TYR B CA 1
ATOM 2701 C C . TYR B 1 164 ? 0.047 8.672 -3.58 1 98.69 164 TYR B C 1
ATOM 2703 O O . TYR B 1 164 ? 1.133 8.773 -3.006 1 98.69 164 TYR B O 1
ATOM 2711 N N . LEU B 1 165 ? -0.001 8.68 -4.973 1 98.5 165 LEU B N 1
ATOM 2712 C CA . LEU B 1 165 ? 1.222 8.82 -5.758 1 98.5 165 LEU B CA 1
ATOM 2713 C C . LEU B 1 165 ? 1.682 10.273 -5.797 1 98.5 165 LEU B C 1
ATOM 2715 O O . LEU B 1 165 ? 2.879 10.555 -5.699 1 98.5 165 LEU B O 1
ATOM 2719 N N . GLU B 1 166 ? 0.751 11.195 -5.984 1 98.69 166 GLU B N 1
ATOM 2720 C CA . GLU B 1 166 ? 1.075 12.617 -5.941 1 98.69 166 GLU B CA 1
ATOM 2721 C C . GLU B 1 166 ? 1.609 13.023 -4.566 1 98.69 166 GLU B C 1
ATOM 2723 O O . GLU B 1 166 ? 2.553 13.805 -4.469 1 98.69 166 GLU B O 1
ATOM 2728 N N . PHE B 1 167 ? 0.947 12.469 -3.525 1 98.94 167 PHE B N 1
ATOM 2729 C CA . PHE B 1 167 ? 1.432 12.672 -2.164 1 98.94 167 PHE B CA 1
ATOM 2730 C C . PHE B 1 167 ? 2.879 12.211 -2.031 1 98.94 167 PHE B C 1
ATOM 2732 O O . PHE B 1 167 ? 3.717 12.93 -1.489 1 98.94 167 PHE B O 1
ATOM 2739 N N . THR B 1 168 ? 3.164 11.008 -2.535 1 98.94 168 THR B N 1
ATOM 2740 C CA . THR B 1 168 ? 4.512 10.453 -2.529 1 98.94 168 THR B CA 1
ATOM 2741 C C . THR B 1 168 ? 5.488 11.383 -3.238 1 98.94 168 THR B C 1
ATOM 2743 O O . THR B 1 168 ? 6.535 11.727 -2.688 1 98.94 168 THR B O 1
ATOM 2746 N N . ARG B 1 169 ? 5.133 11.82 -4.41 1 98.75 169 ARG B N 1
ATOM 2747 C CA . ARG B 1 169 ? 5.984 12.695 -5.211 1 98.75 169 ARG B CA 1
ATOM 2748 C C . ARG B 1 169 ? 6.32 13.977 -4.449 1 98.75 169 ARG B C 1
ATOM 2750 O O . ARG B 1 169 ? 7.488 14.336 -4.324 1 98.75 169 ARG B O 1
ATOM 2757 N N . GLU B 1 170 ? 5.324 14.641 -3.873 1 98.88 170 GLU B N 1
ATOM 2758 C CA . GLU B 1 170 ? 5.527 15.914 -3.186 1 98.88 170 GLU B CA 1
ATOM 2759 C C . GLU B 1 170 ? 6.379 15.727 -1.933 1 98.88 170 GLU B C 1
ATOM 2761 O O . GLU B 1 170 ? 7.227 16.578 -1.622 1 98.88 170 GLU B O 1
ATOM 2766 N N . CYS B 1 171 ? 6.156 14.648 -1.197 1 98.94 171 CYS B N 1
ATOM 2767 C CA . CYS B 1 171 ? 6.949 14.391 -0 1 98.94 171 CYS B CA 1
ATOM 2768 C C . CYS B 1 171 ? 8.406 14.125 -0.358 1 98.94 171 CYS B C 1
ATOM 2770 O O . CYS B 1 171 ? 9.312 14.633 0.306 1 98.94 171 CYS B O 1
ATOM 2772 N N . LEU B 1 172 ? 8.641 13.328 -1.407 1 98.88 172 LEU B N 1
ATOM 2773 C CA . LEU B 1 172 ? 10 13.023 -1.828 1 98.88 172 LEU B CA 1
ATOM 2774 C C . LEU B 1 172 ? 10.734 14.281 -2.271 1 98.88 172 LEU B C 1
ATOM 2776 O O . LEU B 1 172 ? 11.922 14.453 -1.987 1 98.88 172 LEU B O 1
ATOM 2780 N N . LEU B 1 173 ? 10.016 15.125 -3.014 1 98.81 173 LEU B N 1
ATOM 2781 C CA . LEU B 1 173 ? 10.602 16.391 -3.439 1 98.81 173 LEU B CA 1
ATOM 2782 C C . LEU B 1 173 ? 10.953 17.266 -2.236 1 98.81 173 LEU B C 1
ATOM 2784 O O . LEU B 1 173 ? 12.047 17.812 -2.16 1 98.81 173 LEU B O 1
ATOM 2788 N N . ALA B 1 174 ? 10.062 17.375 -1.304 1 98.81 174 ALA B N 1
ATOM 2789 C CA . ALA B 1 174 ? 10.273 18.203 -0.116 1 98.81 174 ALA B CA 1
ATOM 2790 C C . ALA B 1 174 ? 11.469 17.719 0.688 1 98.81 174 ALA B C 1
ATOM 2792 O O . ALA B 1 174 ? 12.227 18.516 1.246 1 98.81 174 ALA B O 1
ATOM 2793 N N . LEU B 1 175 ? 11.656 16.391 0.732 1 98.69 175 LEU B N 1
ATOM 2794 C CA . LEU B 1 175 ? 12.711 15.781 1.522 1 98.69 175 LEU B CA 1
ATOM 2795 C C . LEU B 1 175 ? 14.008 15.695 0.722 1 98.69 175 LEU B C 1
ATOM 2797 O O . LEU B 1 175 ? 15.023 15.203 1.226 1 98.69 175 LEU B O 1
ATOM 2801 N N . GLU B 1 176 ? 13.93 16.141 -0.527 1 97.62 176 GLU B N 1
ATOM 2802 C CA . GLU B 1 176 ? 15.078 16.016 -1.423 1 97.62 176 GLU B CA 1
ATOM 2803 C C . GLU B 1 176 ? 15.648 14.602 -1.381 1 97.62 176 GLU B C 1
ATOM 2805 O O . GLU B 1 176 ? 16.859 14.422 -1.232 1 97.62 176 GLU B O 1
ATOM 2810 N N . ALA B 1 177 ? 14.727 13.633 -1.487 1 98.19 177 ALA B N 1
ATOM 2811 C CA . ALA B 1 177 ? 15.102 12.227 -1.337 1 98.19 177 ALA B CA 1
ATOM 2812 C C . ALA B 1 177 ? 15.844 11.719 -2.57 1 98.19 177 ALA B C 1
ATOM 2814 O O . ALA B 1 177 ? 16.469 10.656 -2.535 1 98.19 177 ALA B O 1
ATOM 2815 N N . ASP B 1 178 ? 15.758 12.305 -3.693 1 98.19 178 ASP B N 1
ATOM 2816 C CA . ASP B 1 178 ? 16.453 12.086 -4.961 1 98.19 178 ASP B CA 1
ATOM 2817 C C . ASP B 1 178 ? 16.344 13.312 -5.867 1 98.19 178 ASP B C 1
ATOM 2819 O O . ASP B 1 178 ? 15.797 14.344 -5.461 1 98.19 178 ASP B O 1
ATOM 2823 N N . THR B 1 179 ? 16.922 13.258 -7.059 1 97.56 179 THR B N 1
ATOM 2824 C CA . THR B 1 179 ? 16.75 14.383 -7.977 1 97.56 179 THR B CA 1
ATOM 2825 C C . THR B 1 179 ? 15.312 14.477 -8.461 1 97.56 179 THR B C 1
ATOM 2827 O O . THR B 1 179 ? 14.602 13.469 -8.516 1 97.56 179 THR B O 1
ATOM 2830 N N . PRO B 1 180 ? 14.859 15.734 -8.75 1 98.12 180 PRO B N 1
ATOM 2831 C CA . PRO B 1 180 ? 13.5 15.898 -9.273 1 98.12 180 PRO B CA 1
ATOM 2832 C C . PRO B 1 180 ? 13.219 15.016 -10.484 1 98.12 180 PRO B C 1
ATOM 2834 O O . PRO B 1 180 ? 12.109 14.508 -10.641 1 98.12 180 PRO B O 1
ATOM 2837 N N . GLU B 1 181 ? 14.227 14.797 -11.289 1 97.75 181 GLU B N 1
ATOM 2838 C CA . GLU B 1 181 ? 14.062 13.977 -12.484 1 97.75 181 GLU B CA 1
ATOM 2839 C C . GLU B 1 181 ? 13.773 12.523 -12.125 1 97.75 181 GLU B C 1
ATOM 2841 O O . GLU B 1 181 ? 12.898 11.898 -12.719 1 97.75 181 GLU B O 1
ATOM 2846 N N . GLN B 1 182 ? 14.5 12.016 -11.156 1 97.81 182 GLN B N 1
ATOM 2847 C CA . GLN B 1 182 ? 14.297 10.633 -10.734 1 97.81 182 GLN B CA 1
ATOM 2848 C C . GLN B 1 182 ? 12.961 10.453 -10.023 1 97.81 182 GLN B C 1
ATOM 2850 O O . GLN B 1 182 ? 12.297 9.438 -10.188 1 97.81 182 GLN B O 1
ATOM 2855 N N . ILE B 1 183 ? 12.602 11.414 -9.227 1 98.44 183 ILE B N 1
ATOM 2856 C CA . ILE B 1 183 ? 11.32 11.375 -8.539 1 98.44 183 ILE B CA 1
ATOM 2857 C C . ILE B 1 183 ? 10.18 11.406 -9.555 1 98.44 183 ILE B C 1
ATOM 2859 O O . ILE B 1 183 ? 9.211 10.656 -9.422 1 98.44 183 ILE B O 1
ATOM 2863 N N . ALA B 1 184 ? 10.305 12.242 -10.578 1 98 184 ALA B N 1
ATOM 2864 C CA . ALA B 1 184 ? 9.305 12.297 -11.648 1 98 184 ALA B CA 1
ATOM 2865 C C . ALA B 1 184 ? 9.227 10.969 -12.391 1 98 184 ALA B C 1
ATOM 2867 O O . ALA B 1 184 ? 8.141 10.516 -12.758 1 98 184 ALA B O 1
ATOM 2868 N N . ALA B 1 185 ? 10.359 10.367 -12.641 1 97 185 ALA B N 1
ATOM 2869 C CA . ALA B 1 185 ? 10.406 9.07 -13.32 1 97 185 ALA B CA 1
ATOM 2870 C C . ALA B 1 185 ? 9.711 7.996 -12.492 1 97 185 ALA B C 1
ATOM 2872 O O . ALA B 1 185 ? 8.969 7.168 -13.031 1 97 185 ALA B O 1
ATOM 2873 N N . SER B 1 186 ? 9.984 8.016 -11.219 1 97.62 186 SER B N 1
ATOM 2874 C CA . SER B 1 186 ? 9.352 7.066 -10.312 1 97.62 186 SER B CA 1
ATOM 2875 C C . SER B 1 186 ? 7.832 7.242 -10.305 1 97.62 186 SER B C 1
ATOM 2877 O O . SER B 1 186 ? 7.09 6.262 -10.344 1 97.62 186 SER B O 1
ATOM 2879 N N . TYR B 1 187 ? 7.406 8.461 -10.242 1 97.81 187 TYR B N 1
ATOM 2880 C CA . TYR B 1 187 ? 5.98 8.766 -10.297 1 97.81 187 TYR B CA 1
ATOM 2881 C C . TYR B 1 187 ? 5.355 8.219 -11.578 1 97.81 187 TYR B C 1
ATOM 2883 O O . TYR B 1 187 ? 4.32 7.551 -11.531 1 97.81 187 TYR B O 1
ATOM 2891 N N . ALA B 1 188 ? 5.977 8.516 -12.688 1 96.06 188 ALA B N 1
ATOM 2892 C CA . ALA B 1 188 ? 5.461 8.07 -13.984 1 96.06 188 ALA B CA 1
ATOM 2893 C C . ALA B 1 188 ? 5.418 6.547 -14.062 1 96.06 188 ALA B C 1
ATOM 2895 O O . ALA B 1 188 ? 4.449 5.977 -14.57 1 96.06 188 ALA B O 1
ATOM 2896 N N . PHE B 1 189 ? 6.418 5.945 -13.555 1 95.88 189 PHE B N 1
ATOM 2897 C CA . PHE B 1 189 ? 6.496 4.492 -13.586 1 95.88 189 PHE B CA 1
ATOM 2898 C C . PHE B 1 189 ? 5.355 3.873 -12.781 1 95.88 189 PHE B C 1
ATOM 2900 O O . PHE B 1 189 ? 4.68 2.955 -13.258 1 95.88 189 PHE B O 1
ATOM 2907 N N . ASN B 1 190 ? 5.117 4.336 -11.578 1 96.88 190 ASN B N 1
ATOM 2908 C CA . ASN B 1 190 ? 4.078 3.783 -10.719 1 96.88 190 ASN B CA 1
ATOM 2909 C C . ASN B 1 190 ? 2.684 4.109 -11.242 1 96.88 190 ASN B C 1
ATOM 2911 O O . ASN B 1 190 ? 1.748 3.328 -11.062 1 96.88 190 ASN B O 1
ATOM 2915 N N . LYS B 1 191 ? 2.578 5.254 -11.922 1 95.12 191 LYS B N 1
ATOM 2916 C CA . LYS B 1 191 ? 1.288 5.715 -12.43 1 95.12 191 LYS B CA 1
ATOM 2917 C C . LYS B 1 191 ? 0.9 4.98 -13.703 1 95.12 191 LYS B C 1
ATOM 2919 O O . LYS B 1 191 ? -0.263 4.613 -13.891 1 95.12 191 LYS B O 1
ATOM 2924 N N . HIS B 1 192 ? 1.918 4.684 -14.57 1 94.19 192 HIS B N 1
ATOM 2925 C CA . HIS B 1 192 ? 1.588 4.199 -15.906 1 94.19 192 HIS B CA 1
ATOM 2926 C C . HIS B 1 192 ? 1.996 2.738 -16.078 1 94.19 192 HIS B C 1
ATOM 2928 O O . HIS B 1 192 ? 1.437 2.025 -16.922 1 94.19 192 HIS B O 1
ATOM 2934 N N . GLY B 1 193 ? 2.947 2.359 -15.305 1 94.62 193 GLY B N 1
ATOM 2935 C CA . GLY B 1 193 ? 3.363 0.966 -15.305 1 94.62 193 GLY B CA 1
ATOM 2936 C C . GLY B 1 193 ? 4.203 0.598 -16.516 1 94.62 193 GLY B C 1
ATOM 2937 O O . GLY B 1 193 ? 4.77 1.472 -17.172 1 94.62 193 GLY B O 1
ATOM 2938 N N . PHE B 1 194 ? 4.332 -0.729 -16.719 1 93 194 PHE B N 1
ATOM 2939 C CA . PHE B 1 194 ? 5.145 -1.28 -17.797 1 93 194 PHE B CA 1
ATOM 2940 C C . PHE B 1 194 ? 4.457 -1.099 -19.141 1 93 194 PHE B C 1
ATOM 2942 O O . PHE B 1 194 ? 5.117 -0.918 -20.172 1 93 194 PHE B O 1
ATOM 2949 N N . TYR B 1 195 ? 3.121 -1.226 -18.984 1 91.75 195 TYR B N 1
ATOM 2950 C CA . TYR B 1 195 ? 2.354 -1.222 -20.234 1 91.75 195 TYR B CA 1
ATOM 2951 C C . TYR B 1 195 ? 1.216 -0.21 -20.156 1 91.75 195 TYR B C 1
ATOM 2953 O O . TYR B 1 195 ? 0.599 -0.028 -19.109 1 91.75 195 TYR B O 1
ATOM 2961 N N . GLN B 1 196 ? 1.029 0.625 -21.203 1 77.31 196 GLN B N 1
ATOM 2962 C CA . GLN B 1 196 ? -0.094 1.556 -21.25 1 77.31 196 GLN B CA 1
ATOM 2963 C C . GLN B 1 196 ? -1.346 0.883 -21.797 1 77.31 196 GLN B C 1
ATOM 2965 O O . GLN B 1 196 ? -1.333 0.36 -22.922 1 77.31 196 GLN B O 1
ATOM 2970 N N . GLU B 1 197 ? -2.172 0.431 -20.844 1 62.12 197 GLU B N 1
ATOM 2971 C CA . GLU B 1 197 ? -3.414 -0.186 -21.312 1 62.12 197 GLU B CA 1
ATOM 2972 C C . GLU B 1 197 ? -4.488 0.865 -21.562 1 62.12 197 GLU B C 1
ATOM 2974 O O . GLU B 1 197 ? -4.492 1.926 -20.938 1 62.12 197 GLU B O 1
#

pLDDT: mean 97.32, std 3.7, range [61.84, 99.0]

Nearest PDB structures (foldseek):
  3f5d-assembly1_A  TM=9.330E-01  e=2.634E-20  Bacillus subtilis
  2fex-assembly2_C-2  TM=9.160E-01  e=7.407E-19  Agrobacterium fabrum str. C58
  3efe-assembly2_B  TM=9.328E-01  e=8.858E-17  Bacillus anthracis
  3gra-assembly1_B  TM=7.779E-01  e=1.125E-07  Pseudomonas putida KT2440
  3er6-assembly3_E  TM=6.434E-01  e=1.486E-06  Vibrio parahaemolyticus

Solvent-accessible surface area (backbone atoms only — not comparable to full-atom values): 19124 Å² total; per-residue (Å²): 120,40,29,34,39,33,39,45,47,50,32,15,46,46,47,57,49,24,58,41,36,23,26,37,40,49,13,62,44,93,93,37,67,40,57,30,42,61,44,39,19,13,75,84,41,43,67,32,35,28,47,33,56,51,34,36,53,43,76,35,40,46,82,65,77,60,94,52,48,52,29,41,34,35,46,19,42,73,45,56,87,42,80,74,46,61,58,44,50,61,50,52,52,51,33,55,74,69,65,22,31,37,34,20,27,16,42,30,23,28,43,37,20,36,70,36,72,38,43,85,37,51,29,29,28,70,43,71,67,50,31,44,66,58,9,48,90,43,38,71,22,71,88,38,54,44,98,43,35,39,29,71,38,84,47,34,34,19,5,15,71,48,13,39,62,51,34,29,46,50,51,37,58,72,65,58,55,57,54,72,66,53,45,50,48,34,47,49,41,61,74,47,32,92,37,87,126,121,40,29,34,40,34,39,46,48,50,32,15,45,48,48,56,48,24,60,41,36,23,26,36,41,48,13,62,42,93,94,37,66,41,58,31,42,60,43,39,20,11,76,83,39,43,67,34,35,29,47,33,58,51,34,35,52,42,76,35,39,47,80,66,77,61,94,53,49,52,28,41,35,36,44,20,42,74,45,57,88,42,80,74,46,62,58,44,51,65,50,52,52,50,34,56,74,69,65,23,30,38,33,21,27,17,40,30,24,28,43,36,20,37,71,36,71,37,41,87,38,50,29,30,29,72,42,72,66,50,30,45,66,58,9,47,90,44,38,70,22,70,89,39,54,45,98,41,36,38,31,70,37,86,50,35,35,19,5,15,72,47,12,38,63,50,34,30,45,51,50,38,57,72,64,58,56,57,55,72,68,53,44,51,48,34,46,49,41,61,74,47,34,93,37,88,126

InterPro domains:
  IPR002818 DJ-1/PfpI [PF01965] (2-171)
  IPR029062 Class I glutamine amidotransferase-like [G3DSA:3.40.50.880] (1-197)
  IPR029062 Class I glutamine amidotransferase-like [SSF52317] (1-172)
  IPR052158 Isonitrile Hydratase and Quaternary Amine Regulator [PTHR43130] (42-161)

Secondary structure (DSSP, 8-state):
-PEEEEE--TTB-TTSSTTHHHHHHH-SSTTPPP-SEEEEEEGGG--EEBTT--EEE-SEESSS--TTEEEEEE--BS-TTSGGGGGGHHHHHHHHHTT-EEEEETHHHHHHHHTTTTTTS-B--S-HHHHHHHHGGG---GGGB--SSEEEETTEEEE-TT-HHHHHHHHHHHTT-S-HHHHHHHHHHHHH-SS--/-PEEEEE--TTB-TTSSTTHHHHHHH-SSTTPPP-SEEEEEEGGG--EEBTT--EEE-SEESSS--TTEEEEEE--BS-TTSGGGGGGHHHHHHHHHTT-EEEEETHHHHHHHHTTTTTTS-B--S-HHHHHHHHGGG---GGGB--SSEEEETTEEEE-TT-HHHHHHHHHHHTT-S-HHHHHHHHHHHHH-SS--

Organism: NCBI:txid717959